Protein AF-A0A8J4YSU7-F1 (afdb_monomer_lite)

Structure (mmCIF, N/CA/C/O backbone):
data_AF-A0A8J4YSU7-F1
#
_entry.id   AF-A0A8J4YSU7-F1
#
loop_
_atom_site.group_PDB
_atom_site.id
_atom_site.type_symbol
_atom_site.label_atom_id
_atom_site.label_alt_id
_atom_site.label_comp_id
_atom_site.label_asym_id
_atom_site.label_entity_id
_atom_site.label_seq_id
_atom_site.pdbx_PDB_ins_code
_atom_site.Cartn_x
_atom_site.Cartn_y
_atom_site.Cartn_z
_atom_site.occupancy
_atom_site.B_iso_or_equiv
_atom_site.auth_seq_id
_atom_site.auth_comp_id
_atom_site.auth_asym_id
_atom_site.auth_atom_id
_atom_site.pdbx_PDB_model_num
ATOM 1 N N . MET A 1 1 ? -12.860 -13.822 27.372 1.00 93.19 1 MET A N 1
ATOM 2 C CA . MET A 1 1 ? -13.251 -12.389 27.382 1.00 93.19 1 MET A CA 1
ATOM 3 C C . MET A 1 1 ? -13.825 -11.961 28.742 1.00 93.19 1 MET A C 1
ATOM 5 O O . MET A 1 1 ? -13.575 -10.859 29.219 1.00 93.19 1 MET A O 1
ATOM 9 N N . GLU A 1 2 ? -14.549 -12.866 29.382 1.00 92.12 2 GLU A N 1
ATOM 10 C CA . GLU A 1 2 ? -15.245 -12.797 30.665 1.00 92.12 2 GLU A CA 1
ATOM 11 C C . GLU A 1 2 ? -14.368 -12.239 31.795 1.00 92.12 2 GLU A C 1
ATOM 13 O O . GLU A 1 2 ? -14.774 -11.302 32.477 1.00 92.12 2 GLU A O 1
ATOM 18 N N . GLU A 1 3 ? -13.132 -12.729 31.937 1.00 93.69 3 GLU A N 1
ATOM 19 C CA . GLU A 1 3 ? -12.186 -12.247 32.958 1.00 93.69 3 GLU A CA 1
ATOM 20 C C . GLU A 1 3 ? -11.855 -10.754 32.806 1.00 93.69 3 GLU A C 1
ATOM 22 O O . GLU A 1 3 ? -11.738 -10.029 33.796 1.00 93.69 3 GLU A O 1
ATOM 27 N N . VAL A 1 4 ? -11.730 -10.269 31.564 1.00 95.00 4 VAL A N 1
ATOM 28 C CA . VAL A 1 4 ? -11.453 -8.852 31.287 1.00 95.00 4 VAL A CA 1
ATOM 29 C C . VAL A 1 4 ? -12.674 -8.003 31.626 1.00 95.00 4 VAL A C 1
ATOM 31 O O . VAL A 1 4 ? -12.532 -6.960 32.263 1.00 95.00 4 VAL A O 1
ATOM 34 N N . LEU A 1 5 ? -13.874 -8.460 31.254 1.00 95.56 5 LEU A N 1
ATOM 35 C CA . LEU A 1 5 ? -15.131 -7.784 31.592 1.00 95.56 5 LEU A CA 1
ATOM 36 C C . LEU A 1 5 ? -15.354 -7.736 33.105 1.00 95.56 5 LEU A C 1
ATOM 38 O O . LEU A 1 5 ? -15.815 -6.729 33.639 1.00 95.56 5 LEU A O 1
ATOM 42 N N . GLU A 1 6 ? -14.992 -8.799 33.818 1.00 95.69 6 GLU A N 1
ATOM 43 C CA . GLU A 1 6 ? -15.053 -8.817 35.270 1.00 95.69 6 GLU A CA 1
ATOM 44 C C . GLU A 1 6 ? -14.058 -7.829 35.891 1.00 95.69 6 GLU A C 1
ATOM 46 O O . GLU A 1 6 ? -14.435 -7.053 36.772 1.00 95.69 6 GLU A O 1
ATOM 51 N N . ALA A 1 7 ? -12.810 -7.805 35.416 1.00 96.12 7 ALA A N 1
ATOM 52 C CA . ALA A 1 7 ? -11.812 -6.844 35.875 1.00 96.12 7 ALA A CA 1
ATOM 53 C C . ALA A 1 7 ? -12.257 -5.391 35.621 1.00 96.12 7 ALA A C 1
ATOM 55 O O . ALA A 1 7 ? -12.155 -4.553 36.520 1.00 96.12 7 ALA A O 1
ATOM 56 N N . LEU A 1 8 ? -12.822 -5.107 34.442 1.00 95.62 8 LEU A N 1
ATOM 57 C CA . LEU A 1 8 ? -13.398 -3.803 34.103 1.00 95.62 8 LEU A CA 1
ATOM 58 C C . LEU A 1 8 ? -14.555 -3.436 35.029 1.00 95.62 8 LEU A C 1
ATOM 60 O O . LEU A 1 8 ? -14.586 -2.329 35.562 1.00 95.62 8 LEU A O 1
ATOM 64 N N . HIS A 1 9 ? -15.479 -4.366 35.276 1.00 95.81 9 HIS A N 1
ATOM 65 C CA . HIS A 1 9 ? -16.600 -4.139 36.180 1.00 95.81 9 HIS A CA 1
ATOM 66 C C . HIS A 1 9 ? -16.127 -3.843 37.609 1.00 95.81 9 HIS A C 1
ATOM 68 O O . HIS A 1 9 ? -16.690 -2.968 38.263 1.00 95.81 9 HIS A O 1
ATOM 74 N N . ARG A 1 10 ? -15.095 -4.540 38.108 1.00 95.00 10 ARG A N 1
ATOM 75 C CA . ARG A 1 10 ? -14.539 -4.302 39.451 1.00 95.00 10 ARG A CA 1
ATOM 76 C C . ARG A 1 10 ? -13.841 -2.943 39.563 1.00 95.00 10 ARG A C 1
ATOM 78 O O . ARG A 1 10 ? -14.049 -2.255 40.558 1.00 95.00 10 ARG A O 1
ATOM 85 N N . GLU A 1 11 ? -13.054 -2.556 38.561 1.00 95.38 11 GLU A N 1
ATOM 86 C CA . GLU A 1 11 ? -12.314 -1.284 38.557 1.00 95.38 11 GLU A CA 1
ATOM 87 C C . GLU A 1 11 ? -13.234 -0.075 38.284 1.00 95.38 11 GLU A C 1
ATOM 89 O O . GLU A 1 11 ? -12.998 1.031 38.775 1.00 95.38 11 GLU A O 1
ATOM 94 N N . ALA A 1 12 ? -14.325 -0.266 37.536 1.00 93.81 12 ALA A N 1
ATOM 95 C CA . ALA A 1 12 ? -15.275 0.792 37.219 1.00 93.81 12 ALA A CA 1
ATOM 96 C C . ALA A 1 12 ? -16.050 1.265 38.464 1.00 93.81 12 ALA A C 1
ATOM 98 O O . ALA A 1 12 ? -16.774 0.510 39.120 1.00 93.81 12 ALA A O 1
ATOM 99 N N . SER A 1 13 ? -15.950 2.566 38.753 1.00 92.06 13 SER A N 1
ATOM 100 C CA . SER A 1 13 ? -16.688 3.222 39.835 1.00 92.06 13 SER A CA 1
ATOM 101 C C . SER A 1 13 ? -18.209 3.080 39.653 1.00 92.06 13 SER A C 1
ATOM 103 O O . SER A 1 13 ? -18.720 3.425 38.586 1.00 92.06 13 SER A O 1
ATOM 105 N N . PRO A 1 14 ? -18.964 2.668 40.690 1.00 89.31 14 PRO A N 1
ATOM 106 C CA . PRO A 1 14 ? -20.413 2.489 40.591 1.00 89.31 14 PRO A CA 1
ATOM 107 C C . PRO A 1 14 ? -21.177 3.800 40.372 1.00 89.31 14 PRO A C 1
ATOM 109 O O . PRO A 1 14 ? -22.278 3.775 39.837 1.00 89.31 14 PRO A O 1
ATOM 112 N N . THR A 1 15 ? -20.601 4.944 40.754 1.00 87.62 15 THR A N 1
ATOM 113 C CA . THR A 1 15 ? -21.245 6.258 40.618 1.00 87.62 15 THR A CA 1
ATOM 114 C C . THR A 1 15 ? -20.826 6.989 39.349 1.00 87.62 15 THR A C 1
ATOM 116 O O . THR A 1 15 ? -21.670 7.571 38.678 1.00 87.62 15 THR A O 1
ATOM 119 N N . LYS A 1 16 ? -19.534 6.958 38.995 1.00 90.38 16 LYS A N 1
ATOM 120 C CA . LYS A 1 16 ? -19.013 7.670 37.813 1.00 90.38 16 LYS A CA 1
ATOM 121 C C . LYS A 1 16 ? -19.114 6.856 36.524 1.00 90.38 16 LYS A C 1
ATOM 123 O O . LYS A 1 16 ? -19.285 7.430 35.456 1.00 90.38 16 LYS A O 1
ATOM 128 N N . HIS A 1 17 ? -18.993 5.534 36.617 1.00 92.75 17 HIS A N 1
ATOM 129 C CA . HIS A 1 17 ? -18.858 4.627 35.475 1.00 92.75 17 HIS A CA 1
ATOM 130 C C . HIS A 1 17 ? -19.943 3.538 35.487 1.00 92.75 17 HIS A C 1
ATOM 132 O O . HIS A 1 17 ? -19.696 2.389 35.120 1.00 92.75 17 HIS A O 1
ATOM 138 N N . SER A 1 18 ? -21.158 3.890 35.921 1.00 93.56 18 SER A N 1
ATOM 139 C CA . SER A 1 18 ? -22.299 2.966 35.989 1.00 93.56 18 SER A CA 1
ATOM 140 C C . SER A 1 18 ? -22.628 2.335 34.631 1.00 93.56 18 SER A C 1
ATOM 142 O O . SER A 1 18 ? -22.911 1.142 34.571 1.00 93.56 18 SER A O 1
ATOM 144 N N . HIS A 1 19 ? -22.507 3.101 33.542 1.00 94.19 19 HIS A N 1
ATOM 145 C CA . HIS A 1 19 ? -22.702 2.615 32.173 1.00 94.19 19 HIS A CA 1
ATOM 146 C C . HIS A 1 19 ? -21.704 1.505 31.791 1.00 94.19 19 HIS A C 1
ATOM 148 O O . HIS A 1 19 ? -22.113 0.503 31.214 1.00 94.19 19 HIS A O 1
ATOM 154 N N . ILE A 1 20 ? -20.426 1.624 32.181 1.00 94.75 20 ILE A N 1
ATOM 155 C CA . ILE A 1 20 ? -19.396 0.597 31.929 1.00 94.75 20 ILE A CA 1
ATOM 156 C C . ILE A 1 20 ? -19.738 -0.680 32.688 1.00 94.75 20 ILE A C 1
ATOM 158 O O . ILE A 1 20 ? -19.673 -1.774 32.135 1.00 94.75 20 ILE A O 1
ATOM 162 N N . ARG A 1 21 ? -20.140 -0.543 33.958 1.00 96.12 21 ARG A N 1
ATOM 163 C CA . ARG A 1 21 ? -20.537 -1.690 34.783 1.00 96.12 21 ARG A CA 1
ATOM 164 C C . ARG A 1 21 ? -21.729 -2.419 34.182 1.00 96.12 21 ARG A C 1
ATOM 166 O O . ARG A 1 21 ? -21.681 -3.641 34.109 1.00 96.12 21 ARG A O 1
ATOM 173 N N . PHE A 1 22 ? -22.744 -1.672 33.744 1.00 95.81 22 PHE A N 1
ATOM 174 C CA . PHE A 1 22 ? -23.926 -2.212 33.079 1.00 95.81 22 PHE A CA 1
ATOM 175 C C . PHE A 1 22 ? -23.559 -2.953 31.788 1.00 95.81 22 PHE A C 1
ATOM 177 O O . PHE A 1 22 ? -23.953 -4.104 31.628 1.00 95.81 22 PHE A O 1
ATOM 184 N N . ALA A 1 23 ? -22.740 -2.346 30.921 1.00 96.00 23 ALA A N 1
ATOM 185 C CA . ALA A 1 23 ? -22.276 -2.980 29.687 1.00 96.00 23 ALA A CA 1
ATOM 186 C C . ALA A 1 23 ? -21.472 -4.265 29.960 1.00 96.00 23 ALA A C 1
ATOM 188 O O . ALA A 1 23 ? -21.690 -5.282 29.308 1.00 96.00 23 ALA A O 1
ATOM 189 N N . CYS A 1 24 ? -20.591 -4.257 30.970 1.00 95.88 24 CYS A N 1
ATOM 190 C CA . CYS A 1 24 ? -19.842 -5.451 31.370 1.00 95.88 24 CYS A CA 1
ATOM 191 C C . CYS A 1 24 ? -20.764 -6.569 31.871 1.00 95.88 24 CYS A C 1
ATOM 193 O O . CYS A 1 24 ? -20.541 -7.725 31.531 1.00 95.88 24 CYS A O 1
ATOM 195 N N . THR A 1 25 ? -21.784 -6.241 32.672 1.00 94.94 25 THR A N 1
ATOM 196 C CA . THR A 1 25 ? -22.757 -7.229 33.162 1.00 94.94 25 THR A CA 1
ATOM 197 C C . THR A 1 25 ? -23.566 -7.807 32.007 1.00 94.94 25 THR A C 1
ATOM 199 O O . THR A 1 25 ? -23.596 -9.019 31.851 1.00 94.94 25 THR A O 1
ATOM 202 N N . GLN A 1 26 ? -24.110 -6.958 31.133 1.00 93.81 26 GLN A N 1
ATOM 203 C CA . GLN A 1 26 ? -24.879 -7.404 29.972 1.00 93.81 26 GLN A CA 1
ATOM 204 C C . GLN A 1 26 ? -24.065 -8.328 29.054 1.00 93.81 26 GLN A C 1
ATOM 206 O O . GLN A 1 26 ? -24.557 -9.377 28.648 1.00 93.81 26 GLN A O 1
ATOM 211 N N . ALA A 1 27 ? -22.817 -7.965 28.741 1.00 93.31 27 ALA A N 1
ATOM 212 C CA . ALA A 1 27 ? -21.952 -8.799 27.912 1.00 93.31 27 ALA A CA 1
ATOM 213 C C . ALA A 1 27 ? -21.636 -10.145 28.589 1.00 93.31 27 ALA A C 1
ATOM 215 O O . ALA A 1 27 ? -21.670 -11.185 27.937 1.00 93.31 27 ALA A O 1
ATOM 216 N N . ARG A 1 28 ? -21.372 -10.145 29.902 1.00 93.44 28 ARG A N 1
ATOM 217 C CA . ARG A 1 28 ? -21.100 -11.373 30.661 1.00 93.44 28 ARG A CA 1
ATOM 218 C C . ARG A 1 28 ? -22.304 -12.296 30.754 1.00 93.44 28 ARG A C 1
ATOM 220 O O . ARG A 1 28 ? -22.135 -13.486 30.530 1.00 93.44 28 ARG A O 1
ATOM 227 N N . ASP A 1 29 ? -23.495 -11.765 31.015 1.00 91.25 29 ASP A N 1
ATOM 228 C CA . ASP A 1 29 ? -24.719 -12.566 31.124 1.00 91.25 29 ASP A CA 1
ATOM 229 C C . ASP A 1 29 ? -24.980 -13.366 29.835 1.00 91.25 29 ASP A C 1
ATOM 231 O O . ASP A 1 29 ? -25.435 -14.510 29.876 1.00 91.25 29 ASP A O 1
ATOM 235 N N . VAL A 1 30 ? -24.653 -12.781 28.676 1.00 90.00 30 VAL A N 1
ATOM 236 C CA . VAL A 1 30 ? -24.776 -13.448 27.373 1.00 90.00 30 VAL A CA 1
ATOM 237 C C . VAL A 1 30 ? -23.663 -14.475 27.149 1.00 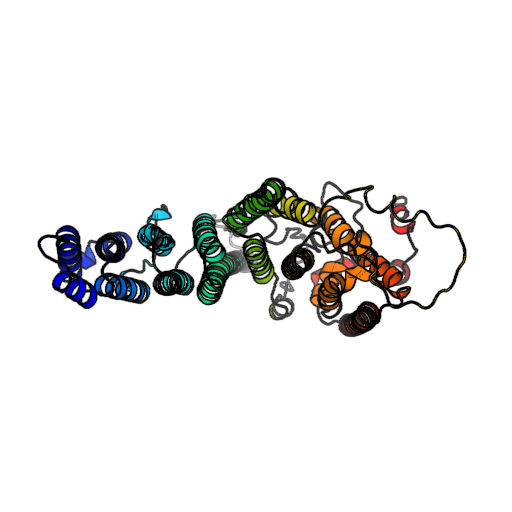90.00 30 VAL A C 1
ATOM 239 O O . VAL A 1 30 ? -23.962 -15.571 26.680 1.00 90.00 30 VAL A O 1
ATOM 242 N N . LEU A 1 31 ? -22.411 -14.155 27.500 1.00 88.50 31 LEU A N 1
ATOM 243 C CA . LEU A 1 31 ? -21.262 -15.060 27.333 1.00 88.50 31 LEU A CA 1
ATOM 244 C C . LEU A 1 31 ? -21.299 -16.265 28.288 1.00 88.50 31 LEU A C 1
ATOM 246 O O . LEU A 1 31 ? -20.896 -17.361 27.916 1.00 88.50 31 LEU A O 1
ATOM 250 N N . GLU A 1 32 ? -21.801 -16.089 29.510 1.00 87.38 32 GLU A N 1
ATOM 251 C CA . GLU A 1 32 ? -21.936 -17.165 30.502 1.00 87.38 32 GLU A CA 1
ATOM 252 C C . GLU A 1 32 ? -23.161 -18.060 30.213 1.00 87.38 32 GLU A C 1
ATOM 254 O O . GLU A 1 32 ? -23.219 -19.215 30.641 1.00 87.38 32 GLU A O 1
ATOM 259 N N . SER A 1 33 ? -24.137 -17.560 29.446 1.00 86.00 33 SER A N 1
ATOM 260 C CA . SER A 1 33 ? -25.326 -18.311 29.044 1.00 86.00 33 SER A CA 1
ATOM 261 C C . SER A 1 33 ? -25.069 -19.168 27.804 1.00 86.00 33 SER A C 1
ATOM 263 O O . SER A 1 33 ? -24.936 -18.670 26.687 1.00 86.00 33 SER A O 1
ATOM 265 N N . GLN A 1 34 ? -25.134 -20.492 27.964 1.00 73.19 34 GLN A N 1
ATOM 266 C CA . GLN A 1 34 ? -25.021 -21.438 26.846 1.00 73.19 34 GLN A CA 1
ATOM 267 C C . GLN A 1 34 ? -26.114 -21.228 25.776 1.00 73.19 34 GLN A C 1
ATOM 269 O O . GLN A 1 34 ? -25.874 -21.420 24.586 1.00 73.19 34 GLN A O 1
ATOM 274 N N . VAL A 1 35 ? -27.308 -20.779 26.184 1.00 72.88 35 VAL A N 1
ATOM 275 C CA . VAL A 1 35 ? -28.402 -20.408 25.266 1.00 72.88 35 VAL A CA 1
ATOM 276 C C . VAL A 1 35 ? -28.122 -19.067 24.582 1.00 72.88 35 VAL A C 1
ATOM 278 O O . VAL A 1 35 ? -28.489 -18.888 23.422 1.00 72.88 35 VAL A O 1
ATOM 281 N N . GLY A 1 36 ? -27.470 -18.137 25.285 1.00 71.69 36 GLY A N 1
ATOM 282 C CA . GLY A 1 36 ? -27.041 -16.850 24.739 1.00 71.69 36 GLY A CA 1
ATOM 283 C C . GLY A 1 36 ? -26.030 -17.022 23.609 1.00 71.69 36 GLY A C 1
ATOM 284 O O . GLY A 1 36 ? -26.222 -16.450 22.536 1.00 71.69 36 GLY A O 1
ATOM 285 N N . LEU A 1 37 ? -25.031 -17.883 23.813 1.00 74.88 37 LEU A N 1
ATOM 286 C CA . LEU A 1 37 ? -24.005 -18.205 22.817 1.00 74.88 37 LEU A CA 1
ATOM 287 C C . LEU A 1 37 ? -24.572 -18.887 21.564 1.00 74.88 37 LEU A C 1
ATOM 289 O O . LEU A 1 37 ? -24.153 -18.577 20.458 1.00 74.88 37 LEU A O 1
ATOM 293 N N . LEU A 1 38 ? -25.544 -19.793 21.719 1.00 74.62 38 LEU A N 1
ATOM 294 C CA . LEU A 1 38 ? -26.146 -20.504 20.582 1.00 74.62 38 LEU A CA 1
ATOM 295 C C . LEU A 1 38 ? -27.110 -19.640 19.757 1.00 74.62 38 LEU A C 1
ATOM 297 O O . LEU A 1 38 ? -27.355 -19.945 18.594 1.00 74.62 38 LEU A O 1
ATOM 301 N N . ARG A 1 39 ? -27.705 -18.602 20.359 1.00 78.62 39 ARG A N 1
ATOM 302 C CA . ARG A 1 39 ? -28.687 -17.735 19.687 1.00 78.62 39 ARG A CA 1
ATOM 303 C C . ARG A 1 39 ? -28.096 -16.458 19.108 1.00 78.62 39 ARG A C 1
ATOM 305 O O . ARG A 1 39 ? -28.717 -15.880 18.221 1.00 78.62 39 ARG A O 1
ATOM 312 N N . SER A 1 40 ? -26.961 -16.001 19.627 1.00 81.50 40 SER A N 1
ATOM 313 C CA . SER A 1 40 ? -26.398 -14.705 19.251 1.00 81.50 40 SER A CA 1
ATOM 314 C C . SER A 1 40 ? -25.327 -14.894 18.180 1.00 81.50 40 SER A C 1
ATOM 316 O O . SER A 1 40 ? -24.335 -15.574 18.442 1.00 81.50 40 SER A O 1
ATOM 318 N N . PRO A 1 41 ? -25.474 -14.290 16.992 1.00 87.75 41 PRO A N 1
ATOM 319 C CA . PRO A 1 41 ? -24.421 -14.322 15.989 1.00 87.75 41 PRO A CA 1
ATOM 320 C C . PRO A 1 41 ? -23.161 -13.587 16.491 1.00 87.75 41 PRO A C 1
ATOM 322 O O . PRO A 1 41 ? -23.265 -12.670 17.320 1.00 87.75 41 PRO A O 1
ATOM 325 N N . PRO A 1 42 ? -21.962 -13.927 15.973 1.00 89.12 42 PRO A N 1
ATOM 326 C CA . PRO A 1 42 ? -20.698 -13.353 16.440 1.00 89.12 42 PRO A CA 1
ATOM 327 C C . PRO A 1 42 ? -20.671 -11.819 16.430 1.00 89.12 42 PRO A C 1
ATOM 329 O O . PRO A 1 42 ? -20.139 -11.205 17.354 1.00 89.12 42 PRO A O 1
ATOM 332 N N . HIS A 1 43 ? -21.300 -11.178 15.438 1.00 89.75 43 HIS A N 1
ATOM 333 C CA . HIS A 1 43 ? -21.355 -9.717 15.335 1.00 89.75 43 HIS A CA 1
ATOM 334 C C . HIS A 1 43 ? -22.116 -9.054 16.503 1.00 89.75 43 HIS A C 1
ATOM 336 O O . HIS A 1 43 ? -21.731 -7.966 16.938 1.00 89.75 43 HIS A O 1
ATOM 342 N N . GLN A 1 44 ? -23.144 -9.706 17.063 1.00 90.88 44 GLN A N 1
ATOM 343 C CA . GLN A 1 44 ? -23.875 -9.207 18.240 1.00 90.88 44 GLN A CA 1
ATOM 344 C C . GLN A 1 44 ? -23.059 -9.389 19.517 1.00 90.88 44 GLN A C 1
ATOM 346 O O . GLN A 1 44 ? -22.970 -8.468 20.331 1.00 90.88 44 GLN A O 1
ATOM 351 N N . LEU A 1 45 ? -22.407 -10.546 19.671 1.00 91.50 45 LEU A N 1
ATOM 352 C CA . LEU A 1 45 ? -21.517 -10.816 20.806 1.00 91.50 45 LEU A CA 1
ATOM 353 C C . LEU A 1 45 ? -20.371 -9.799 20.867 1.00 91.50 45 LEU A C 1
ATOM 355 O O . LEU A 1 45 ? -20.045 -9.277 21.939 1.00 91.50 45 LEU A O 1
ATOM 359 N N . ARG A 1 46 ? -19.801 -9.465 19.703 1.00 93.38 46 ARG A N 1
ATOM 360 C CA . ARG A 1 46 ? -18.795 -8.409 19.572 1.00 93.38 46 ARG A CA 1
ATOM 361 C C . ARG A 1 46 ? -19.343 -7.053 19.970 1.00 93.38 46 ARG A C 1
ATOM 363 O O . ARG A 1 46 ? -18.705 -6.397 20.782 1.00 93.38 46 ARG A O 1
ATOM 370 N N . ALA A 1 47 ? -20.505 -6.645 19.461 1.00 94.06 47 ALA A N 1
ATOM 371 C CA . ALA A 1 47 ? -21.083 -5.335 19.765 1.00 94.06 47 ALA A CA 1
ATOM 372 C C . ALA A 1 47 ? -21.251 -5.104 21.280 1.00 94.06 47 ALA A C 1
ATOM 374 O O . ALA A 1 47 ? -20.885 -4.043 21.788 1.00 94.06 47 ALA A O 1
ATOM 375 N N . LEU A 1 48 ? -21.713 -6.120 22.018 1.00 93.75 48 LEU A N 1
ATOM 376 C CA . LEU A 1 48 ? -21.844 -6.062 23.479 1.00 93.75 48 LEU A CA 1
ATOM 377 C C . LEU A 1 48 ? -20.488 -5.891 24.177 1.00 93.75 48 LEU A C 1
ATOM 379 O O . LEU A 1 48 ? -20.323 -5.021 25.035 1.00 93.75 48 LEU A O 1
ATOM 383 N N . CYS A 1 49 ? -19.499 -6.702 23.792 1.00 95.94 49 CYS A N 1
ATOM 384 C CA . CYS A 1 49 ? -18.148 -6.616 24.341 1.00 95.94 49 CYS A CA 1
ATOM 385 C C . CYS A 1 49 ? -17.495 -5.264 24.021 1.00 95.94 49 CYS A C 1
ATOM 387 O O . CYS A 1 49 ? -16.939 -4.616 24.907 1.00 95.94 49 CYS A O 1
ATOM 389 N N . LEU A 1 50 ? -17.588 -4.821 22.767 1.00 96.69 50 LEU A N 1
ATOM 390 C CA . LEU A 1 50 ? -17.001 -3.580 22.273 1.00 96.69 50 LEU A CA 1
ATOM 391 C C . LEU A 1 50 ? -17.612 -2.357 22.952 1.00 96.69 50 LEU A C 1
ATOM 393 O O . LEU A 1 50 ? -16.864 -1.446 23.278 1.00 96.69 50 LEU A O 1
ATOM 397 N N . ALA A 1 51 ? -18.911 -2.353 23.266 1.00 96.31 51 ALA A N 1
ATOM 398 C CA . ALA A 1 51 ? -19.530 -1.268 24.029 1.00 96.31 51 ALA A CA 1
ATOM 399 C C . ALA A 1 51 ? -18.891 -1.098 25.423 1.00 96.31 51 ALA A C 1
ATOM 401 O O . ALA A 1 51 ? -18.608 0.022 25.854 1.00 96.31 51 ALA A O 1
ATOM 402 N N . ALA A 1 52 ? -18.602 -2.206 26.117 1.00 96.19 52 ALA A N 1
ATOM 403 C CA . ALA A 1 52 ? -17.916 -2.173 27.409 1.00 96.19 52 ALA A CA 1
ATOM 404 C C . ALA A 1 52 ? -16.455 -1.702 27.279 1.00 96.19 52 ALA A C 1
ATOM 406 O O . ALA A 1 52 ? -15.999 -0.868 28.068 1.00 96.19 52 ALA A O 1
ATOM 407 N N . LEU A 1 53 ? -15.729 -2.204 26.272 1.00 97.12 53 LEU A N 1
ATOM 408 C CA . LEU A 1 53 ? -14.341 -1.812 26.001 1.00 97.12 53 LEU A CA 1
ATOM 409 C C . LEU A 1 53 ? -14.228 -0.344 25.585 1.00 97.12 53 LEU A C 1
ATOM 411 O O . LEU A 1 53 ? -13.339 0.358 26.057 1.00 97.12 53 LEU A O 1
ATOM 415 N N . GLN A 1 54 ? -15.136 0.131 24.737 1.00 96.50 54 GLN A N 1
ATOM 416 C CA . GLN A 1 54 ? -15.214 1.514 24.289 1.00 96.50 54 GLN A CA 1
ATOM 417 C C . GLN A 1 54 ? -15.473 2.451 25.470 1.00 96.50 54 GLN A C 1
ATOM 419 O O . GLN A 1 54 ? -14.712 3.397 25.668 1.00 96.50 54 GLN A O 1
ATOM 424 N N . GLY A 1 55 ? -16.472 2.149 26.308 1.00 94.94 55 GLY A N 1
ATOM 425 C CA . GLY A 1 55 ? -16.754 2.948 27.501 1.00 94.94 55 GLY A CA 1
ATOM 426 C C . GLY A 1 55 ? -15.554 3.024 28.451 1.00 94.94 55 GLY A C 1
ATOM 427 O O . GLY A 1 55 ? -15.263 4.085 28.996 1.00 94.94 55 GLY A O 1
ATOM 428 N N . ALA A 1 56 ? -14.808 1.925 28.609 1.00 95.62 56 ALA A N 1
ATOM 429 C CA . ALA A 1 56 ? -13.566 1.897 29.383 1.00 95.62 56 ALA A CA 1
ATOM 430 C C . ALA A 1 56 ? -12.429 2.702 28.734 1.00 95.62 56 ALA A C 1
ATOM 432 O O . ALA A 1 56 ? -11.699 3.408 29.438 1.00 95.62 56 ALA A O 1
ATOM 433 N N . LEU A 1 57 ? -12.305 2.636 27.408 1.00 95.38 57 LEU A N 1
ATOM 434 C CA . LEU A 1 57 ? -11.295 3.354 26.639 1.00 95.38 57 LEU A CA 1
ATOM 435 C C . LEU A 1 57 ? -11.519 4.869 26.666 1.00 95.38 57 LEU A C 1
ATOM 437 O O . LEU A 1 57 ? -10.559 5.615 26.772 1.00 95.38 57 LEU A O 1
ATOM 441 N N . GLU A 1 58 ? -12.763 5.338 26.617 1.00 94.06 58 GLU A N 1
ATOM 442 C CA . GLU A 1 58 ? -13.102 6.769 26.681 1.00 94.06 58 GLU A CA 1
ATOM 443 C C . GLU A 1 58 ? -12.850 7.390 28.068 1.00 94.06 58 GLU A C 1
ATOM 445 O O . GLU A 1 58 ? -12.863 8.616 28.233 1.00 94.06 58 GLU A O 1
ATOM 450 N N . THR A 1 59 ? -12.582 6.566 29.085 1.00 91.12 59 THR A N 1
ATOM 451 C CA . THR A 1 59 ? -12.213 7.078 30.403 1.00 91.12 59 THR A CA 1
ATOM 452 C C . THR A 1 59 ? -10.806 7.676 30.407 1.00 91.12 59 THR A C 1
ATOM 454 O O . THR A 1 59 ? -9.905 7.263 29.686 1.00 91.12 59 THR A O 1
ATOM 457 N N . ARG A 1 60 ? -10.566 8.622 31.321 1.00 83.19 60 ARG A N 1
ATOM 458 C CA . ARG A 1 60 ? -9.212 9.133 31.607 1.00 83.19 60 ARG A CA 1
ATOM 459 C C . ARG A 1 60 ? -8.447 8.277 32.626 1.00 83.19 60 ARG A C 1
ATOM 461 O O . ARG A 1 60 ? -7.431 8.723 33.156 1.00 83.19 60 ARG A O 1
ATOM 468 N N . GLN A 1 61 ? -8.955 7.093 32.978 1.00 91.44 61 GLN A N 1
ATOM 469 C CA . GLN A 1 61 ? -8.332 6.228 33.979 1.00 91.44 61 GLN A CA 1
ATOM 470 C C . GLN A 1 61 ? -7.403 5.222 33.305 1.00 91.44 61 GLN A C 1
ATOM 472 O O . GLN A 1 61 ? -7.861 4.312 32.622 1.00 91.44 61 GLN A O 1
ATOM 477 N N . SER A 1 62 ? -6.099 5.347 33.563 1.00 92.50 62 SER A N 1
ATOM 478 C CA . SER A 1 62 ? -5.063 4.514 32.936 1.00 92.50 62 SER A CA 1
ATOM 479 C C . SER A 1 62 ? -5.333 3.015 33.063 1.00 92.50 62 SER A C 1
ATOM 481 O O . SER A 1 62 ? -5.230 2.297 32.078 1.00 92.50 62 SER A O 1
ATOM 483 N N . LYS A 1 63 ? -5.755 2.540 34.241 1.00 94.75 63 LYS A N 1
ATOM 484 C CA . LYS A 1 63 ? -6.079 1.123 34.459 1.00 94.75 63 LYS A CA 1
ATOM 485 C C . LYS A 1 63 ? -7.244 0.627 33.600 1.00 94.75 63 LYS A C 1
ATOM 487 O O . LYS A 1 63 ? -7.150 -0.463 33.044 1.00 94.75 63 LYS A O 1
ATOM 492 N N . LEU A 1 64 ? -8.320 1.411 33.479 1.00 95.31 64 LEU A N 1
ATOM 493 C CA . LEU A 1 64 ? -9.467 1.056 32.634 1.00 95.31 64 LEU A CA 1
ATOM 494 C C . LEU A 1 64 ? -9.067 1.035 31.158 1.00 95.31 64 LEU A C 1
ATOM 496 O O . LEU A 1 64 ? -9.419 0.094 30.455 1.00 95.31 64 LEU A O 1
ATOM 500 N N . VAL A 1 65 ? -8.261 2.005 30.722 1.00 95.94 65 VAL A N 1
ATOM 501 C CA . VAL A 1 65 ? -7.702 2.048 29.364 1.00 95.94 65 VAL A CA 1
ATOM 502 C C . VAL A 1 65 ? -6.833 0.816 29.084 1.00 95.94 65 VAL A C 1
ATOM 504 O O . VAL A 1 65 ? -7.026 0.153 28.070 1.00 95.94 65 VAL A O 1
ATOM 507 N N . THR A 1 66 ? -5.929 0.436 29.993 1.00 96.00 66 THR A N 1
ATOM 508 C CA . THR A 1 66 ? -5.090 -0.766 29.831 1.00 96.00 66 THR A CA 1
ATOM 509 C C . THR A 1 66 ? -5.923 -2.050 29.772 1.00 96.00 66 THR A C 1
ATOM 511 O O . THR A 1 66 ? -5.654 -2.924 28.946 1.00 96.00 66 THR A O 1
ATOM 514 N N . LEU A 1 67 ? -6.954 -2.173 30.615 1.00 97.12 67 LEU A N 1
ATOM 515 C CA . LEU A 1 67 ? -7.880 -3.308 30.571 1.00 97.12 67 LEU A CA 1
ATOM 516 C C . LEU A 1 67 ? -8.687 -3.334 29.266 1.00 97.12 67 LEU A C 1
ATOM 518 O O . LEU A 1 67 ? -8.857 -4.407 28.692 1.00 97.12 67 LEU A O 1
ATOM 522 N N . ALA A 1 68 ? -9.121 -2.174 28.763 1.00 97.06 68 ALA A N 1
ATOM 523 C CA . ALA A 1 68 ? -9.817 -2.063 27.485 1.00 97.06 68 ALA A CA 1
ATOM 524 C C . ALA A 1 68 ? -8.937 -2.552 26.325 1.00 97.06 68 ALA A C 1
ATOM 526 O O . ALA A 1 68 ? -9.354 -3.414 25.554 1.00 97.06 68 ALA A O 1
ATOM 527 N N . VAL A 1 69 ? -7.690 -2.073 26.251 1.00 96.50 69 VAL A N 1
ATOM 528 C CA . VAL A 1 69 ? -6.688 -2.515 25.264 1.00 96.50 69 VAL A CA 1
ATOM 529 C C . VAL A 1 69 ? -6.479 -4.033 25.331 1.00 96.50 69 VAL A C 1
ATOM 531 O O . VAL A 1 69 ? -6.512 -4.706 24.303 1.00 96.50 69 VAL A O 1
ATOM 534 N N . SER A 1 70 ? -6.322 -4.597 26.533 1.00 96.75 70 SER A N 1
ATOM 535 C CA . SER A 1 70 ? -6.213 -6.053 26.728 1.00 96.75 70 SER A CA 1
ATOM 536 C C . SER A 1 70 ? -7.456 -6.803 26.226 1.00 96.75 70 SER A C 1
ATOM 538 O O . SER A 1 70 ? -7.344 -7.844 25.576 1.00 96.75 70 SER A O 1
ATOM 540 N N . GLY A 1 71 ? -8.645 -6.245 26.462 1.00 96.88 71 GLY A N 1
ATOM 541 C CA . GLY A 1 71 ? -9.908 -6.784 25.968 1.00 96.88 71 GLY A CA 1
ATOM 542 C C . GLY A 1 71 ? -9.990 -6.826 24.447 1.00 96.88 71 GLY A C 1
ATOM 543 O O . GLY A 1 71 ? -10.404 -7.846 23.904 1.00 96.88 71 GLY A O 1
ATOM 544 N N . TYR A 1 72 ? -9.508 -5.790 23.755 1.00 96.62 72 TYR A N 1
ATOM 545 C CA . TYR A 1 72 ? -9.416 -5.794 22.292 1.00 96.62 72 TYR A CA 1
ATOM 546 C C . TYR A 1 72 ? -8.530 -6.931 21.772 1.00 96.62 72 TYR A C 1
ATOM 548 O O . TYR A 1 72 ? -8.936 -7.671 20.877 1.00 96.62 72 TYR A O 1
ATOM 556 N N . TYR A 1 73 ? -7.349 -7.136 22.365 1.00 95.25 73 TYR A N 1
ATOM 557 C CA . TYR A 1 73 ? -6.494 -8.271 22.001 1.00 95.25 73 TYR A CA 1
ATOM 558 C C . TYR A 1 73 ? -7.155 -9.619 22.272 1.00 95.25 73 TYR A C 1
ATOM 560 O O . TYR A 1 73 ? -6.975 -10.558 21.497 1.00 95.25 73 TYR A O 1
ATOM 568 N N . LYS A 1 74 ? -7.891 -9.738 23.382 1.00 94.75 74 LYS A N 1
ATOM 569 C CA . LYS A 1 74 ? -8.594 -10.976 23.714 1.00 94.75 74 LYS A CA 1
ATOM 570 C C . LYS A 1 74 ? -9.711 -11.252 22.711 1.00 94.75 74 LYS A C 1
ATOM 572 O O . LYS A 1 74 ? -9.808 -12.387 22.263 1.00 94.75 74 LYS A O 1
ATOM 577 N N . LEU A 1 75 ? -10.475 -10.230 22.323 1.00 94.88 75 LEU A N 1
ATOM 578 C CA . LEU A 1 75 ? -11.543 -10.324 21.328 1.00 94.88 75 LEU A CA 1
ATOM 579 C C . LEU A 1 75 ? -11.005 -10.805 19.973 1.00 94.88 75 LEU A C 1
ATOM 581 O O . LEU A 1 75 ? -11.549 -11.746 19.409 1.00 94.88 75 LEU A O 1
ATOM 585 N N . LEU A 1 76 ? -9.889 -10.240 19.497 1.00 93.25 76 LEU A N 1
ATOM 586 C CA . LEU A 1 76 ? -9.271 -10.636 18.221 1.00 93.25 76 LEU A CA 1
ATOM 587 C C . LEU A 1 76 ? -8.687 -12.059 18.213 1.00 93.25 76 LEU A C 1
ATOM 589 O O . LEU A 1 76 ? -8.463 -12.621 17.150 1.00 93.25 76 LEU A O 1
ATOM 593 N N . ARG A 1 77 ? -8.388 -12.645 19.376 1.00 90.38 77 ARG A N 1
ATOM 594 C CA . ARG A 1 77 ? -7.812 -14.002 19.474 1.00 90.38 77 ARG A CA 1
ATOM 595 C C . ARG A 1 77 ? -8.853 -15.089 19.681 1.00 90.38 77 ARG A C 1
ATOM 597 O O . ARG A 1 77 ? -8.531 -16.268 19.577 1.00 90.38 77 ARG A O 1
ATOM 604 N N . ASP A 1 78 ? -10.051 -14.702 20.081 1.00 89.75 78 ASP A N 1
ATOM 605 C CA . ASP A 1 78 ? -11.053 -15.623 20.573 1.00 89.75 78 ASP A CA 1
ATOM 606 C C . ASP A 1 78 ? -12.022 -15.980 19.442 1.00 89.75 78 ASP A C 1
ATOM 608 O O . ASP A 1 78 ? -12.747 -15.136 18.910 1.00 89.75 78 ASP A O 1
ATOM 612 N N . THR A 1 79 ? -11.979 -17.246 19.027 1.00 85.75 79 THR A N 1
ATOM 613 C CA . THR A 1 79 ? -12.663 -17.750 17.829 1.00 85.75 79 THR A CA 1
ATOM 614 C C . THR A 1 79 ? -14.180 -17.615 17.914 1.00 85.75 79 THR A C 1
ATOM 616 O O . THR A 1 79 ? -14.825 -17.542 16.876 1.00 85.75 79 THR A O 1
ATOM 619 N N . GLN A 1 80 ? -14.751 -17.476 19.116 1.00 86.50 80 GLN A N 1
ATOM 620 C CA . GLN A 1 80 ? -16.188 -17.245 19.296 1.00 86.50 80 GLN A CA 1
ATOM 621 C C . GLN A 1 80 ? -16.682 -15.921 18.684 1.00 86.50 80 GLN A C 1
ATOM 623 O O . GLN A 1 80 ? -17.858 -15.785 18.359 1.00 86.50 80 GLN A O 1
ATOM 628 N N . PHE A 1 81 ? -15.788 -14.941 18.510 1.00 88.25 81 PHE A N 1
ATOM 629 C CA . PHE A 1 81 ? -16.103 -13.650 17.887 1.00 88.25 81 PHE A CA 1
ATOM 630 C C . PHE A 1 81 ? -15.843 -13.629 16.377 1.00 88.25 81 PHE A C 1
ATOM 632 O O . PHE A 1 81 ? -16.036 -12.596 15.730 1.00 88.25 81 PHE A O 1
ATOM 639 N N . HIS A 1 82 ? -15.387 -14.745 15.813 1.00 86.56 82 HIS A N 1
ATOM 640 C CA . HIS A 1 82 ? -15.121 -14.877 14.391 1.00 86.56 82 HIS A CA 1
ATOM 641 C C . HIS A 1 82 ? -16.340 -15.508 13.731 1.00 86.56 82 HIS A C 1
ATOM 643 O O . HIS A 1 82 ? -16.908 -16.472 14.242 1.00 86.56 82 HIS A O 1
ATOM 649 N N . SER A 1 83 ? -16.759 -14.935 12.608 1.00 77.12 83 SER A N 1
ATOM 650 C CA . SER A 1 83 ? -17.800 -15.536 11.787 1.00 77.12 83 SER A CA 1
ATOM 651 C C . SER A 1 83 ? -17.136 -16.274 10.636 1.00 77.12 83 SER A C 1
ATOM 653 O O . SER A 1 83 ? -16.224 -15.732 10.025 1.00 77.12 83 SER A O 1
ATOM 655 N N . GLY A 1 84 ? -17.587 -17.494 10.342 1.00 68.75 84 GLY A N 1
ATOM 656 C CA . GLY A 1 84 ? -17.222 -18.186 9.098 1.00 68.75 84 GLY A CA 1
ATOM 657 C C . GLY A 1 84 ? -18.046 -17.719 7.893 1.00 68.75 84 GLY A C 1
ATOM 658 O O . GLY A 1 84 ? -17.821 -18.190 6.786 1.00 68.75 84 GLY A O 1
ATOM 659 N N . TYR A 1 85 ? -19.020 -16.838 8.127 1.00 69.25 85 TYR A N 1
ATOM 660 C CA . TYR A 1 85 ? -19.898 -16.257 7.121 1.00 69.25 85 TYR A CA 1
ATOM 661 C C . TYR A 1 85 ? -20.016 -14.759 7.377 1.00 69.25 85 TYR A C 1
ATOM 663 O O . TYR A 1 85 ? -20.375 -14.343 8.482 1.00 69.25 85 TYR A O 1
ATOM 671 N N . GLU A 1 86 ? -19.697 -13.946 6.388 1.00 70.00 86 GLU A N 1
ATOM 672 C CA . GLU A 1 86 ? -19.841 -12.502 6.502 1.00 70.00 86 GLU A CA 1
ATOM 673 C C . GLU A 1 86 ? -21.192 -12.059 5.964 1.00 70.00 86 GLU A C 1
ATOM 675 O O . GLU A 1 86 ? -21.689 -12.581 4.971 1.00 70.00 86 GLU A O 1
ATOM 680 N N . GLU A 1 87 ? -21.819 -11.137 6.686 1.00 76.44 87 GLU A N 1
ATOM 681 C CA . GLU A 1 87 ? -23.094 -10.564 6.273 1.00 76.44 87 GLU A CA 1
ATOM 682 C C . GLU A 1 87 ? -22.865 -9.516 5.189 1.00 76.44 87 GLU A C 1
ATOM 684 O O . GLU A 1 87 ? -21.802 -8.898 5.142 1.00 76.44 87 GLU A O 1
ATOM 689 N N . ASP A 1 88 ? -23.886 -9.276 4.368 1.00 77.69 88 ASP A N 1
ATOM 690 C CA . ASP A 1 88 ? -23.829 -8.302 3.270 1.00 77.69 88 ASP A CA 1
ATOM 691 C C . ASP A 1 88 ? -23.510 -6.872 3.749 1.00 77.69 88 ASP A C 1
ATOM 693 O O . ASP A 1 88 ? -23.062 -6.036 2.970 1.00 77.69 88 ASP A O 1
ATOM 697 N N . ASP A 1 89 ? -23.770 -6.567 5.026 1.00 84.75 89 ASP A N 1
ATOM 698 C CA . ASP A 1 89 ? -23.403 -5.292 5.637 1.00 84.75 89 ASP A CA 1
ATOM 699 C C . ASP A 1 89 ? -21.992 -5.341 6.245 1.00 84.75 89 ASP A C 1
ATOM 701 O O . ASP A 1 89 ? -21.798 -5.838 7.363 1.00 84.75 89 ASP A O 1
ATOM 705 N N . ASP A 1 90 ? -21.033 -4.719 5.550 1.00 85.38 90 ASP A N 1
ATOM 706 C CA . ASP A 1 90 ? -19.649 -4.487 5.986 1.00 85.38 90 ASP A CA 1
ATOM 707 C C . ASP A 1 90 ? -19.537 -3.937 7.415 1.00 85.38 90 ASP A C 1
ATOM 709 O O . ASP A 1 90 ? -18.553 -4.200 8.111 1.00 85.38 90 ASP A O 1
ATOM 713 N N . SER A 1 91 ? -20.523 -3.161 7.886 1.00 88.19 91 SER A N 1
ATOM 714 C CA . SER A 1 91 ? -20.486 -2.544 9.220 1.00 88.19 91 SER A CA 1
ATOM 715 C C . SER A 1 91 ? -20.476 -3.578 10.350 1.00 88.19 91 SER A C 1
ATOM 717 O O . SER A 1 91 ? -19.971 -3.321 11.450 1.00 88.19 91 SER A O 1
ATOM 719 N N . THR A 1 92 ? -21.002 -4.770 10.067 1.00 89.12 92 THR A N 1
ATOM 720 C CA . THR A 1 92 ? -21.076 -5.880 11.012 1.00 89.12 92 THR A CA 1
ATOM 721 C C . THR A 1 92 ? -19.785 -6.683 11.070 1.00 89.12 92 THR A C 1
ATOM 723 O O . THR A 1 92 ? -19.612 -7.445 12.023 1.00 89.12 92 THR A O 1
ATOM 726 N N . TRP A 1 93 ? -18.868 -6.521 10.110 1.00 90.50 93 TRP A N 1
ATOM 727 C CA . TRP A 1 93 ? -17.639 -7.308 10.019 1.00 90.50 93 TRP A CA 1
ATOM 728 C C . TRP A 1 93 ? -16.713 -7.048 11.207 1.00 90.50 93 TRP A C 1
ATOM 730 O O . TRP A 1 93 ? -16.723 -5.971 11.807 1.00 90.50 93 TRP A O 1
ATOM 740 N N . LEU A 1 94 ? -15.875 -8.038 11.555 1.00 91.81 94 LEU A N 1
ATOM 741 C CA . LEU A 1 94 ? -14.985 -7.954 12.726 1.00 91.81 94 LEU A CA 1
ATOM 742 C C . LEU A 1 94 ? -14.172 -6.662 12.704 1.00 91.81 94 LEU A C 1
ATOM 744 O O . LEU A 1 94 ? -14.117 -5.922 13.686 1.00 91.81 94 LEU A O 1
ATOM 748 N N . ALA A 1 95 ? -13.533 -6.421 11.564 1.00 91.81 95 ALA A N 1
ATOM 749 C CA . ALA A 1 95 ? -12.594 -5.338 1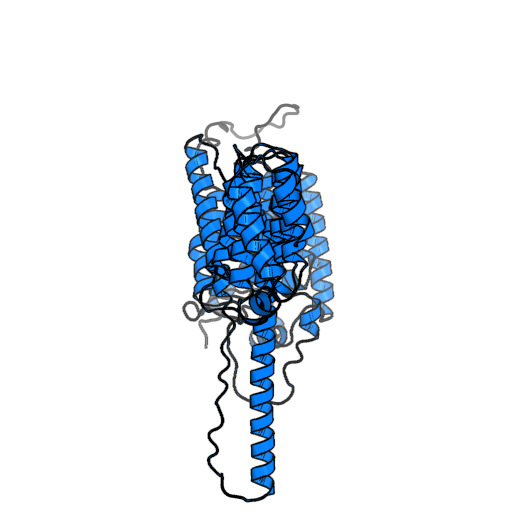1.415 1.00 91.81 95 ALA A CA 1
ATOM 750 C C . ALA A 1 95 ? -13.297 -3.966 11.390 1.00 91.81 95 ALA A C 1
ATOM 752 O O . ALA A 1 95 ? -12.787 -3.013 11.979 1.00 91.81 95 ALA A O 1
ATOM 753 N N . ALA A 1 96 ? -14.506 -3.879 10.827 1.00 92.75 96 ALA A N 1
ATOM 754 C CA . ALA A 1 96 ? -15.326 -2.670 10.870 1.00 92.75 96 ALA A CA 1
ATOM 755 C C . ALA A 1 96 ? -15.802 -2.339 12.292 1.00 92.75 96 ALA A C 1
ATOM 757 O O . ALA A 1 96 ? -15.620 -1.210 12.752 1.00 92.75 96 ALA A O 1
ATOM 758 N N . GLN A 1 97 ? -16.331 -3.323 13.029 1.00 94.00 97 GLN A N 1
ATOM 759 C CA . GLN A 1 97 ? -16.807 -3.119 14.400 1.00 94.00 97 GLN A CA 1
ATOM 760 C C . GLN A 1 97 ? -15.673 -2.706 15.351 1.00 94.00 97 GLN A C 1
ATOM 762 O O . GLN A 1 97 ? -15.845 -1.790 16.159 1.00 94.00 97 GLN A O 1
ATOM 767 N N . VAL A 1 98 ? -14.503 -3.348 15.240 1.00 94.69 98 VAL A N 1
ATOM 768 C CA . VAL A 1 98 ? -13.318 -2.987 16.035 1.00 94.69 98 VAL A CA 1
ATOM 769 C C . VAL A 1 98 ? -12.822 -1.589 15.667 1.00 94.69 98 VAL A C 1
ATOM 771 O O . VAL A 1 98 ? -12.511 -0.805 16.558 1.00 94.69 98 VAL A O 1
ATOM 774 N N . LEU A 1 99 ? -12.763 -1.231 14.382 1.00 95.00 99 LEU A N 1
ATOM 775 C CA . LEU A 1 99 ? -12.323 0.108 13.985 1.00 95.00 99 LEU A CA 1
ATOM 776 C C . LEU A 1 99 ? -13.293 1.197 14.473 1.00 95.00 99 LEU A C 1
ATOM 778 O O . LEU A 1 99 ? -12.848 2.229 14.979 1.00 95.00 99 LEU A O 1
ATOM 782 N N . ALA A 1 100 ? -14.603 0.955 14.388 1.00 94.69 100 ALA A N 1
ATOM 783 C CA . ALA A 1 100 ? -15.634 1.887 14.842 1.00 94.69 100 ALA A CA 1
ATOM 784 C C . ALA A 1 100 ? -15.548 2.171 16.353 1.00 94.69 100 ALA A C 1
ATOM 786 O O . ALA A 1 100 ? -15.677 3.320 16.792 1.00 94.69 100 ALA A O 1
ATOM 787 N N . SER A 1 101 ? -15.254 1.155 17.169 1.00 95.62 101 SER A N 1
ATOM 788 C CA . SER A 1 101 ? -15.118 1.329 18.620 1.00 95.62 101 SER A CA 1
ATOM 789 C C . SER A 1 101 ? -13.833 2.073 19.026 1.00 95.62 101 SER A C 1
ATOM 791 O O . SER A 1 101 ? -13.724 2.555 20.156 1.00 95.62 101 SER A O 1
ATOM 793 N N . LEU A 1 102 ? -12.869 2.221 18.109 1.00 95.38 102 LEU A N 1
ATOM 794 C CA . LEU A 1 102 ? -11.593 2.917 18.313 1.00 95.38 102 LEU A CA 1
ATOM 795 C C . LEU A 1 102 ? -11.615 4.406 17.920 1.00 95.38 102 LEU A C 1
ATOM 797 O O . LEU A 1 102 ? -10.562 5.039 17.858 1.00 95.38 102 LEU A O 1
ATOM 801 N N . HIS A 1 103 ? -12.785 5.015 17.711 1.00 92.56 103 HIS A N 1
ATOM 802 C CA . HIS A 1 103 ? -12.912 6.433 17.333 1.00 92.56 103 HIS A CA 1
ATOM 803 C C . HIS A 1 103 ? -12.216 7.423 18.301 1.00 92.56 103 HIS A C 1
ATOM 805 O O . HIS A 1 103 ? -11.804 8.505 17.881 1.00 92.56 103 HIS A O 1
ATOM 811 N N . SER A 1 104 ? -12.038 7.071 19.584 1.00 92.94 104 SER A N 1
ATOM 812 C CA . SER A 1 104 ? -11.341 7.912 20.573 1.00 92.94 104 SER A CA 1
ATOM 813 C C . SER A 1 104 ? -9.809 7.878 20.460 1.00 92.94 104 SER A C 1
ATOM 815 O O . SER A 1 104 ? -9.138 8.667 21.130 1.00 92.94 104 SER A O 1
ATOM 817 N N . LEU A 1 105 ? -9.245 7.028 19.585 1.00 94.06 105 LEU A N 1
ATOM 818 C CA . LEU A 1 105 ? -7.802 6.858 19.363 1.00 94.06 105 LEU A CA 1
ATOM 819 C C . LEU A 1 105 ? -7.036 8.192 19.291 1.00 94.06 105 LEU A C 1
ATOM 821 O O . LEU A 1 105 ? -6.081 8.341 20.052 1.00 94.06 105 LEU A O 1
ATOM 825 N N . PRO A 1 106 ? -7.441 9.206 18.499 1.00 91.69 106 PRO A N 1
ATOM 826 C CA . PRO A 1 106 ? -6.654 10.434 18.343 1.00 91.69 106 PRO A CA 1
ATOM 827 C C . PRO A 1 106 ? -6.532 11.291 19.612 1.00 91.69 106 PRO A C 1
ATOM 829 O O . PRO A 1 106 ? -5.740 12.234 19.630 1.00 91.69 106 PRO A O 1
ATOM 832 N N . HIS A 1 107 ? -7.340 11.018 20.640 1.00 91.25 107 HIS A N 1
ATOM 833 C CA . HIS A 1 107 ? -7.411 11.799 21.876 1.00 91.25 107 HIS A CA 1
ATOM 834 C C . HIS A 1 107 ? -6.584 11.208 23.025 1.00 91.25 107 HIS A C 1
ATOM 836 O O . HIS A 1 107 ? -6.495 11.819 24.091 1.00 91.25 107 HIS A O 1
ATOM 842 N N . HIS A 1 108 ? -5.970 10.043 22.813 1.00 93.31 108 HIS A N 1
ATOM 843 C CA . HIS A 1 108 ? -5.167 9.349 23.819 1.00 93.31 108 HIS A CA 1
ATOM 844 C C . HIS A 1 108 ? -3.704 9.801 23.841 1.00 93.31 108 HIS A C 1
ATOM 846 O O . HIS A 1 108 ? -3.240 10.514 22.954 1.00 93.31 108 HIS A O 1
ATOM 852 N N . THR A 1 109 ? -2.957 9.377 24.862 1.00 93.56 109 THR A N 1
ATOM 853 C CA . THR A 1 109 ? -1.495 9.553 24.919 1.00 93.56 109 THR A CA 1
ATOM 854 C C . THR A 1 109 ? -0.802 8.766 23.807 1.00 93.56 109 THR A C 1
ATOM 856 O O . THR A 1 109 ? -1.334 7.753 23.359 1.00 93.56 109 THR A O 1
ATOM 859 N N . GLU A 1 110 ? 0.397 9.186 23.382 1.00 94.56 110 GLU A N 1
ATOM 860 C CA . GLU A 1 110 ? 1.132 8.491 22.309 1.00 94.56 110 GLU A CA 1
ATOM 861 C C . GLU A 1 110 ? 1.326 6.995 22.598 1.00 94.56 110 GLU A C 1
ATOM 863 O O . GLU A 1 110 ? 1.119 6.182 21.701 1.00 94.56 110 GLU A O 1
ATOM 868 N N . ASP A 1 111 ? 1.638 6.619 23.843 1.00 94.69 111 ASP A N 1
ATOM 869 C CA . ASP A 1 111 ? 1.809 5.213 24.240 1.00 94.69 111 ASP A CA 1
ATOM 870 C C . ASP A 1 111 ? 0.526 4.397 24.034 1.00 94.69 111 ASP A C 1
ATOM 872 O O . ASP A 1 111 ? 0.541 3.331 23.417 1.00 94.69 111 ASP A O 1
ATOM 876 N N . THR A 1 112 ? -0.611 4.934 24.480 1.00 95.06 112 THR A N 1
ATOM 877 C CA . THR A 1 112 ? -1.915 4.292 24.291 1.00 95.06 112 THR A CA 1
ATOM 878 C C . THR A 1 112 ? -2.275 4.239 22.807 1.00 95.06 112 THR A C 1
ATOM 880 O O . THR A 1 112 ? -2.743 3.210 22.334 1.00 95.06 112 THR A O 1
ATOM 883 N N . GLN A 1 113 ? -2.023 5.305 22.040 1.00 96.62 113 GLN A N 1
ATOM 884 C CA . GLN A 1 113 ? -2.259 5.306 20.593 1.00 96.62 113 GLN A CA 1
ATOM 885 C C . GLN A 1 113 ? -1.431 4.232 19.883 1.00 96.62 113 GLN A C 1
ATOM 887 O O . GLN A 1 113 ? -1.958 3.536 19.020 1.00 96.62 113 GLN A O 1
ATOM 892 N N . VAL A 1 114 ? -0.166 4.045 20.270 1.00 97.44 114 VAL A N 1
ATOM 893 C CA . VAL A 1 114 ? 0.680 2.959 19.757 1.00 97.44 114 VAL A CA 1
ATOM 894 C C . VAL A 1 114 ? 0.048 1.599 20.051 1.00 97.44 114 VAL A C 1
ATOM 896 O O . VAL A 1 114 ? -0.020 0.757 19.156 1.00 97.44 114 VAL A O 1
ATOM 899 N N . ASP A 1 115 ? -0.444 1.375 21.268 1.00 96.88 115 ASP A N 1
ATOM 900 C CA . ASP A 1 115 ? -1.073 0.104 21.628 1.00 96.88 115 ASP A CA 1
ATOM 901 C C . ASP A 1 115 ? -2.404 -0.139 20.904 1.00 96.88 115 ASP A C 1
ATOM 903 O O . ASP A 1 115 ? -2.666 -1.271 20.494 1.00 96.88 115 ASP A O 1
ATOM 907 N N . LEU A 1 116 ? -3.204 0.903 20.660 1.00 97.12 116 LEU A N 1
ATOM 908 C CA . LEU A 1 116 ? -4.422 0.812 19.847 1.00 97.12 116 LEU A CA 1
ATOM 909 C C . LEU A 1 116 ? -4.106 0.569 18.363 1.00 97.12 116 LEU A C 1
ATOM 911 O O . LEU A 1 116 ? -4.771 -0.231 17.714 1.00 97.12 116 LEU A O 1
ATOM 915 N N . LEU A 1 117 ? -3.057 1.180 17.811 1.00 97.56 117 LEU A N 1
ATOM 916 C CA . LEU A 1 117 ? -2.631 0.902 16.434 1.00 97.56 117 LEU A CA 1
ATOM 917 C C . LEU A 1 117 ? -2.091 -0.520 16.274 1.00 97.56 117 LEU A C 1
ATOM 919 O O . LEU A 1 117 ? -2.286 -1.136 15.230 1.00 97.56 117 LEU A O 1
ATOM 923 N N . LYS A 1 118 ? -1.470 -1.089 17.313 1.00 97.06 118 LYS A N 1
ATOM 924 C CA . LYS A 1 118 ? -1.139 -2.519 17.326 1.00 97.06 118 LYS A CA 1
ATOM 925 C C . LYS A 1 118 ? -2.397 -3.394 17.328 1.00 97.06 118 LYS A C 1
ATOM 927 O O . LYS A 1 118 ? -2.354 -4.464 16.728 1.00 97.06 118 LYS A O 1
ATOM 932 N N . VAL A 1 119 ? -3.507 -2.973 17.943 1.00 96.81 119 VAL A N 1
ATOM 933 C CA . VAL A 1 119 ? -4.801 -3.674 17.809 1.00 96.81 119 VAL A CA 1
ATOM 934 C C . VAL A 1 119 ? -5.266 -3.645 16.349 1.00 96.81 119 VAL A C 1
ATOM 936 O O . VAL A 1 119 ? -5.557 -4.704 15.799 1.00 96.81 119 VAL A O 1
ATOM 939 N N . VAL A 1 120 ? -5.243 -2.477 15.694 1.00 96.44 120 VAL A N 1
ATOM 940 C CA . VAL A 1 120 ? -5.590 -2.329 14.261 1.00 96.44 120 VAL A CA 1
ATOM 941 C C . VAL A 1 120 ? -4.686 -3.187 13.361 1.00 96.44 120 VAL A C 1
ATOM 943 O O . VAL A 1 120 ? -5.151 -3.815 12.410 1.00 96.44 120 VAL A O 1
ATOM 946 N N . LEU A 1 121 ? -3.394 -3.275 13.683 1.00 96.38 121 LEU A N 1
ATOM 947 C CA . LEU A 1 121 ? -2.460 -4.162 12.990 1.00 96.38 121 LEU A CA 1
ATOM 948 C C . LEU A 1 121 ? -2.839 -5.633 13.186 1.00 96.38 121 LEU A C 1
ATOM 950 O O . LEU A 1 121 ? -2.944 -6.361 12.207 1.00 96.38 121 LEU A O 1
ATOM 954 N N . ASN A 1 122 ? -3.058 -6.074 14.430 1.00 94.62 122 ASN A N 1
ATOM 955 C CA . ASN A 1 122 ? -3.387 -7.472 14.724 1.00 94.62 122 ASN A CA 1
ATOM 956 C C . ASN A 1 122 ? -4.702 -7.899 14.076 1.00 94.62 122 ASN A C 1
ATOM 958 O O . ASN A 1 122 ? -4.782 -9.015 13.582 1.00 94.62 122 ASN A O 1
ATOM 962 N N . MET A 1 123 ? -5.689 -7.004 14.020 1.00 92.81 123 MET A N 1
ATOM 963 C CA . MET A 1 123 ? -6.939 -7.206 13.287 1.00 92.81 123 MET A CA 1
ATOM 964 C C . MET A 1 123 ? -6.680 -7.560 11.814 1.00 92.81 123 MET A C 1
ATOM 966 O O . MET A 1 123 ? -7.312 -8.464 11.287 1.00 92.81 123 MET A O 1
ATOM 970 N N . SER A 1 124 ? -5.687 -6.922 11.187 1.00 91.00 124 SER A N 1
ATOM 971 C CA . SER A 1 124 ? -5.270 -7.178 9.798 1.00 91.00 124 SER A CA 1
ATOM 972 C C . SER A 1 124 ? -4.372 -8.421 9.634 1.00 91.00 124 SER A C 1
ATOM 974 O O . SER A 1 124 ? -3.893 -8.698 8.535 1.00 91.00 124 SER A O 1
ATOM 976 N N . CYS A 1 125 ? -4.083 -9.140 10.723 1.00 90.56 125 CYS A N 1
ATOM 977 C CA . CYS A 1 125 ? -3.303 -10.383 10.732 1.00 90.56 125 CYS A CA 1
ATOM 978 C C . CYS A 1 125 ? -4.147 -11.612 11.090 1.00 90.56 125 CYS A C 1
ATOM 980 O O . CYS A 1 125 ? -3.633 -12.731 11.050 1.00 90.56 125 CYS A O 1
ATOM 982 N N . VAL A 1 126 ? -5.405 -11.425 11.495 1.00 87.81 126 VAL A N 1
ATOM 983 C CA . VAL A 1 126 ? -6.299 -12.538 11.806 1.00 87.81 126 VAL A CA 1
ATOM 984 C C . VAL A 1 126 ? -6.652 -13.261 10.504 1.00 87.81 126 VAL A C 1
ATOM 986 O O . VAL A 1 126 ? -7.077 -12.642 9.531 1.00 87.81 126 VAL A O 1
ATOM 989 N N . ALA A 1 127 ? -6.457 -14.579 10.480 1.00 80.31 127 ALA A N 1
ATOM 990 C CA . ALA A 1 127 ? -6.776 -15.402 9.319 1.00 80.31 127 ALA A CA 1
ATOM 991 C C . ALA A 1 127 ? -8.296 -15.489 9.103 1.00 80.31 127 ALA A C 1
ATOM 993 O O . ALA A 1 127 ? -9.043 -15.672 10.063 1.00 80.31 127 ALA A O 1
ATOM 994 N N . GLY A 1 128 ? -8.737 -15.394 7.845 1.00 75.50 128 GLY A N 1
ATOM 995 C CA . GLY A 1 128 ? -10.150 -15.527 7.470 1.00 75.50 128 GLY A CA 1
ATOM 996 C C . GLY A 1 128 ? -11.034 -14.327 7.822 1.00 75.50 128 GLY A C 1
ATOM 997 O O . GLY A 1 128 ? -12.249 -14.458 7.806 1.00 75.50 128 GLY A O 1
ATOM 998 N N . VAL A 1 129 ? -10.447 -13.179 8.170 1.00 78.44 129 VAL A N 1
ATOM 999 C CA . VAL A 1 129 ? -11.181 -11.911 8.293 1.00 78.44 129 VAL A CA 1
ATOM 1000 C C . VAL A 1 129 ? -11.150 -11.220 6.945 1.00 78.44 129 VAL A C 1
ATOM 1002 O O . VAL A 1 129 ? -10.052 -10.928 6.454 1.00 78.44 129 VAL A O 1
ATOM 1005 N N . SER A 1 130 ? -12.314 -10.920 6.374 1.00 81.25 130 SER A N 1
ATOM 1006 C CA . SER A 1 130 ? -12.340 -10.135 5.152 1.00 81.25 130 SER A CA 1
ATOM 1007 C C . SER A 1 130 ? -12.156 -8.659 5.443 1.00 81.25 130 SER A C 1
ATOM 1009 O O . SER A 1 130 ? -12.429 -8.122 6.525 1.00 81.25 130 SER A O 1
ATOM 1011 N N . SER A 1 131 ? -11.644 -7.988 4.427 1.00 85.31 131 SER A N 1
ATOM 1012 C CA . SER A 1 131 ? -11.396 -6.563 4.424 1.00 85.31 131 SER A CA 1
ATOM 1013 C C . SER A 1 131 ? -11.939 -5.974 3.135 1.00 85.31 131 SER A C 1
ATOM 1015 O O . SER A 1 131 ? -11.650 -6.488 2.061 1.00 85.31 131 SER A O 1
ATOM 1017 N N . SER A 1 132 ? -12.695 -4.882 3.239 1.00 90.62 132 SER A N 1
ATOM 1018 C CA . SER A 1 132 ? -13.119 -4.105 2.076 1.00 90.62 132 SER A CA 1
ATOM 1019 C C . SER A 1 132 ? -12.191 -2.916 1.843 1.00 90.62 132 SER A C 1
ATOM 1021 O O . SER A 1 132 ? -11.525 -2.404 2.758 1.00 90.62 132 SER A O 1
ATOM 1023 N N . GLY A 1 133 ? -12.171 -2.424 0.609 1.00 92.62 133 GLY A N 1
ATOM 1024 C CA . GLY A 1 133 ? -11.435 -1.229 0.217 1.00 92.62 133 GLY A CA 1
ATOM 1025 C C . GLY A 1 133 ? -11.784 0.001 1.045 1.00 92.62 133 GLY A C 1
ATOM 1026 O O . GLY A 1 133 ? -10.911 0.804 1.397 1.00 92.62 133 GLY A O 1
ATOM 1027 N N . GLN A 1 134 ? -13.063 0.140 1.399 1.00 93.69 134 GLN A N 1
ATOM 1028 C CA . GLN A 1 134 ? -13.560 1.225 2.247 1.00 93.69 134 GLN A CA 1
ATOM 1029 C C . GLN A 1 134 ? -12.998 1.130 3.662 1.00 93.69 134 GLN A C 1
ATOM 1031 O O . GLN A 1 134 ? -12.510 2.125 4.205 1.00 93.69 134 GLN A O 1
ATOM 1036 N N . LEU A 1 135 ? -12.999 -0.069 4.243 1.00 94.25 135 LEU A N 1
ATOM 1037 C CA . LEU A 1 135 ? -12.459 -0.293 5.574 1.00 94.25 135 LEU A CA 1
ATOM 1038 C C . LEU A 1 135 ? -10.959 0.015 5.634 1.00 94.25 135 LEU A C 1
ATOM 1040 O O . LEU A 1 135 ? -10.507 0.752 6.513 1.00 94.25 135 LEU A O 1
ATOM 1044 N N . VAL A 1 136 ? -10.182 -0.475 4.665 1.00 96.50 136 VAL A N 1
ATOM 1045 C CA . VAL A 1 136 ? -8.744 -0.174 4.593 1.00 96.50 136 VAL A CA 1
ATOM 1046 C C . VAL A 1 136 ? -8.504 1.320 4.379 1.00 96.50 136 VAL A C 1
ATOM 1048 O O . VAL A 1 136 ? -7.595 1.885 4.985 1.00 96.50 136 VAL A O 1
ATOM 1051 N N . THR A 1 137 ? -9.349 2.000 3.602 1.00 97.31 137 THR A N 1
ATOM 1052 C CA . THR A 1 137 ? -9.280 3.461 3.440 1.00 97.31 137 THR A CA 1
ATOM 1053 C C . THR A 1 137 ? -9.473 4.190 4.775 1.00 97.31 137 THR A C 1
ATOM 1055 O O . THR A 1 137 ? -8.722 5.122 5.079 1.00 97.31 137 THR A O 1
ATOM 1058 N N . GLN A 1 138 ? -10.408 3.743 5.621 1.00 96.12 138 GLN A N 1
ATOM 1059 C CA . GLN A 1 138 ? -10.586 4.291 6.971 1.00 96.12 138 GLN A CA 1
ATOM 1060 C C . GLN A 1 138 ? -9.363 4.028 7.861 1.00 96.12 138 GLN A C 1
ATOM 1062 O O . GLN A 1 138 ? -8.893 4.946 8.537 1.00 96.12 138 GLN A O 1
ATOM 1067 N N . VAL A 1 139 ? -8.797 2.814 7.819 1.00 96.75 139 VAL A N 1
ATOM 1068 C CA . VAL A 1 139 ? -7.559 2.475 8.544 1.00 96.75 139 VAL A CA 1
ATOM 1069 C C . VAL A 1 139 ? -6.410 3.392 8.122 1.00 96.75 139 VAL A C 1
ATOM 1071 O O . VAL A 1 139 ? -5.727 3.951 8.983 1.00 96.75 139 VAL A O 1
ATOM 1074 N N . VAL A 1 140 ? -6.220 3.600 6.815 1.00 97.75 140 VAL A N 1
ATOM 1075 C CA . VAL A 1 140 ? -5.201 4.510 6.265 1.00 97.75 140 VAL A CA 1
ATOM 1076 C C . VAL A 1 140 ? -5.451 5.953 6.724 1.00 97.75 140 VAL A C 1
ATOM 1078 O O . VAL A 1 140 ? -4.515 6.658 7.100 1.00 97.75 140 VAL A O 1
ATOM 1081 N N . GLY A 1 141 ? -6.706 6.402 6.775 1.00 96.62 141 GLY A N 1
ATOM 1082 C CA . GLY A 1 141 ? -7.058 7.723 7.298 1.00 96.62 141 GLY A CA 1
ATOM 1083 C C . GLY A 1 141 ? -6.691 7.907 8.775 1.00 96.62 141 GLY A C 1
ATOM 1084 O O . GLY A 1 141 ? -5.982 8.855 9.124 1.00 96.62 141 GLY A O 1
ATOM 1085 N N . VAL A 1 142 ? -7.119 6.984 9.644 1.00 95.38 142 VAL A N 1
ATOM 1086 C CA . VAL A 1 142 ? -6.849 7.033 11.095 1.00 95.38 142 VAL A CA 1
ATOM 1087 C C . VAL A 1 142 ? -5.349 6.940 11.382 1.00 95.38 142 VAL A C 1
ATOM 1089 O O . VAL A 1 142 ? -4.811 7.741 12.153 1.00 95.38 142 VAL A O 1
ATOM 1092 N N . CYS A 1 143 ? -4.650 6.013 10.724 1.00 97.38 143 CYS A N 1
ATOM 1093 C CA . CYS A 1 143 ? -3.201 5.874 10.845 1.00 97.38 143 CYS A CA 1
ATOM 1094 C C . CYS A 1 143 ? -2.475 7.132 10.346 1.00 97.38 143 CYS A C 1
ATOM 1096 O O . CYS A 1 143 ? -1.528 7.580 10.987 1.00 97.38 143 CYS A O 1
ATOM 1098 N N . GLY A 1 144 ? -2.937 7.748 9.255 1.00 96.50 144 GLY A N 1
ATOM 1099 C CA . GLY A 1 144 ? -2.364 8.984 8.725 1.00 96.50 144 GLY A CA 1
ATOM 1100 C C . GLY A 1 144 ? -2.454 10.162 9.694 1.00 96.50 144 GLY A C 1
ATOM 1101 O O . GLY A 1 144 ? -1.476 10.894 9.864 1.00 96.50 144 GLY A O 1
ATOM 1102 N N . LEU A 1 145 ? -3.587 10.311 10.389 1.00 94.94 145 LEU A N 1
ATOM 1103 C CA . LEU A 1 145 ? -3.758 11.330 11.431 1.00 94.94 145 LEU A CA 1
ATOM 1104 C C . LEU A 1 145 ? -2.819 11.092 12.624 1.00 94.94 145 LEU A C 1
ATOM 1106 O O . LEU A 1 145 ? -2.194 12.036 13.116 1.00 94.94 145 LEU A O 1
ATOM 1110 N N . ALA A 1 146 ? -2.685 9.839 13.072 1.00 95.38 146 ALA A N 1
ATOM 1111 C CA . ALA A 1 146 ? -1.759 9.470 14.145 1.00 95.38 146 ALA A CA 1
ATOM 1112 C C . ALA A 1 146 ? -0.292 9.705 13.739 1.00 95.38 146 ALA A C 1
ATOM 1114 O O . ALA A 1 146 ? 0.495 10.260 14.507 1.00 95.38 146 ALA A O 1
ATOM 1115 N N . TRP A 1 147 ? 0.066 9.364 12.499 1.00 95.75 147 TRP A N 1
ATOM 1116 C CA . TRP A 1 147 ? 1.402 9.580 11.944 1.00 95.75 147 TRP A CA 1
ATOM 1117 C C . TRP A 1 147 ? 1.768 11.070 11.893 1.00 95.75 147 TRP A C 1
ATOM 1119 O O . TRP A 1 147 ? 2.886 11.450 12.246 1.00 95.75 147 TRP A O 1
ATOM 1129 N N . GLY A 1 148 ? 0.824 11.925 11.483 1.00 91.75 148 GLY A N 1
ATOM 1130 C CA . GLY A 1 148 ? 1.033 13.371 11.374 1.00 91.75 148 GLY A CA 1
ATOM 1131 C C . GLY A 1 148 ? 1.253 14.074 12.713 1.00 91.75 148 GLY A C 1
ATOM 1132 O O . GLY A 1 148 ? 2.051 15.009 12.790 1.00 91.75 148 GLY A O 1
ATOM 1133 N N . ARG A 1 149 ? 0.582 13.610 13.774 1.00 89.94 149 ARG A N 1
ATOM 1134 C CA . ARG A 1 149 ? 0.641 14.217 15.116 1.00 89.94 149 ARG A CA 1
ATOM 1135 C C . ARG A 1 149 ? 1.745 13.634 16.000 1.00 89.94 149 ARG A C 1
ATOM 1137 O O . ARG A 1 149 ? 2.226 14.328 16.889 1.00 89.94 149 ARG A O 1
ATOM 1144 N N . GLY A 1 150 ? 2.129 12.383 15.754 1.00 88.00 150 GLY A N 1
ATOM 1145 C CA . GLY A 1 150 ? 2.992 11.601 16.632 1.00 88.00 150 GLY A CA 1
ATOM 1146 C C . GLY A 1 150 ? 4.495 11.777 16.468 1.00 88.00 150 GLY A C 1
ATOM 1147 O O . GLY A 1 150 ? 4.997 12.161 15.403 1.00 88.00 150 GLY A O 1
ATOM 1148 N N . GLY A 1 151 ? 5.221 11.378 17.513 1.00 93.19 151 GLY A N 1
ATOM 1149 C CA . GLY A 1 151 ? 6.648 11.064 17.484 1.00 93.19 151 GLY A CA 1
ATOM 1150 C C . GLY A 1 151 ? 7.001 9.781 16.710 1.00 93.19 151 GLY A C 1
ATOM 1151 O O . GLY A 1 151 ? 6.160 9.121 16.097 1.00 93.19 151 GLY A O 1
ATOM 1152 N N . ALA A 1 152 ? 8.284 9.405 16.729 1.00 94.25 152 ALA A N 1
ATOM 1153 C CA . ALA A 1 152 ? 8.804 8.261 15.967 1.00 94.25 152 ALA A CA 1
ATOM 1154 C C . ALA A 1 152 ? 8.139 6.898 16.288 1.00 94.25 152 ALA A C 1
ATOM 1156 O O . ALA A 1 152 ? 7.858 6.158 15.337 1.00 94.25 152 ALA A O 1
ATOM 1157 N N . PRO A 1 153 ? 7.836 6.549 17.559 1.00 96.12 153 PRO A N 1
ATOM 1158 C CA . PRO A 1 153 ? 7.155 5.291 17.877 1.00 96.12 153 PRO A CA 1
ATOM 1159 C C . PRO A 1 153 ? 5.755 5.227 17.261 1.00 96.12 153 PRO A C 1
ATOM 1161 O O . PRO A 1 153 ? 5.403 4.235 16.622 1.00 96.12 153 PRO A O 1
ATOM 1164 N N . LEU A 1 154 ? 4.994 6.321 17.378 1.00 96.50 154 LEU A N 1
ATOM 1165 C CA . LEU A 1 154 ? 3.635 6.402 16.855 1.00 96.50 154 LEU A CA 1
ATOM 1166 C C . LEU A 1 154 ? 3.603 6.351 15.325 1.00 96.50 154 LEU A C 1
ATOM 1168 O O . LEU A 1 154 ? 2.806 5.613 14.752 1.00 96.50 154 LEU A O 1
ATOM 1172 N N . ARG A 1 155 ? 4.529 7.047 14.654 1.00 96.50 155 ARG A N 1
ATOM 1173 C CA . ARG A 1 155 ? 4.690 6.976 13.191 1.00 96.50 155 ARG A CA 1
ATOM 1174 C C . ARG A 1 155 ? 4.992 5.564 12.703 1.00 96.50 155 ARG A C 1
ATOM 1176 O O . ARG A 1 155 ? 4.427 5.131 11.704 1.00 96.50 155 ARG A O 1
ATOM 1183 N N . THR A 1 156 ? 5.863 4.846 13.408 1.00 97.00 156 THR A N 1
ATOM 1184 C CA . THR A 1 156 ? 6.230 3.468 13.053 1.00 97.00 156 THR A CA 1
ATOM 1185 C C . THR A 1 156 ? 5.035 2.529 13.210 1.00 97.00 156 THR A C 1
ATOM 1187 O O . THR A 1 156 ? 4.740 1.762 12.297 1.00 97.00 156 THR A O 1
ATOM 1190 N N . ALA A 1 157 ? 4.303 2.632 14.325 1.00 97.88 157 ALA A N 1
ATOM 1191 C CA . ALA A 1 157 ? 3.101 1.837 14.567 1.00 97.88 157 ALA A CA 1
ATOM 1192 C C . ALA A 1 157 ? 2.000 2.126 13.531 1.00 97.88 157 ALA A C 1
ATOM 1194 O O . ALA A 1 157 ? 1.430 1.193 12.970 1.00 97.88 157 ALA A O 1
ATOM 1195 N N . ALA A 1 158 ? 1.756 3.403 13.219 1.00 97.94 158 ALA A N 1
ATOM 1196 C CA . ALA A 1 158 ? 0.780 3.821 12.213 1.00 97.94 158 ALA A CA 1
ATOM 1197 C C . ALA A 1 158 ? 1.137 3.312 10.811 1.00 97.94 158 ALA A C 1
ATOM 1199 O O . ALA A 1 158 ? 0.276 2.801 10.095 1.00 97.94 158 ALA A O 1
ATOM 1200 N N . GLN A 1 159 ? 2.414 3.409 10.424 1.00 97.31 159 GLN A N 1
ATOM 1201 C CA . GLN A 1 159 ? 2.881 2.902 9.135 1.00 97.31 159 GLN A CA 1
ATOM 1202 C C . GLN A 1 159 ? 2.729 1.381 9.045 1.00 97.31 159 GLN A C 1
ATOM 1204 O O . GLN A 1 159 ? 2.280 0.878 8.017 1.00 97.31 159 GLN A O 1
ATOM 1209 N N . ALA A 1 160 ? 3.087 0.654 10.107 1.00 98.06 160 ALA A N 1
ATOM 1210 C CA . ALA A 1 160 ? 2.982 -0.800 10.147 1.00 98.06 160 ALA A CA 1
ATOM 1211 C C . ALA A 1 160 ? 1.521 -1.266 10.065 1.00 98.06 160 ALA A C 1
ATOM 1213 O O . ALA A 1 160 ? 1.215 -2.144 9.264 1.00 98.06 160 ALA A O 1
ATOM 1214 N N . ALA A 1 161 ? 0.617 -0.642 10.828 1.00 97.94 161 ALA A N 1
ATOM 1215 C CA . ALA A 1 161 ? -0.807 -0.972 10.814 1.00 97.94 161 ALA A CA 1
ATOM 1216 C C . ALA A 1 161 ? -1.436 -0.736 9.431 1.00 97.94 161 ALA A C 1
ATOM 1218 O O . ALA A 1 161 ? -2.074 -1.632 8.885 1.00 97.94 161 ALA A O 1
ATOM 1219 N N . ALA A 1 162 ? -1.187 0.429 8.824 1.00 98.12 162 ALA A N 1
ATOM 1220 C CA . ALA A 1 162 ? -1.700 0.742 7.492 1.00 98.12 162 ALA A CA 1
ATOM 1221 C C . ALA A 1 162 ? -1.111 -0.166 6.403 1.00 98.12 162 ALA A C 1
ATOM 1223 O O . ALA A 1 162 ? -1.840 -0.660 5.548 1.00 98.12 162 ALA A O 1
ATOM 1224 N N . SER A 1 163 ? 0.200 -0.425 6.450 1.00 97.12 163 SER A N 1
ATOM 1225 C CA . SER A 1 163 ? 0.864 -1.294 5.470 1.00 97.12 163 SER A CA 1
ATOM 1226 C C . SER A 1 163 ? 0.350 -2.729 5.558 1.00 97.12 163 SER A C 1
ATOM 1228 O O . SER A 1 163 ? 0.126 -3.357 4.528 1.00 97.12 163 SER A O 1
ATOM 1230 N N . GLN A 1 164 ? 0.115 -3.230 6.774 1.00 96.94 164 GLN A N 1
ATOM 1231 C CA . GLN A 1 164 ? -0.446 -4.559 6.985 1.00 96.94 164 GLN A CA 1
ATOM 1232 C C . GLN A 1 164 ? -1.896 -4.652 6.493 1.00 96.94 164 GLN A C 1
ATOM 1234 O O . GLN A 1 164 ? -2.234 -5.633 5.840 1.00 96.94 164 GLN A O 1
ATOM 1239 N N . ALA A 1 165 ? -2.730 -3.639 6.746 1.00 96.81 165 ALA A N 1
ATOM 1240 C CA . ALA A 1 165 ? -4.108 -3.603 6.250 1.00 96.81 165 ALA A CA 1
ATOM 1241 C C . ALA A 1 165 ? -4.168 -3.615 4.711 1.00 96.81 165 ALA A C 1
ATOM 1243 O O . ALA A 1 165 ? -4.929 -4.377 4.122 1.00 96.81 165 ALA A O 1
ATOM 1244 N N . ILE A 1 166 ? -3.308 -2.831 4.052 1.00 96.50 166 ILE A N 1
ATOM 1245 C CA . ILE A 1 166 ? -3.178 -2.833 2.587 1.00 96.50 166 ILE A CA 1
ATOM 1246 C C . ILE A 1 166 ? -2.707 -4.203 2.082 1.00 96.50 166 ILE A C 1
ATOM 1248 O O . ILE A 1 166 ? -3.271 -4.742 1.132 1.00 96.50 166 ILE A O 1
ATOM 1252 N N . ALA A 1 167 ? -1.681 -4.780 2.714 1.00 94.81 167 ALA A N 1
ATOM 1253 C CA . ALA A 1 167 ? -1.149 -6.082 2.325 1.00 94.81 167 ALA A CA 1
ATOM 1254 C C . ALA A 1 167 ? -2.174 -7.211 2.511 1.00 94.81 167 ALA A C 1
ATOM 1256 O O . ALA A 1 167 ? -2.200 -8.138 1.704 1.00 94.81 167 ALA A O 1
ATOM 1257 N N . GLN A 1 168 ? -3.008 -7.130 3.552 1.00 93.75 168 GLN A N 1
ATOM 1258 C CA . GLN A 1 168 ? -4.113 -8.053 3.798 1.00 93.75 168 GLN A CA 1
ATOM 1259 C C . GLN A 1 168 ? -5.127 -8.018 2.662 1.00 93.75 168 GLN A C 1
ATOM 1261 O O . GLN A 1 168 ? -5.380 -9.066 2.077 1.00 93.75 168 GLN A O 1
ATOM 1266 N N . LEU A 1 169 ? -5.620 -6.830 2.306 1.00 93.38 169 LEU A N 1
ATOM 1267 C CA . LEU A 1 169 ? -6.582 -6.667 1.219 1.00 93.38 169 LEU A CA 1
ATOM 1268 C C . LEU A 1 169 ? -6.034 -7.203 -0.104 1.00 93.38 169 LEU A C 1
ATOM 1270 O O . LEU A 1 169 ? -6.676 -8.005 -0.766 1.00 93.38 169 LEU A O 1
ATOM 1274 N N . VAL A 1 170 ? -4.819 -6.803 -0.487 1.00 91.31 170 VAL A N 1
ATOM 1275 C CA . VAL A 1 170 ? -4.242 -7.252 -1.764 1.00 91.31 170 VAL A CA 1
ATOM 1276 C C . VAL A 1 170 ? -4.029 -8.764 -1.789 1.00 91.31 170 VAL A C 1
ATOM 1278 O O . VAL A 1 170 ? -4.178 -9.384 -2.838 1.00 91.31 170 VAL A O 1
ATOM 1281 N N . ARG A 1 171 ? -3.672 -9.371 -0.656 1.00 89.88 171 ARG A N 1
ATOM 1282 C CA . ARG A 1 171 ? -3.534 -10.825 -0.564 1.00 89.88 171 ARG A CA 1
ATOM 1283 C C . ARG A 1 171 ? -4.884 -11.529 -0.646 1.00 89.88 171 ARG A C 1
ATOM 1285 O O . ARG A 1 171 ? -4.962 -12.493 -1.391 1.00 89.88 171 ARG A O 1
ATOM 1292 N N . GLN A 1 172 ? -5.916 -11.015 0.021 1.00 88.81 172 GLN A N 1
ATOM 1293 C CA . GLN A 1 172 ? -7.283 -11.524 -0.107 1.00 88.81 172 GLN A CA 1
ATOM 1294 C C . GLN A 1 172 ? -7.735 -11.498 -1.578 1.00 88.81 172 GLN A C 1
ATOM 1296 O O . GLN A 1 172 ? -8.116 -12.527 -2.119 1.00 88.81 172 GLN A O 1
ATOM 1301 N N . LEU A 1 173 ? -7.553 -10.368 -2.270 1.00 87.38 173 LEU A N 1
ATOM 1302 C CA . LEU A 1 173 ? -7.890 -10.232 -3.695 1.00 87.38 173 LEU A CA 1
ATOM 1303 C C . LEU A 1 173 ? -7.111 -11.207 -4.594 1.00 87.38 173 LEU A C 1
ATOM 1305 O O . LEU A 1 173 ? -7.624 -11.684 -5.604 1.00 87.38 173 LEU A O 1
ATOM 1309 N N . LYS A 1 174 ? -5.852 -11.506 -4.248 1.00 84.94 174 LYS A N 1
ATOM 1310 C CA . LYS A 1 174 ? -5.038 -12.501 -4.963 1.00 84.94 174 LYS A CA 1
ATOM 1311 C C . LYS A 1 174 ? -5.519 -13.928 -4.705 1.00 84.94 174 LYS A C 1
ATOM 1313 O O . LYS A 1 174 ? -5.570 -14.709 -5.646 1.00 84.94 174 LYS A O 1
ATOM 1318 N N . GLU A 1 175 ? -5.871 -14.261 -3.468 1.00 85.50 175 GLU A N 1
ATOM 1319 C CA . GLU A 1 175 ? -6.420 -15.572 -3.105 1.00 85.50 175 GLU A CA 1
ATOM 1320 C C . GLU A 1 175 ? -7.758 -15.812 -3.825 1.00 85.50 175 GLU A C 1
ATOM 1322 O O . GLU A 1 175 ? -7.905 -16.830 -4.499 1.00 85.50 175 GLU A O 1
ATOM 1327 N N . GLU A 1 176 ? -8.662 -14.826 -3.813 1.00 83.38 176 GLU A N 1
ATOM 1328 C CA . GLU A 1 176 ? -9.926 -14.848 -4.566 1.00 83.38 176 GLU A CA 1
ATOM 1329 C C . GLU A 1 176 ? -9.688 -15.023 -6.078 1.00 83.38 176 GLU A C 1
ATOM 1331 O O . GLU A 1 176 ? -10.323 -15.863 -6.718 1.00 83.38 176 GLU A O 1
ATOM 1336 N N . SER A 1 177 ? -8.706 -14.301 -6.642 1.00 79.06 177 SER A N 1
ATOM 1337 C CA . SER A 1 177 ? -8.291 -14.448 -8.046 1.00 79.06 177 SER A CA 1
ATOM 1338 C C . SER A 1 177 ? -7.894 -15.878 -8.397 1.00 79.06 177 SER A C 1
ATOM 1340 O O . SER A 1 177 ? -8.296 -16.406 -9.434 1.00 79.06 177 SER A O 1
ATOM 1342 N N . GLU A 1 178 ? -7.043 -16.482 -7.567 1.00 80.38 178 GLU A N 1
ATOM 1343 C CA . GLU A 1 178 ? -6.510 -17.821 -7.803 1.00 80.38 178 GLU A CA 1
ATOM 1344 C C . GLU A 1 178 ? -7.589 -18.894 -7.631 1.00 80.38 178 GLU A C 1
ATOM 1346 O O . GLU A 1 178 ? -7.574 -19.909 -8.329 1.00 80.38 178 GLU A O 1
ATOM 1351 N N . GLU A 1 179 ? -8.516 -18.707 -6.692 1.00 81.94 179 GLU A N 1
ATOM 1352 C CA . GLU A 1 179 ? -9.647 -19.610 -6.483 1.00 81.94 179 GLU A CA 1
ATOM 1353 C C . GLU A 1 179 ? -10.621 -19.582 -7.663 1.00 81.94 179 GLU A C 1
ATOM 1355 O O . GLU A 1 179 ? -10.991 -20.648 -8.165 1.00 81.94 179 GLU A O 1
ATOM 1360 N N . GLN A 1 180 ? -10.962 -18.395 -8.171 1.00 74.81 180 GLN A N 1
ATOM 1361 C CA . GLN A 1 180 ? -11.812 -18.245 -9.356 1.00 74.81 180 GLN A CA 1
ATOM 1362 C C . GLN A 1 180 ? -11.177 -18.876 -10.601 1.00 74.81 180 GLN A C 1
ATOM 1364 O O . GLN A 1 180 ? -11.850 -19.595 -11.344 1.00 74.81 180 GLN A O 1
ATOM 1369 N N . GLU A 1 181 ? -9.867 -18.700 -10.800 1.00 75.69 181 GLU A N 1
ATOM 1370 C CA . GLU A 1 181 ? -9.145 -19.341 -11.903 1.00 75.69 181 GLU A CA 1
ATOM 1371 C C . GLU A 1 181 ? -9.164 -20.877 -11.784 1.00 75.69 181 GLU A C 1
ATOM 1373 O O . GLU A 1 181 ? -9.439 -21.583 -12.759 1.00 75.69 181 GLU A O 1
ATOM 1378 N N . LYS A 1 182 ? -8.944 -21.424 -10.579 1.00 78.94 182 LYS A N 1
ATOM 1379 C CA . LYS A 1 182 ? -9.011 -22.877 -10.327 1.00 78.94 182 LYS A CA 1
ATOM 1380 C C . LYS A 1 182 ? -10.403 -23.445 -10.597 1.00 78.94 182 LYS A C 1
ATOM 1382 O O . LYS A 1 182 ? -10.510 -24.531 -11.174 1.00 78.94 182 LYS A O 1
ATOM 1387 N N . LEU A 1 183 ? -11.458 -22.744 -10.178 1.00 79.62 183 LEU A N 1
ATOM 1388 C CA . LEU A 1 183 ? -12.844 -23.156 -10.407 1.00 79.62 183 LEU A CA 1
ATOM 1389 C C . LEU A 1 183 ? -13.170 -23.187 -11.903 1.00 79.62 183 LEU A C 1
ATOM 1391 O O . LEU A 1 183 ? -13.673 -24.203 -12.390 1.00 79.62 183 LEU A O 1
ATOM 1395 N N . TYR A 1 184 ? -12.783 -22.144 -12.639 1.00 74.88 184 TYR A N 1
ATOM 1396 C CA . TYR A 1 184 ? -12.947 -22.075 -14.089 1.00 74.88 184 TYR A CA 1
ATOM 1397 C C . TYR A 1 184 ? -12.214 -23.219 -14.813 1.00 74.88 184 TYR A C 1
ATOM 1399 O O . TYR A 1 184 ? -12.800 -23.930 -15.634 1.00 74.88 184 TYR A O 1
ATOM 1407 N N . LEU A 1 185 ? -10.949 -23.479 -14.458 1.00 75.00 185 LEU A N 1
ATOM 1408 C CA . LEU A 1 185 ? -10.167 -24.575 -15.045 1.00 75.00 185 LEU A CA 1
ATOM 1409 C C . LEU A 1 185 ? -1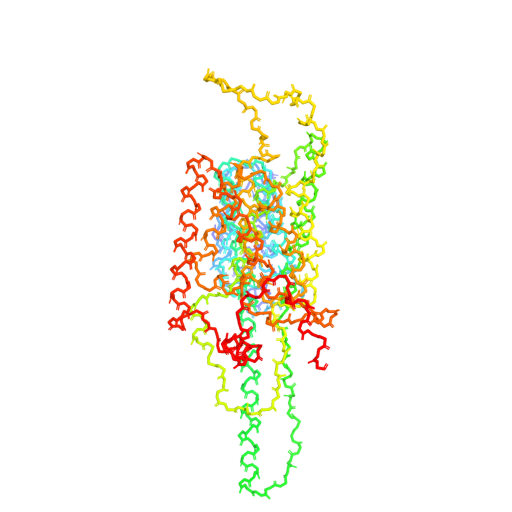0.780 -25.950 -14.751 1.00 75.00 185 LEU A C 1
ATOM 1411 O O . LEU A 1 185 ? -10.817 -26.811 -15.633 1.00 75.00 185 LEU A O 1
ATOM 1415 N N . ARG A 1 186 ? -11.291 -26.164 -13.533 1.00 78.19 186 ARG A N 1
ATOM 1416 C CA . ARG A 1 186 ? -11.971 -27.411 -13.156 1.00 78.19 186 ARG A CA 1
ATOM 1417 C C . ARG A 1 186 ? -13.273 -27.601 -13.938 1.00 78.19 186 ARG A C 1
ATOM 1419 O O . ARG A 1 186 ? -13.562 -28.729 -14.339 1.00 78.19 186 ARG A O 1
ATOM 1426 N N . GLY A 1 187 ? -14.026 -26.526 -14.175 1.00 75.19 187 GLY A N 1
ATOM 1427 C CA . GLY A 1 187 ? -15.207 -26.530 -15.042 1.00 75.19 187 GLY A CA 1
ATOM 1428 C C . GLY A 1 187 ? -14.857 -26.907 -16.483 1.00 75.19 187 GLY A C 1
ATOM 1429 O O . GLY A 1 187 ? -15.431 -27.841 -17.039 1.00 75.19 187 GLY A O 1
ATOM 1430 N N . SER A 1 188 ? -13.829 -26.274 -17.056 1.00 73.81 188 SER A N 1
ATOM 1431 C CA . SER A 1 188 ? -13.365 -26.558 -18.423 1.00 73.81 188 SER A CA 1
ATOM 1432 C C . SER A 1 188 ? -12.866 -28.001 -18.602 1.00 73.81 188 SER A C 1
ATOM 1434 O O . SER A 1 188 ? -13.177 -28.649 -19.601 1.00 73.81 188 SER A O 1
ATOM 1436 N N . GLN A 1 189 ? -12.138 -28.549 -17.622 1.00 77.00 189 GLN A N 1
ATOM 1437 C CA . GLN A 1 189 ? -11.687 -29.947 -17.658 1.00 77.00 189 GLN A CA 1
ATOM 1438 C C . GLN A 1 189 ? -12.845 -30.945 -17.567 1.00 77.00 189 GLN A C 1
ATOM 1440 O O . GLN A 1 189 ? -12.811 -31.976 -18.237 1.00 77.00 189 GLN A O 1
ATOM 1445 N N . ARG A 1 190 ? -13.873 -30.648 -16.759 1.00 73.75 190 ARG A N 1
ATOM 1446 C CA . ARG A 1 190 ? -15.087 -31.472 -16.682 1.00 73.75 190 ARG A CA 1
ATOM 1447 C C . ARG A 1 190 ? -15.824 -31.513 -18.019 1.00 73.75 190 ARG A C 1
ATOM 1449 O O . ARG A 1 190 ? -16.189 -32.605 -18.437 1.00 73.75 190 ARG A O 1
ATOM 1456 N N . ARG A 1 191 ? -15.946 -30.368 -18.706 1.00 69.38 191 ARG A N 1
ATOM 1457 C CA . ARG A 1 191 ? -16.537 -30.286 -20.054 1.00 69.38 191 ARG A CA 1
ATOM 1458 C C . ARG A 1 191 ? -15.803 -31.171 -21.055 1.00 69.38 191 ARG A C 1
ATOM 1460 O O . ARG A 1 191 ? -16.426 -32.033 -21.655 1.00 69.38 191 ARG A O 1
ATOM 1467 N N . LYS A 1 192 ? -14.475 -31.045 -21.152 1.00 76.62 192 LYS A N 1
ATOM 1468 C CA . LYS A 1 192 ? -13.675 -31.871 -22.076 1.00 76.62 192 LYS A CA 1
ATOM 1469 C C . LYS A 1 192 ? -13.791 -33.369 -21.801 1.00 76.62 192 LYS A C 1
ATOM 1471 O O . LYS A 1 192 ? -13.942 -34.146 -22.730 1.00 76.62 192 LYS A O 1
ATOM 1476 N N . LYS A 1 193 ? -13.747 -33.777 -20.528 1.00 76.88 193 LYS A N 1
ATOM 1477 C CA . LYS A 1 193 ? -13.874 -35.194 -20.161 1.00 76.88 193 LYS A CA 1
ATOM 1478 C C . LYS A 1 193 ? -15.257 -35.749 -20.516 1.00 76.88 193 LYS A C 1
ATOM 1480 O O . LYS A 1 193 ? -15.353 -36.892 -20.935 1.00 76.88 193 LYS A O 1
ATOM 1485 N N . LYS A 1 194 ? -16.309 -34.939 -20.361 1.00 69.56 194 LYS A N 1
ATOM 1486 C CA . LYS A 1 194 ? -17.681 -35.304 -20.732 1.00 69.56 194 LYS A CA 1
ATOM 1487 C C . LYS A 1 194 ? -17.853 -35.370 -22.254 1.00 69.56 194 LYS A C 1
ATOM 1489 O O . LYS A 1 194 ? -18.468 -36.308 -22.735 1.00 69.56 194 LYS A O 1
ATOM 1494 N N . GLU A 1 195 ? -17.243 -34.452 -23.008 1.00 70.31 195 GLU A N 1
ATOM 1495 C CA . GLU A 1 195 ? -17.197 -34.503 -24.480 1.00 70.31 195 GLU A CA 1
ATOM 1496 C C . GLU A 1 195 ? -16.471 -35.760 -24.993 1.00 70.31 195 GLU A C 1
ATOM 1498 O O . GLU A 1 195 ? -16.977 -36.425 -25.893 1.00 70.31 195 GLU A O 1
ATOM 1503 N N . GLU A 1 196 ? -15.338 -36.131 -24.386 1.00 73.88 196 GLU A N 1
ATOM 1504 C CA . GLU A 1 196 ? -14.603 -37.364 -24.713 1.00 73.88 196 GLU A CA 1
ATOM 1505 C C . GLU A 1 196 ? -15.419 -38.631 -24.369 1.00 73.88 196 GLU A C 1
ATOM 1507 O O . GLU A 1 196 ? -15.472 -39.567 -25.165 1.00 73.88 196 GLU A O 1
ATOM 1512 N N . GLU A 1 197 ? -16.109 -38.660 -23.220 1.00 70.44 197 GLU A N 1
ATOM 1513 C CA . GLU A 1 197 ? -16.969 -39.787 -22.812 1.00 70.44 197 GLU A CA 1
ATOM 1514 C C . GLU A 1 197 ? -18.241 -39.911 -23.686 1.00 70.44 197 GLU A C 1
ATOM 1516 O O . GLU A 1 197 ? -18.658 -41.023 -24.020 1.00 70.44 197 GLU A O 1
ATOM 1521 N N . GLU A 1 198 ? -18.844 -38.793 -24.110 1.00 66.62 198 GLU A N 1
ATOM 1522 C CA . GLU A 1 198 ? -19.996 -38.768 -25.028 1.00 66.62 198 GLU A CA 1
ATOM 1523 C C . GLU A 1 198 ? -19.624 -39.201 -26.459 1.00 66.62 198 GLU A C 1
ATOM 1525 O O . GLU A 1 198 ? -20.421 -39.881 -27.118 1.00 66.62 198 GLU A O 1
ATOM 1530 N N . GLU A 1 199 ? -18.417 -38.865 -26.937 1.00 65.56 199 GLU A N 1
ATOM 1531 C CA . GLU A 1 199 ? -17.884 -39.360 -28.215 1.00 65.56 199 GLU A CA 1
ATOM 1532 C C . GLU A 1 199 ? -17.604 -40.873 -28.189 1.00 65.56 199 GLU A C 1
ATOM 1534 O O . GLU A 1 199 ? -17.862 -41.553 -29.187 1.00 65.56 199 GLU A O 1
ATOM 1539 N N . GLU A 1 200 ? -17.136 -41.425 -27.062 1.00 65.25 200 GLU A N 1
ATOM 1540 C CA . GLU A 1 200 ? -16.879 -42.866 -26.925 1.00 65.25 200 GLU A CA 1
ATOM 1541 C C . GLU A 1 200 ? -18.161 -43.708 -26.760 1.00 65.25 200 GLU A C 1
ATOM 1543 O O . GLU A 1 200 ? -18.235 -44.817 -27.300 1.00 65.25 200 GLU A O 1
ATOM 1548 N N . GLU A 1 201 ? -19.194 -43.215 -26.061 1.00 65.69 201 GLU A N 1
ATOM 1549 C CA . GLU A 1 201 ? -20.425 -43.989 -25.811 1.00 65.69 201 GLU A CA 1
ATOM 1550 C C . GLU A 1 201 ? -21.515 -43.849 -26.891 1.00 65.69 201 GLU A C 1
ATOM 1552 O O . GLU A 1 201 ? -22.502 -44.593 -26.865 1.00 65.69 201 GLU A O 1
ATOM 1557 N N . GLY A 1 202 ? -21.382 -42.930 -27.854 1.00 60.16 202 GLY A N 1
ATOM 1558 C CA . GLY A 1 202 ? -22.364 -42.749 -28.934 1.00 60.16 202 GLY A CA 1
ATOM 1559 C C . GLY A 1 202 ? -23.784 -42.413 -28.445 1.00 60.16 202 GLY A C 1
ATOM 1560 O O . GLY A 1 202 ? -24.765 -42.637 -29.165 1.00 60.16 202 GLY A O 1
ATOM 1561 N N . LYS A 1 203 ? -23.919 -41.908 -27.212 1.00 58.69 203 LYS A N 1
ATOM 1562 C CA . LYS A 1 203 ? -25.198 -41.523 -26.606 1.00 58.69 203 LYS A CA 1
ATOM 1563 C C . LYS A 1 203 ? -25.549 -40.078 -26.950 1.00 58.69 203 LYS A C 1
ATOM 1565 O O . LYS A 1 203 ? -24.701 -39.197 -27.012 1.00 58.69 203 LYS A O 1
ATOM 1570 N N . ARG A 1 204 ? -26.842 -39.841 -27.192 1.00 58.00 204 ARG A N 1
ATOM 1571 C CA . ARG A 1 204 ? -27.403 -38.501 -27.402 1.00 58.00 204 ARG A CA 1
ATOM 1572 C C . ARG A 1 204 ? -27.319 -37.694 -26.108 1.00 58.00 204 ARG A C 1
ATOM 1574 O O . ARG A 1 204 ? -27.745 -38.198 -25.076 1.00 58.00 204 ARG A O 1
ATOM 1581 N N . LYS A 1 205 ? -26.865 -36.443 -26.238 1.00 54.38 205 LYS A N 1
ATOM 1582 C CA . LYS A 1 205 ? -26.842 -35.401 -25.204 1.00 54.38 205 LYS A CA 1
ATOM 1583 C C . LYS A 1 205 ? -28.147 -35.384 -24.404 1.00 54.38 205 LYS A C 1
ATOM 1585 O O . LYS A 1 205 ? -29.195 -35.044 -24.955 1.00 54.38 205 LYS A O 1
ATOM 1590 N N . GLU A 1 206 ? -28.078 -35.761 -23.134 1.00 51.12 206 GLU A N 1
ATOM 1591 C CA . GLU A 1 206 ? -29.110 -35.413 -22.161 1.00 51.12 206 GLU A CA 1
ATOM 1592 C C . GLU A 1 206 ? -28.791 -33.995 -21.669 1.00 51.12 206 GLU A C 1
ATOM 1594 O O . GLU A 1 206 ? -27.687 -33.723 -21.198 1.00 51.12 206 GLU A O 1
ATOM 1599 N N . GLU A 1 207 ? -29.730 -33.068 -21.873 1.00 47.69 207 GLU A N 1
ATOM 1600 C CA . GLU A 1 207 ? -29.634 -31.675 -21.424 1.00 47.69 207 GLU A CA 1
ATOM 1601 C C . GLU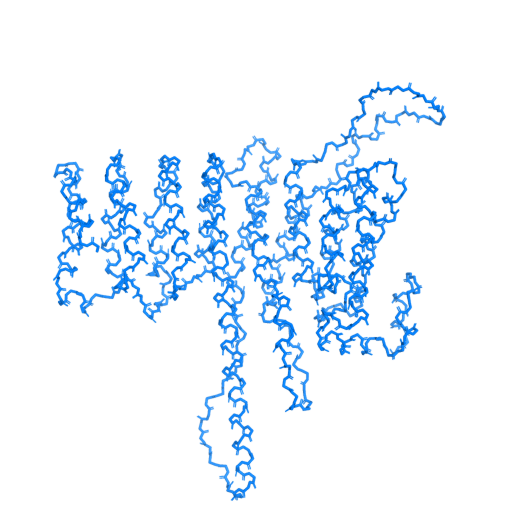 A 1 207 ? -29.769 -31.631 -19.893 1.00 47.69 207 GLU A C 1
ATOM 1603 O O . GLU A 1 207 ? -30.838 -31.358 -19.353 1.00 47.69 207 GLU A O 1
ATOM 1608 N N . GLU A 1 208 ? -28.696 -31.953 -19.173 1.00 52.00 208 GLU A N 1
ATOM 1609 C CA . GLU A 1 208 ? -28.548 -31.516 -17.785 1.00 52.00 208 GLU A CA 1
ATOM 1610 C C . GLU A 1 208 ? -28.177 -30.027 -17.796 1.00 52.00 208 GLU A C 1
ATOM 1612 O O . GLU A 1 208 ? -27.227 -29.628 -18.473 1.00 52.00 208 GLU A O 1
ATOM 1617 N N . GLU A 1 209 ? -28.935 -29.205 -17.064 1.00 46.94 209 GLU A N 1
ATOM 1618 C CA . GLU A 1 209 ? -28.628 -27.793 -16.810 1.00 46.94 209 GLU A CA 1
ATOM 1619 C C . GLU A 1 209 ? -27.293 -27.696 -16.043 1.00 46.94 209 GLU A C 1
ATOM 1621 O O . GLU A 1 209 ? -27.254 -27.668 -14.814 1.00 46.94 209 GLU A O 1
ATOM 1626 N N . GLU A 1 210 ? -26.168 -27.708 -16.760 1.00 51.34 210 GLU A N 1
ATOM 1627 C CA . GLU A 1 210 ? -24.866 -27.372 -16.188 1.00 51.34 210 GLU A CA 1
ATOM 1628 C C . GLU A 1 210 ? -24.842 -25.873 -15.876 1.00 51.34 210 GLU A C 1
ATOM 1630 O O . GLU A 1 210 ? -24.979 -25.043 -16.774 1.00 51.34 210 GLU A O 1
ATOM 1635 N N . GLU A 1 211 ? -24.642 -25.525 -14.601 1.00 52.09 211 GLU A N 1
ATOM 1636 C CA . GLU A 1 211 ? -24.311 -24.159 -14.193 1.00 52.09 211 GLU A CA 1
ATOM 1637 C C . GLU A 1 211 ? -23.049 -23.714 -14.951 1.00 52.09 211 GLU A C 1
ATOM 1639 O O . GLU A 1 211 ? -21.946 -24.217 -14.712 1.00 52.09 211 GLU A O 1
ATOM 1644 N N . ASP A 1 212 ? -23.216 -22.806 -15.914 1.00 50.25 212 ASP A N 1
ATOM 1645 C CA . ASP A 1 212 ? -22.117 -22.207 -16.664 1.00 50.25 212 ASP A CA 1
ATOM 1646 C C . ASP A 1 212 ? -21.348 -21.282 -15.712 1.00 50.25 212 ASP A C 1
ATOM 1648 O O . ASP A 1 212 ? -21.770 -20.164 -15.416 1.00 50.25 212 ASP A O 1
ATOM 1652 N N . TYR A 1 213 ? -20.249 -21.782 -15.145 1.00 54.62 213 TYR A N 1
ATOM 1653 C CA . TYR A 1 213 ? -19.365 -20.967 -14.318 1.00 54.62 213 TYR A CA 1
ATOM 1654 C C . TYR A 1 213 ? -18.529 -20.065 -15.229 1.00 54.62 213 TYR A C 1
ATOM 1656 O O . TYR A 1 213 ? -17.400 -20.402 -15.598 1.00 54.62 213 TYR A O 1
ATOM 1664 N N . ASP A 1 214 ? -19.092 -18.911 -15.584 1.00 58.34 214 ASP A N 1
ATOM 1665 C CA . ASP A 1 214 ? -18.351 -17.823 -16.213 1.00 58.34 214 ASP A CA 1
ATOM 1666 C C . ASP A 1 214 ? -17.205 -17.371 -15.296 1.00 58.34 214 ASP A C 1
ATOM 1668 O O . ASP A 1 214 ? -17.370 -17.193 -14.085 1.00 58.34 214 ASP A O 1
ATOM 1672 N N . PHE A 1 215 ? -16.015 -17.171 -15.870 1.00 59.06 215 PHE A N 1
ATOM 1673 C CA . PHE A 1 215 ? -14.907 -16.570 -15.135 1.00 59.06 215 PHE A CA 1
ATOM 1674 C C . PHE A 1 215 ? -15.235 -15.102 -14.841 1.00 59.06 215 PHE A C 1
ATOM 1676 O O . PHE A 1 215 ? -15.193 -14.249 -15.729 1.00 59.06 215 PHE A O 1
ATOM 1683 N N . ILE A 1 216 ? -15.532 -14.804 -13.580 1.00 60.84 216 ILE A N 1
ATOM 1684 C CA . ILE A 1 216 ? -15.657 -13.436 -13.083 1.00 60.84 216 ILE A CA 1
ATOM 1685 C C . ILE A 1 216 ? -14.280 -13.034 -12.566 1.00 60.84 216 ILE A C 1
ATOM 1687 O O . ILE A 1 216 ? -13.784 -13.636 -11.620 1.00 60.84 216 ILE A O 1
ATOM 1691 N N . ALA A 1 217 ? -13.653 -12.039 -13.192 1.00 59.00 217 ALA A N 1
ATOM 1692 C CA . ALA A 1 217 ? -12.395 -11.494 -12.699 1.00 59.00 217 ALA A CA 1
ATOM 1693 C C . ALA A 1 217 ? -12.589 -10.942 -11.267 1.00 59.00 217 ALA A C 1
ATOM 1695 O O . ALA A 1 217 ? -13.549 -10.194 -11.051 1.00 59.00 217 ALA A O 1
ATOM 1696 N N . PRO A 1 218 ? -11.710 -11.253 -10.298 1.00 60.97 218 PRO A N 1
ATOM 1697 C CA . PRO A 1 218 ? -11.729 -10.644 -8.966 1.00 60.97 218 PRO A CA 1
ATOM 1698 C C . PRO A 1 218 ? -11.764 -9.116 -9.037 1.00 60.97 218 PRO A C 1
ATOM 1700 O O . PRO A 1 218 ? -11.093 -8.482 -9.862 1.00 60.97 218 PRO A O 1
ATOM 1703 N N . ALA A 1 219 ? -12.507 -8.517 -8.110 1.00 70.06 219 ALA A N 1
ATOM 1704 C CA . ALA A 1 219 ? -12.707 -7.079 -8.035 1.00 70.06 219 ALA A CA 1
ATOM 1705 C C . ALA A 1 219 ? -11.498 -6.385 -7.389 1.00 70.06 219 ALA A C 1
ATOM 1707 O O . ALA A 1 219 ? -11.587 -5.813 -6.306 1.00 70.06 219 ALA A O 1
ATOM 1708 N N . PHE A 1 220 ? -10.359 -6.338 -8.090 1.00 82.19 220 PHE A N 1
ATOM 1709 C CA . PHE A 1 220 ? -9.238 -5.466 -7.700 1.00 82.19 220 PHE A CA 1
ATOM 1710 C C . PHE A 1 220 ? -9.641 -3.982 -7.594 1.00 82.19 220 PHE A C 1
ATOM 1712 O O . PHE A 1 220 ? -8.899 -3.174 -7.026 1.00 82.19 220 PHE A O 1
ATOM 1719 N N . ASP A 1 221 ? -10.839 -3.636 -8.067 1.00 86.12 221 ASP A N 1
ATOM 1720 C CA . ASP A 1 221 ? -11.558 -2.395 -7.789 1.00 86.12 221 ASP A CA 1
ATOM 1721 C C . ASP A 1 221 ? -11.710 -2.087 -6.294 1.00 86.12 221 ASP A C 1
ATOM 1723 O O . ASP A 1 221 ? -11.753 -0.915 -5.928 1.00 86.12 221 ASP A O 1
ATOM 1727 N N . GLU A 1 222 ? -11.641 -3.079 -5.407 1.00 89.75 222 GLU A N 1
ATOM 1728 C CA . GLU A 1 222 ? -11.559 -2.863 -3.957 1.00 89.75 222 GLU A CA 1
ATOM 1729 C C . GLU A 1 222 ? -10.316 -2.053 -3.539 1.00 89.75 222 GLU A C 1
ATOM 1731 O O . GLU A 1 222 ? -10.291 -1.408 -2.496 1.00 89.75 222 GLU A O 1
ATOM 1736 N N . SER A 1 223 ? -9.270 -1.985 -4.364 1.00 91.19 223 SER A N 1
ATOM 1737 C CA . SER A 1 223 ? -8.119 -1.109 -4.094 1.00 91.19 223 SER A CA 1
ATOM 1738 C C . SER A 1 223 ? -8.322 0.347 -4.557 1.00 91.19 223 SER A C 1
ATOM 1740 O O . SER A 1 223 ? -7.589 1.247 -4.128 1.00 91.19 223 SER A O 1
ATOM 1742 N N . VAL A 1 224 ? -9.337 0.620 -5.389 1.00 92.88 224 VAL A N 1
ATOM 1743 C CA . VAL A 1 224 ? -9.630 1.953 -5.949 1.00 92.88 224 VAL A CA 1
ATOM 1744 C C . VAL A 1 224 ? -9.952 3.002 -4.877 1.00 92.88 224 VAL A C 1
ATOM 1746 O O . VAL A 1 224 ? -9.409 4.111 -4.977 1.00 92.88 224 VAL A O 1
ATOM 1749 N N . PRO A 1 225 ? -10.767 2.720 -3.838 1.00 95.81 225 PRO A N 1
ATOM 1750 C CA . PRO A 1 225 ? -11.007 3.664 -2.747 1.00 95.81 225 PRO A CA 1
ATOM 1751 C C . PRO A 1 225 ? -9.715 4.171 -2.095 1.00 95.81 225 PRO A C 1
ATOM 1753 O O . PRO A 1 225 ? -9.570 5.377 -1.882 1.00 95.81 225 PRO A O 1
ATOM 1756 N N . ILE A 1 226 ? -8.735 3.283 -1.888 1.00 96.81 226 ILE A N 1
ATOM 1757 C CA . ILE A 1 226 ? -7.442 3.618 -1.277 1.00 96.81 226 ILE A CA 1
ATOM 1758 C C . ILE A 1 226 ? -6.658 4.566 -2.189 1.00 96.81 226 ILE A C 1
ATOM 1760 O O . ILE A 1 226 ? -6.168 5.604 -1.739 1.00 96.81 226 ILE A O 1
ATOM 1764 N N . ILE A 1 227 ? -6.567 4.243 -3.484 1.00 95.88 227 ILE A N 1
ATOM 1765 C CA . ILE A 1 227 ? -5.876 5.078 -4.481 1.00 95.88 227 ILE A CA 1
ATOM 1766 C C . ILE A 1 227 ? -6.511 6.468 -4.544 1.00 95.88 227 ILE A C 1
ATOM 1768 O O . ILE A 1 227 ? -5.806 7.479 -4.520 1.00 95.88 227 ILE A O 1
ATOM 1772 N N . ASN A 1 228 ? -7.841 6.523 -4.598 1.00 96.25 228 ASN A N 1
ATOM 1773 C CA . ASN A 1 228 ? -8.598 7.764 -4.689 1.00 96.25 228 ASN A CA 1
ATOM 1774 C C . ASN A 1 228 ? -8.410 8.639 -3.446 1.00 96.25 228 ASN A C 1
ATOM 1776 O O . ASN A 1 228 ? -8.160 9.839 -3.587 1.00 96.25 228 ASN A O 1
ATOM 1780 N N . PHE A 1 229 ? -8.478 8.040 -2.254 1.00 97.62 229 PHE A N 1
ATOM 1781 C CA . PHE A 1 229 ? -8.230 8.717 -0.985 1.00 97.62 229 PHE A CA 1
ATOM 1782 C C . PHE A 1 229 ? -6.812 9.287 -0.921 1.00 97.62 229 PHE A C 1
ATOM 1784 O O . PHE A 1 229 ? -6.628 10.467 -0.616 1.00 97.62 229 PHE A O 1
ATOM 1791 N N . VAL A 1 230 ? -5.801 8.478 -1.253 1.00 96.94 230 VAL A N 1
ATOM 1792 C CA . VAL A 1 230 ? -4.410 8.935 -1.230 1.00 96.94 230 VAL A CA 1
ATOM 1793 C C . VAL A 1 230 ? -4.188 10.055 -2.244 1.00 96.94 230 VAL A C 1
ATOM 1795 O O . VAL A 1 230 ? -3.619 11.085 -1.890 1.00 96.94 230 VAL A O 1
ATOM 1798 N N . ALA A 1 231 ? -4.658 9.899 -3.482 1.00 96.25 231 ALA A N 1
ATOM 1799 C CA . ALA A 1 231 ? -4.513 10.920 -4.515 1.00 96.25 231 ALA A CA 1
ATOM 1800 C C . ALA A 1 231 ? -5.154 12.255 -4.100 1.00 96.25 231 ALA A C 1
ATOM 1802 O O . ALA A 1 231 ? -4.552 13.314 -4.278 1.00 96.25 231 ALA A O 1
ATOM 1803 N N . GLU A 1 232 ? -6.345 12.211 -3.499 1.00 95.56 232 GLU A N 1
ATOM 1804 C CA . GLU A 1 232 ? -7.016 13.395 -2.961 1.00 95.56 232 GLU A CA 1
ATOM 1805 C C . GLU A 1 232 ? -6.197 14.053 -1.845 1.00 95.56 232 GLU A C 1
ATOM 1807 O O . GLU A 1 232 ? -5.917 15.250 -1.911 1.00 95.56 232 GLU A O 1
ATOM 1812 N N . LYS A 1 233 ? -5.731 13.275 -0.861 1.00 94.81 233 LYS A N 1
ATOM 1813 C CA . LYS A 1 233 ? -4.951 13.813 0.261 1.00 94.81 233 LYS A CA 1
ATOM 1814 C C . LYS A 1 233 ? -3.579 14.335 -0.163 1.00 94.81 233 LYS A C 1
ATOM 1816 O O . LYS A 1 233 ? -3.121 15.333 0.386 1.00 94.81 233 LYS A O 1
ATOM 1821 N N . LEU A 1 234 ? -2.938 13.740 -1.170 1.00 92.81 234 LEU A N 1
ATOM 1822 C CA . LEU A 1 234 ? -1.703 14.267 -1.764 1.00 92.81 234 LEU A CA 1
ATOM 1823 C C . LEU A 1 234 ? -1.937 15.637 -2.420 1.00 92.81 234 LEU A C 1
ATOM 1825 O O . LEU A 1 234 ? -1.120 16.547 -2.266 1.00 92.81 234 LEU A O 1
ATOM 1829 N N . MET A 1 235 ? -3.071 15.813 -3.103 1.00 90.56 235 MET A N 1
ATOM 1830 C CA . MET A 1 235 ? -3.460 17.108 -3.665 1.00 90.56 235 MET A CA 1
ATOM 1831 C C . MET A 1 235 ? -3.800 18.135 -2.579 1.00 90.56 235 MET A C 1
ATOM 1833 O O . MET A 1 235 ? -3.431 19.302 -2.718 1.00 90.56 235 MET A O 1
ATOM 1837 N N . ASP A 1 236 ? -4.444 17.719 -1.484 1.00 89.69 236 ASP A N 1
ATOM 1838 C CA . ASP A 1 236 ? -4.683 18.577 -0.318 1.00 89.69 236 ASP A CA 1
ATOM 1839 C C . ASP A 1 236 ? -3.363 19.059 0.294 1.00 89.69 236 ASP A C 1
ATOM 1841 O O . ASP A 1 236 ? -3.214 20.254 0.550 1.00 89.69 236 ASP A O 1
ATOM 1845 N N . VAL A 1 237 ? -2.373 18.168 0.460 1.00 86.56 237 VAL A N 1
ATOM 1846 C CA . VAL A 1 237 ? -1.029 18.547 0.929 1.00 86.56 237 VAL A CA 1
ATOM 1847 C C . VAL A 1 237 ? -0.449 19.631 0.031 1.00 86.56 237 VAL A C 1
ATOM 1849 O O . VAL A 1 237 ? -0.005 20.663 0.534 1.00 86.56 237 VAL A O 1
ATOM 1852 N N . LYS A 1 238 ? -0.523 19.451 -1.292 1.00 82.19 238 LYS A N 1
ATOM 1853 C CA . LYS A 1 238 ? 0.018 20.428 -2.235 1.00 82.19 238 LYS A CA 1
ATOM 1854 C C . LYS A 1 238 ? -0.673 21.794 -2.134 1.00 82.19 238 LYS A C 1
ATOM 1856 O O . LYS A 1 238 ? -0.001 22.822 -2.121 1.00 82.19 238 LYS A O 1
ATOM 1861 N N . ARG A 1 239 ? -2.005 21.816 -2.014 1.00 83.50 239 ARG A N 1
ATOM 1862 C CA . ARG A 1 239 ? -2.797 23.051 -1.835 1.00 83.50 239 ARG A CA 1
ATOM 1863 C C . ARG A 1 239 ? -2.483 23.765 -0.516 1.00 83.50 239 ARG A C 1
ATOM 1865 O O . ARG A 1 239 ? -2.505 24.996 -0.443 1.00 83.50 239 ARG A O 1
ATOM 1872 N N . LEU A 1 240 ? -2.224 22.999 0.542 1.00 81.38 240 LEU A N 1
ATOM 1873 C CA . LEU A 1 240 ? -1.963 23.520 1.883 1.00 81.38 240 LEU A CA 1
ATOM 1874 C C . LEU A 1 240 ? -0.519 24.011 2.059 1.00 81.38 240 LEU A C 1
ATOM 1876 O O . LEU A 1 240 ? -0.316 25.004 2.763 1.00 81.38 240 LEU A O 1
ATOM 1880 N N . GLU A 1 241 ? 0.451 23.409 1.360 1.00 73.06 241 GLU A N 1
ATOM 1881 C CA . GLU A 1 241 ? 1.822 23.931 1.241 1.00 73.06 241 GLU A CA 1
ATOM 1882 C C . GLU A 1 241 ? 1.826 25.375 0.729 1.00 73.06 241 GLU A C 1
ATOM 1884 O O . GLU A 1 241 ? 2.476 26.242 1.319 1.00 73.06 241 GLU A O 1
ATOM 1889 N N . ASP A 1 242 ? 1.022 25.663 -0.297 1.00 66.50 242 ASP A N 1
ATOM 1890 C CA . ASP A 1 242 ? 0.879 27.014 -0.850 1.00 66.50 242 ASP A CA 1
ATOM 1891 C C . ASP A 1 242 ? 0.225 27.991 0.160 1.00 66.50 242 ASP A C 1
ATOM 1893 O O . ASP A 1 242 ? 0.420 29.205 0.087 1.00 66.50 242 ASP A O 1
ATOM 1897 N N . SER A 1 243 ? -0.502 27.463 1.155 1.00 65.94 243 SER A N 1
ATOM 1898 C CA . SER A 1 243 ? -1.284 28.217 2.149 1.00 65.94 243 SER A CA 1
ATOM 1899 C C . SER A 1 243 ? -0.625 28.335 3.538 1.00 65.94 243 SER A C 1
ATOM 1901 O O . SER A 1 243 ? -1.246 28.875 4.457 1.00 65.94 243 SER A O 1
ATOM 1903 N N . LYS A 1 244 ? 0.610 27.838 3.730 1.00 64.31 244 LYS A N 1
ATOM 1904 C CA . LYS A 1 244 ? 1.346 27.779 5.022 1.00 64.31 244 LYS A CA 1
ATOM 1905 C C . LYS A 1 244 ? 0.631 27.038 6.169 1.00 64.31 244 LYS A C 1
ATOM 1907 O O . LYS A 1 244 ? 1.082 27.111 7.314 1.00 64.31 244 LYS A O 1
ATOM 1912 N N . LYS A 1 245 ? -0.463 26.322 5.899 1.00 67.00 245 LYS A N 1
ATOM 1913 C CA . LYS A 1 245 ? -1.115 25.434 6.872 1.00 67.00 245 LYS A CA 1
ATOM 1914 C C . LYS A 1 245 ? -0.523 24.037 6.698 1.00 67.00 245 LYS A C 1
ATOM 1916 O O . LYS A 1 245 ? -0.434 23.550 5.580 1.00 67.00 245 LYS A O 1
ATOM 1921 N N . GLY A 1 246 ? -0.094 23.398 7.784 1.00 69.69 246 GLY A N 1
ATOM 1922 C CA . GLY A 1 246 ? 0.359 22.006 7.722 1.00 69.69 246 GLY A CA 1
ATOM 1923 C C . GLY A 1 246 ? -0.809 21.080 7.383 1.00 69.69 246 GLY A C 1
ATOM 1924 O O . GLY A 1 246 ? -1.887 21.229 7.955 1.00 69.69 246 GLY A O 1
ATOM 1925 N N . ALA A 1 247 ? -0.606 20.145 6.454 1.00 78.38 247 ALA A N 1
ATOM 1926 C CA . ALA A 1 247 ? -1.584 19.098 6.181 1.00 78.38 247 ALA A CA 1
ATOM 1927 C C . ALA A 1 247 ? -1.701 18.144 7.378 1.00 78.38 247 ALA A C 1
ATOM 1929 O O . ALA A 1 247 ? -0.692 17.791 7.988 1.00 78.38 247 ALA A O 1
ATOM 1930 N N . GLU A 1 248 ? -2.923 17.711 7.696 1.00 85.44 248 GLU A N 1
ATOM 1931 C CA . GLU A 1 248 ? -3.165 16.793 8.818 1.00 85.44 248 GLU A CA 1
ATOM 1932 C C . GLU A 1 248 ? -2.553 15.410 8.578 1.00 85.44 248 GLU A C 1
ATOM 1934 O O . GLU A 1 248 ? -2.011 14.807 9.502 1.00 85.44 248 GLU A O 1
ATOM 1939 N N . ILE A 1 249 ? -2.606 14.939 7.329 1.00 93.06 249 ILE A N 1
ATOM 1940 C CA . ILE A 1 249 ? -1.974 13.698 6.884 1.00 93.06 249 ILE A CA 1
ATOM 1941 C C . ILE A 1 249 ? -0.785 14.063 5.985 1.00 93.06 249 ILE A C 1
ATOM 1943 O O . ILE A 1 249 ? -0.986 14.618 4.902 1.00 93.06 249 ILE A O 1
ATOM 1947 N N . PRO A 1 250 ? 0.458 13.778 6.401 1.00 91.38 250 PRO A N 1
ATOM 1948 C CA . PRO A 1 250 ? 1.632 14.158 5.621 1.00 91.38 250 PRO A CA 1
ATOM 1949 C C . PRO A 1 250 ? 1.810 13.332 4.340 1.00 91.38 250 PRO A C 1
ATOM 1951 O O . PRO A 1 250 ? 1.595 12.121 4.333 1.00 91.38 250 PRO A O 1
ATOM 1954 N N . ALA A 1 251 ? 2.321 13.964 3.275 1.00 92.00 251 ALA A N 1
ATOM 1955 C CA . ALA A 1 251 ? 2.560 13.297 1.989 1.00 92.00 251 ALA A CA 1
ATOM 1956 C C . ALA A 1 251 ? 3.475 12.068 2.089 1.00 92.00 251 ALA A C 1
ATOM 1958 O O . ALA A 1 251 ? 3.251 11.089 1.390 1.00 92.00 251 ALA A O 1
ATOM 1959 N N . LEU A 1 252 ? 4.483 12.086 2.970 1.00 92.69 252 LEU A N 1
ATOM 1960 C CA . LEU A 1 252 ? 5.403 10.954 3.118 1.00 92.69 252 LEU A CA 1
ATOM 1961 C C . LEU A 1 252 ? 4.671 9.664 3.526 1.00 92.69 252 LEU A C 1
ATOM 1963 O O . LEU A 1 252 ? 4.931 8.615 2.950 1.00 92.69 252 LEU A O 1
ATOM 1967 N N . TYR A 1 253 ? 3.733 9.755 4.470 1.00 96.06 253 TYR A N 1
ATOM 1968 C CA . TYR A 1 253 ? 2.916 8.619 4.901 1.00 96.06 253 TYR A CA 1
ATOM 1969 C C . TYR A 1 253 ? 2.072 8.059 3.746 1.00 96.06 253 TYR A C 1
ATOM 1971 O O . TYR A 1 253 ? 2.054 6.856 3.494 1.00 96.06 253 TYR A O 1
ATOM 1979 N N . LEU A 1 254 ? 1.416 8.954 3.005 1.00 97.06 254 LEU A N 1
ATOM 1980 C CA . LEU A 1 254 ? 0.577 8.606 1.860 1.00 97.06 254 LEU A CA 1
ATOM 1981 C C . LEU A 1 254 ? 1.379 7.910 0.748 1.00 97.06 254 LEU A C 1
ATOM 1983 O O . LEU A 1 254 ? 0.932 6.909 0.190 1.00 97.06 254 LEU A O 1
ATOM 1987 N N . LEU A 1 255 ? 2.582 8.413 0.456 1.00 95.88 255 LEU A N 1
ATOM 1988 C CA . LEU A 1 255 ? 3.485 7.831 -0.536 1.00 95.88 255 LEU A CA 1
ATOM 1989 C C . LEU A 1 255 ? 3.967 6.435 -0.124 1.00 95.88 255 LEU A C 1
ATOM 1991 O O . LEU A 1 255 ? 3.995 5.540 -0.964 1.00 95.88 255 LEU A O 1
ATOM 1995 N N . GLU A 1 256 ? 4.296 6.218 1.153 1.00 96.06 256 GLU A N 1
ATOM 1996 C CA . GLU A 1 256 ? 4.655 4.880 1.641 1.00 96.06 256 GLU A CA 1
ATOM 1997 C C . GLU A 1 256 ? 3.458 3.912 1.579 1.00 96.06 256 GLU A C 1
ATOM 1999 O O . GLU A 1 256 ? 3.642 2.751 1.229 1.00 96.06 256 GLU A O 1
ATOM 2004 N N . CYS A 1 257 ? 2.223 4.372 1.822 1.00 97.88 257 CYS A N 1
ATOM 2005 C CA . CYS A 1 257 ? 1.025 3.536 1.651 1.00 97.88 257 CYS A CA 1
ATOM 2006 C C . CYS A 1 257 ? 0.836 3.087 0.193 1.00 97.88 257 CYS A C 1
ATOM 2008 O O . CYS A 1 257 ? 0.616 1.905 -0.067 1.00 97.88 257 CYS A O 1
ATOM 2010 N N . VAL A 1 258 ? 0.974 4.006 -0.768 1.00 96.62 258 VAL A N 1
ATOM 2011 C CA . VAL A 1 258 ? 0.887 3.679 -2.204 1.00 96.62 258 VAL A CA 1
ATOM 2012 C C . VAL A 1 258 ? 2.017 2.750 -2.623 1.00 96.62 258 VAL A C 1
ATOM 2014 O O . VAL A 1 258 ? 1.789 1.796 -3.359 1.00 96.62 258 VAL A O 1
ATOM 2017 N N . LYS A 1 259 ? 3.236 2.992 -2.140 1.00 95.31 259 LYS A N 1
ATOM 2018 C CA . LYS A 1 259 ? 4.370 2.105 -2.394 1.00 95.31 259 LYS A CA 1
ATOM 2019 C C . LYS A 1 259 ? 4.093 0.688 -1.890 1.00 95.31 259 LYS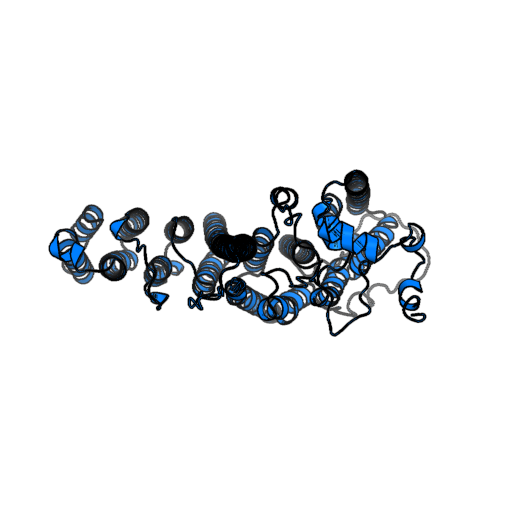 A C 1
ATOM 2021 O O . LYS A 1 259 ? 4.350 -0.252 -2.633 1.00 95.31 259 LYS A O 1
ATOM 2026 N N . THR A 1 260 ? 3.547 0.530 -0.681 1.00 96.31 260 THR A N 1
ATOM 2027 C CA . THR A 1 260 ? 3.132 -0.781 -0.160 1.00 96.31 260 THR A CA 1
ATOM 2028 C C . THR A 1 260 ? 2.070 -1.417 -1.052 1.00 96.31 260 THR A C 1
ATOM 2030 O O . THR A 1 260 ? 2.235 -2.567 -1.441 1.00 96.31 260 THR A O 1
ATOM 2033 N N . LEU A 1 261 ? 1.030 -0.670 -1.443 1.00 95.19 261 LEU A N 1
ATOM 2034 C CA . LEU A 1 261 ? -0.023 -1.164 -2.338 1.00 95.19 261 LEU A CA 1
ATOM 2035 C C . LEU A 1 261 ? 0.562 -1.699 -3.654 1.00 95.19 261 LEU A C 1
ATOM 2037 O O . LEU A 1 261 ? 0.300 -2.837 -4.033 1.00 95.19 261 LEU A O 1
ATOM 2041 N N . LEU A 1 262 ? 1.408 -0.908 -4.320 1.00 92.75 262 LEU A N 1
ATOM 2042 C CA . LEU A 1 262 ? 2.048 -1.294 -5.579 1.00 92.75 262 LEU A CA 1
ATOM 2043 C C . LEU A 1 262 ? 3.001 -2.482 -5.402 1.00 92.75 262 LEU A C 1
ATOM 2045 O O . LEU A 1 262 ? 3.019 -3.380 -6.238 1.00 92.75 262 LEU A O 1
ATOM 2049 N N . ALA A 1 263 ? 3.768 -2.520 -4.312 1.00 91.50 263 ALA A N 1
ATOM 2050 C CA . ALA A 1 263 ? 4.659 -3.637 -4.013 1.00 91.50 263 ALA A CA 1
ATOM 2051 C C . ALA A 1 263 ? 3.884 -4.939 -3.758 1.00 91.50 263 ALA A C 1
ATOM 2053 O O . ALA A 1 263 ? 4.312 -5.998 -4.207 1.00 91.50 263 ALA A O 1
ATOM 2054 N N . CYS A 1 264 ? 2.737 -4.863 -3.079 1.00 90.44 264 CYS A N 1
ATOM 2055 C CA . CYS A 1 264 ? 1.864 -6.010 -2.862 1.00 90.44 264 CYS A CA 1
ATOM 2056 C C . CYS A 1 264 ? 1.179 -6.465 -4.152 1.00 90.44 264 CYS A C 1
ATOM 2058 O O . CYS A 1 264 ? 0.956 -7.662 -4.307 1.00 90.44 264 CYS A O 1
ATOM 2060 N N . LEU A 1 265 ? 0.851 -5.548 -5.070 1.00 85.62 265 LEU A N 1
ATOM 2061 C CA . LEU A 1 265 ? 0.268 -5.878 -6.374 1.00 85.62 265 LEU A CA 1
ATOM 2062 C C . LEU A 1 265 ? 1.292 -6.513 -7.319 1.00 85.62 265 LEU A C 1
ATOM 2064 O O . LEU A 1 265 ? 0.948 -7.461 -8.023 1.00 85.62 265 LEU A O 1
ATOM 2068 N N . ALA A 1 266 ? 2.546 -6.052 -7.291 1.00 78.25 266 ALA A N 1
ATOM 2069 C CA . ALA A 1 266 ? 3.624 -6.620 -8.093 1.00 78.25 266 ALA A CA 1
ATOM 2070 C C . ALA A 1 266 ? 3.707 -8.148 -7.901 1.00 78.25 266 ALA A C 1
ATOM 2072 O O . ALA A 1 266 ? 3.644 -8.667 -6.782 1.00 78.25 266 ALA A O 1
ATOM 2073 N N . LEU A 1 267 ? 3.787 -8.887 -9.010 1.00 59.78 267 LEU A N 1
ATOM 2074 C CA . LEU A 1 267 ? 3.860 -10.346 -8.978 1.00 59.78 267 LEU A CA 1
ATOM 2075 C C . LEU A 1 267 ? 5.222 -10.778 -8.393 1.00 59.78 267 LEU A C 1
ATOM 2077 O O . LEU A 1 267 ? 6.251 -10.274 -8.850 1.00 59.78 267 LEU A O 1
ATOM 2081 N N . PRO A 1 268 ? 5.273 -11.709 -7.423 1.00 49.66 268 PRO A N 1
ATOM 2082 C CA . PRO A 1 268 ? 6.535 -12.276 -6.962 1.00 49.66 268 PRO A CA 1
ATOM 2083 C C . PRO A 1 268 ? 7.266 -13.002 -8.101 1.00 49.66 268 PRO A C 1
ATOM 2085 O O . PRO A 1 268 ? 6.676 -13.817 -8.811 1.00 49.66 268 PRO A O 1
ATOM 2088 N N . GLU A 1 269 ? 8.572 -12.755 -8.226 1.00 41.97 269 GLU A N 1
ATOM 2089 C CA . GLU A 1 269 ? 9.483 -13.371 -9.211 1.00 41.97 269 GLU A CA 1
ATOM 2090 C C . GLU A 1 269 ? 9.422 -14.913 -9.216 1.00 41.97 269 GLU A C 1
ATOM 2092 O O . GLU A 1 269 ? 9.657 -15.554 -10.238 1.00 41.97 269 GLU A O 1
ATOM 2097 N N . THR A 1 270 ? 9.048 -15.520 -8.089 1.00 30.23 270 THR A N 1
ATOM 2098 C CA . THR A 1 270 ? 8.922 -16.969 -7.891 1.00 30.23 270 THR A CA 1
ATOM 2099 C C . THR A 1 270 ? 7.701 -17.604 -8.564 1.00 30.23 270 THR A C 1
ATOM 2101 O O . THR A 1 270 ? 7.741 -18.797 -8.859 1.00 30.23 270 THR A O 1
ATOM 2104 N N . LEU A 1 271 ? 6.636 -16.847 -8.854 1.00 32.50 271 LEU A N 1
ATOM 2105 C CA . LEU A 1 271 ? 5.417 -17.384 -9.482 1.00 32.50 271 LEU A CA 1
ATOM 2106 C C . LEU A 1 271 ? 5.428 -17.293 -11.014 1.00 32.50 271 LEU A C 1
ATOM 2108 O O . LEU A 1 271 ? 4.708 -18.042 -11.672 1.00 32.50 271 LEU A O 1
ATOM 2112 N N . ALA A 1 272 ? 6.304 -16.470 -11.599 1.00 35.56 272 ALA A N 1
ATOM 2113 C CA . ALA A 1 272 ? 6.488 -16.406 -13.052 1.00 35.56 272 ALA A CA 1
ATOM 2114 C C . ALA A 1 272 ? 6.978 -17.742 -13.652 1.00 35.56 272 ALA A C 1
ATOM 2116 O O . ALA A 1 272 ? 6.673 -18.051 -14.801 1.00 35.56 272 ALA A O 1
ATOM 2117 N N . HIS A 1 273 ? 7.687 -18.560 -12.864 1.00 31.91 273 HIS A N 1
ATOM 2118 C CA . HIS A 1 273 ? 8.135 -19.902 -13.259 1.00 31.91 273 HIS A CA 1
ATOM 2119 C C . HIS A 1 273 ? 7.096 -21.010 -13.011 1.00 31.91 273 HIS A C 1
ATOM 2121 O O . HIS A 1 273 ? 7.217 -22.092 -13.585 1.00 31.91 273 HIS A O 1
ATOM 2127 N N . LEU A 1 274 ? 6.087 -20.762 -12.166 1.00 28.98 274 LEU A N 1
ATOM 2128 C CA . LEU A 1 274 ? 5.039 -21.733 -11.819 1.00 28.98 274 LEU A CA 1
ATOM 2129 C C . LEU A 1 274 ? 3.748 -21.545 -12.619 1.00 28.98 274 LEU A C 1
ATOM 2131 O O . LEU A 1 274 ? 2.932 -22.464 -12.667 1.00 28.98 274 LEU A O 1
ATOM 2135 N N . HIS A 1 275 ? 3.597 -20.418 -13.318 1.00 36.72 275 HIS A N 1
ATOM 2136 C CA . HIS A 1 275 ? 2.640 -20.291 -14.411 1.00 36.72 275 HIS A CA 1
ATOM 2137 C C . HIS A 1 275 ? 3.087 -21.200 -15.572 1.00 36.72 275 HIS A C 1
ATOM 2139 O O . HIS A 1 275 ? 3.733 -20.774 -16.529 1.00 36.72 275 HIS A O 1
ATOM 2145 N N . LYS A 1 276 ? 2.773 -22.496 -15.479 1.00 26.69 276 LYS A N 1
ATOM 2146 C CA . LYS A 1 276 ? 2.606 -23.344 -16.659 1.00 26.69 276 LYS A CA 1
ATOM 2147 C C . LYS A 1 276 ? 1.294 -22.900 -17.313 1.00 26.69 276 LYS A C 1
ATOM 2149 O O . LYS A 1 276 ? 0.245 -23.286 -16.804 1.00 26.69 276 LYS A O 1
ATOM 2154 N N . PRO A 1 277 ? 1.297 -22.137 -18.422 1.00 35.06 277 PRO A N 1
ATOM 2155 C CA . PRO A 1 277 ? 0.115 -22.131 -19.262 1.00 35.06 277 PRO A CA 1
ATOM 2156 C C . PRO A 1 277 ? -0.079 -23.572 -19.734 1.00 35.06 277 PRO A C 1
ATOM 2158 O O . PRO A 1 277 ? 0.875 -24.213 -20.183 1.00 35.06 277 PRO A O 1
ATOM 2161 N N . SER A 1 278 ? -1.292 -24.079 -19.536 1.00 34.56 278 SER A N 1
ATOM 2162 C CA . SER A 1 278 ? -1.774 -25.366 -20.027 1.00 34.56 278 SER A CA 1
ATOM 2163 C C . SER A 1 278 ? -1.249 -25.633 -21.445 1.00 34.56 278 SER A C 1
ATOM 2165 O O . SER A 1 278 ? -1.665 -24.992 -22.410 1.00 34.56 278 SER A O 1
ATOM 2167 N N . GLU A 1 279 ? -0.296 -26.557 -21.574 1.00 30.36 279 GLU A N 1
ATOM 2168 C CA . GLU A 1 279 ? 0.096 -27.127 -22.862 1.00 30.36 279 GLU A CA 1
ATOM 2169 C C . GLU A 1 279 ? -1.036 -28.066 -23.285 1.00 30.36 279 GLU A C 1
ATOM 2171 O O . GLU A 1 279 ? -1.027 -29.247 -22.953 1.00 30.36 279 GLU A O 1
ATOM 2176 N N . GLY A 1 280 ? -2.072 -27.519 -23.929 1.00 30.25 280 GLY A N 1
ATOM 2177 C CA . GLY A 1 280 ? -3.203 -28.336 -24.370 1.00 30.25 280 GLY A CA 1
ATOM 2178 C C . GLY A 1 280 ? -4.511 -27.613 -24.687 1.00 30.25 280 GLY A C 1
ATOM 2179 O O . GLY A 1 280 ? -5.563 -28.161 -24.372 1.00 30.25 280 GLY A O 1
ATOM 2180 N N . VAL A 1 281 ? -4.488 -26.414 -25.282 1.00 30.77 281 VAL A N 1
ATOM 2181 C CA . VAL A 1 281 ? -5.596 -25.911 -26.124 1.00 30.77 281 VAL A CA 1
ATOM 2182 C C . VAL A 1 281 ? -5.014 -25.034 -27.227 1.00 30.77 281 VAL A C 1
ATOM 2184 O O . VAL A 1 281 ? -4.508 -23.944 -26.973 1.00 30.77 281 VAL A O 1
ATOM 2187 N N . SER A 1 282 ? -5.084 -25.515 -28.463 1.00 29.52 282 SER A N 1
ATOM 2188 C CA . SER A 1 282 ? -4.974 -24.675 -29.648 1.00 29.52 282 SER A CA 1
ATOM 2189 C C . SER A 1 282 ? -6.227 -23.807 -29.795 1.00 29.52 282 SER A C 1
ATOM 2191 O O . SER A 1 282 ? -7.336 -24.283 -29.573 1.00 29.52 282 SER A O 1
ATOM 2193 N N . SER A 1 283 ? -6.007 -22.566 -30.238 1.00 30.36 283 SER A N 1
ATOM 2194 C CA . SER A 1 283 ? -6.968 -21.640 -30.858 1.00 30.36 283 SER A CA 1
ATOM 2195 C C . SER A 1 283 ? -8.130 -21.107 -30.010 1.00 30.36 283 SER A C 1
ATOM 2197 O O . SER A 1 283 ? -9.270 -21.482 -30.234 1.00 30.36 283 SER A O 1
ATOM 2199 N N . THR A 1 284 ? -7.833 -20.132 -29.144 1.00 25.36 284 THR A N 1
ATOM 2200 C CA . THR A 1 284 ? -8.450 -18.781 -29.130 1.00 25.36 284 THR A CA 1
ATOM 2201 C C . THR A 1 284 ? -7.635 -17.890 -28.184 1.00 25.36 284 THR A C 1
ATOM 2203 O O . THR A 1 284 ? -7.242 -18.364 -27.117 1.00 25.36 284 THR A O 1
ATOM 2206 N N . PRO A 1 285 ? -7.319 -16.631 -28.539 1.00 30.00 285 PRO A N 1
ATOM 2207 C CA . PRO A 1 285 ? -6.519 -15.772 -27.683 1.00 30.00 285 PRO A CA 1
ATOM 2208 C C . PRO A 1 285 ? -7.387 -15.342 -26.501 1.00 30.00 285 PRO A C 1
ATOM 2210 O O . PRO A 1 285 ? -8.311 -14.550 -26.662 1.00 30.00 285 PRO A O 1
ATOM 2213 N N . ALA A 1 286 ? -7.082 -15.825 -25.301 1.00 34.47 286 ALA A N 1
ATOM 2214 C CA . ALA A 1 286 ? -7.475 -15.117 -24.091 1.00 34.47 286 ALA A CA 1
ATOM 2215 C C . ALA A 1 286 ? -6.636 -13.827 -24.027 1.00 34.47 286 ALA A C 1
ATOM 2217 O O . ALA A 1 286 ? -5.630 -13.746 -23.333 1.00 34.47 286 ALA A O 1
ATOM 2218 N N . SER A 1 287 ? -7.025 -12.834 -24.830 1.00 35.09 287 SER A N 1
ATOM 2219 C CA . SER A 1 287 ? -6.477 -11.476 -24.892 1.00 35.09 287 SER A CA 1
ATOM 2220 C C . SER A 1 287 ? -6.933 -10.620 -23.702 1.00 35.09 287 SER A C 1
ATOM 2222 O O . SER A 1 287 ? -7.206 -9.430 -23.858 1.00 35.09 287 SER A O 1
ATOM 2224 N N . GLY A 1 288 ? -7.111 -11.229 -22.531 1.00 43.19 288 GLY A N 1
ATOM 2225 C CA . GLY A 1 288 ? -7.564 -10.528 -21.339 1.00 43.19 288 GLY A CA 1
ATOM 2226 C C . GLY A 1 288 ? -6.425 -9.706 -20.751 1.00 43.19 288 GLY A C 1
ATOM 2227 O O . GLY A 1 288 ? -5.326 -10.223 -20.556 1.00 43.19 288 GLY A O 1
ATOM 2228 N N . THR A 1 289 ? -6.686 -8.433 -20.451 1.00 49.59 289 THR A N 1
ATOM 2229 C CA . THR A 1 289 ? -5.902 -7.656 -19.483 1.00 49.59 289 THR A CA 1
ATOM 2230 C C . THR A 1 289 ? -5.688 -8.467 -18.197 1.00 49.59 289 THR A C 1
ATOM 2232 O O . THR A 1 289 ? -6.523 -9.317 -17.878 1.00 49.59 289 THR A O 1
ATOM 2235 N N . PRO A 1 290 ? -4.602 -8.238 -17.427 1.00 56.03 290 PRO A N 1
ATOM 2236 C CA . PRO A 1 290 ? -4.439 -8.895 -16.138 1.00 56.03 290 PRO A CA 1
ATOM 2237 C C . PRO A 1 290 ? -5.692 -8.659 -15.317 1.00 56.03 290 PRO A C 1
ATOM 2239 O O . PRO A 1 290 ? -6.240 -7.557 -15.354 1.00 56.03 290 PRO A O 1
ATOM 2242 N N . SER A 1 291 ? -6.096 -9.644 -14.522 1.00 54.09 291 SER A N 1
ATOM 2243 C CA . SER A 1 291 ? -7.305 -9.522 -13.713 1.00 54.09 291 SER A CA 1
ATOM 2244 C C . SER A 1 291 ? -7.311 -8.298 -12.781 1.00 54.09 291 SER A C 1
ATOM 2246 O O . SER A 1 291 ? -8.376 -7.825 -12.403 1.00 54.09 291 SER A O 1
ATOM 2248 N N . TYR A 1 292 ? -6.135 -7.761 -12.434 1.00 58.50 292 TYR A N 1
ATOM 2249 C CA . TYR A 1 292 ? -5.988 -6.546 -11.629 1.00 58.50 292 TYR A CA 1
ATOM 2250 C C . TYR A 1 292 ? -6.044 -5.227 -12.417 1.00 58.50 292 TYR A C 1
ATOM 2252 O O . TYR A 1 292 ? -6.125 -4.157 -11.821 1.00 58.50 292 TYR A O 1
ATOM 2260 N N . CYS A 1 293 ? -5.994 -5.267 -13.748 1.00 64.19 293 CYS A N 1
ATOM 2261 C CA . CYS A 1 293 ? -6.113 -4.097 -14.616 1.00 64.19 293 CYS A CA 1
ATOM 2262 C C . CYS A 1 293 ? -7.554 -3.941 -15.100 1.00 64.19 293 CYS A C 1
ATOM 2264 O O . CYS A 1 293 ? -7.831 -3.987 -16.301 1.00 64.19 293 CYS A O 1
ATOM 2266 N N . SER A 1 294 ? -8.475 -3.729 -14.164 1.00 75.88 294 SER A N 1
ATOM 2267 C CA . SER A 1 294 ? -9.801 -3.241 -14.518 1.00 75.88 294 SER A CA 1
ATOM 2268 C C . SER A 1 294 ? -9.694 -1.827 -15.105 1.00 75.88 294 SER A C 1
ATOM 2270 O O . SER A 1 294 ? -8.736 -1.072 -14.862 1.00 75.88 294 SER A O 1
ATOM 2272 N N . THR A 1 295 ? -10.711 -1.429 -15.869 1.00 81.75 295 THR A N 1
ATOM 2273 C CA . THR A 1 295 ? -10.820 -0.054 -16.367 1.00 81.75 295 THR A CA 1
ATOM 2274 C C . THR A 1 295 ? -10.864 0.946 -15.214 1.00 81.75 295 THR A C 1
ATOM 2276 O O . THR A 1 295 ? -10.222 1.990 -15.302 1.00 81.75 295 THR A O 1
ATOM 2279 N N . LEU A 1 296 ? -11.565 0.636 -14.118 1.00 85.00 296 LEU A N 1
ATOM 2280 C CA . LEU A 1 296 ? -11.689 1.523 -12.958 1.00 85.00 296 LEU A CA 1
ATOM 2281 C C . LEU A 1 296 ? -10.347 1.714 -12.244 1.00 85.00 296 LEU A C 1
ATOM 2283 O O . LEU A 1 296 ? -9.936 2.854 -12.022 1.00 85.00 296 LEU A O 1
ATOM 2287 N N . PHE A 1 297 ? -9.627 0.626 -11.967 1.00 86.62 297 PHE A N 1
ATOM 2288 C CA . PHE A 1 297 ? -8.304 0.665 -11.351 1.00 86.62 297 PHE A CA 1
ATOM 2289 C C . PHE A 1 297 ? -7.311 1.483 -12.181 1.00 86.62 297 PHE A C 1
ATOM 2291 O O . PHE A 1 297 ? -6.702 2.438 -11.686 1.00 86.62 297 PHE A O 1
ATOM 2298 N N . THR A 1 298 ? -7.206 1.162 -13.473 1.00 87.31 298 THR A N 1
ATOM 2299 C CA . THR A 1 298 ? -6.312 1.855 -14.409 1.00 87.31 298 THR A CA 1
ATOM 2300 C C . THR A 1 298 ? -6.667 3.343 -14.487 1.00 87.31 298 THR A C 1
ATOM 2302 O O . THR A 1 298 ? -5.791 4.198 -14.343 1.00 87.31 298 THR A O 1
ATOM 2305 N N . THR A 1 299 ? -7.959 3.669 -14.601 1.00 88.94 299 THR A N 1
ATOM 2306 C CA . THR A 1 299 ? -8.469 5.050 -14.631 1.00 88.94 299 THR A CA 1
ATOM 2307 C C . THR A 1 299 ? -8.119 5.826 -13.369 1.00 88.94 299 THR A C 1
ATOM 2309 O O . THR A 1 299 ? -7.613 6.945 -13.459 1.00 88.94 299 THR A O 1
ATOM 2312 N N . SER A 1 300 ? -8.300 5.239 -12.188 1.00 91.31 300 SER A N 1
ATOM 2313 C CA . SER A 1 300 ? -7.914 5.871 -10.926 1.00 91.31 300 SER A CA 1
ATOM 2314 C C . SER A 1 300 ? -6.415 6.165 -10.840 1.00 91.31 300 SER A C 1
ATOM 2316 O O . SER A 1 300 ? -6.023 7.228 -10.342 1.00 91.31 300 SER A O 1
ATOM 2318 N N . LEU A 1 301 ? -5.560 5.287 -11.370 1.00 92.19 301 LEU A N 1
ATOM 2319 C CA . LEU A 1 301 ? -4.120 5.533 -11.406 1.00 92.19 301 LEU A CA 1
ATOM 2320 C C . LEU A 1 301 ? -3.755 6.713 -12.314 1.00 92.19 301 LEU A C 1
ATOM 2322 O O . LEU A 1 301 ? -3.076 7.635 -11.851 1.00 92.19 301 LEU A O 1
ATOM 2326 N N . TRP A 1 302 ? -4.179 6.720 -13.583 1.00 90.50 302 TRP A N 1
ATOM 2327 C CA . TRP A 1 302 ? -3.741 7.757 -14.529 1.00 90.50 302 TRP A CA 1
ATOM 2328 C C . TRP A 1 302 ? -4.510 9.077 -14.413 1.00 90.50 302 TRP A C 1
ATOM 2330 O O . TRP A 1 302 ? -3.933 10.122 -14.709 1.00 90.50 302 TRP A O 1
ATOM 2340 N N . GLN A 1 303 ? -5.766 9.074 -13.950 1.00 93.12 303 GLN A N 1
ATOM 2341 C CA . GLN A 1 303 ? -6.553 10.305 -13.782 1.00 93.12 303 GLN A CA 1
ATOM 2342 C C . GLN A 1 303 ? -6.375 10.968 -12.418 1.00 93.12 303 GLN A C 1
ATOM 2344 O O . GLN A 1 303 ? -6.566 12.180 -12.312 1.00 93.12 303 GLN A O 1
ATOM 2349 N N . ARG A 1 304 ? -6.038 10.213 -11.362 1.00 94.38 304 ARG A N 1
ATOM 2350 C CA . ARG A 1 304 ? -5.975 10.764 -9.995 1.00 94.38 304 ARG A CA 1
ATOM 2351 C C . ARG A 1 304 ? -4.585 10.677 -9.386 1.00 94.38 304 ARG A C 1
ATOM 2353 O O . ARG A 1 304 ? -4.009 11.717 -9.067 1.00 94.38 304 ARG A O 1
ATOM 2360 N N . LEU A 1 305 ? -4.024 9.476 -9.249 1.00 95.75 305 LEU A N 1
ATOM 2361 C CA . LEU A 1 305 ? -2.739 9.301 -8.563 1.00 95.75 305 LEU A CA 1
ATOM 2362 C C . LEU A 1 305 ? -1.575 9.931 -9.335 1.00 95.75 305 LEU A C 1
ATOM 2364 O O . LEU A 1 305 ? -0.821 10.726 -8.775 1.00 95.75 305 LEU A O 1
ATOM 2368 N N . CYS A 1 306 ? -1.423 9.605 -10.619 1.00 95.06 306 CYS A N 1
ATOM 2369 C CA . CYS A 1 306 ? -0.299 10.096 -11.411 1.00 95.06 306 CYS A CA 1
ATOM 2370 C C . CYS A 1 306 ? -0.299 11.630 -11.537 1.00 95.06 306 CYS A C 1
ATOM 2372 O O . CYS A 1 306 ? 0.754 12.223 -11.309 1.00 95.06 306 CYS A O 1
ATOM 2374 N N . PRO A 1 307 ? -1.432 12.316 -11.796 1.00 92.94 307 PRO A N 1
ATOM 2375 C CA . PRO A 1 307 ? -1.484 13.777 -11.775 1.00 92.94 307 PRO A CA 1
ATOM 2376 C C . PRO A 1 307 ? -1.110 14.379 -10.417 1.00 92.94 307 PRO A C 1
ATOM 2378 O O . PRO A 1 307 ? -0.421 15.400 -10.386 1.00 92.94 307 PRO A O 1
ATOM 2381 N N . ALA A 1 308 ? -1.483 13.737 -9.302 1.00 92.88 308 ALA A N 1
ATOM 2382 C CA . ALA A 1 308 ? -1.059 14.166 -7.970 1.00 92.88 308 ALA A CA 1
ATOM 2383 C C . ALA A 1 308 ? 0.464 14.049 -7.787 1.00 92.88 308 ALA A C 1
ATOM 2385 O O . ALA A 1 308 ? 1.102 14.992 -7.320 1.00 92.88 308 ALA A O 1
ATOM 2386 N N . LEU A 1 309 ? 1.075 12.943 -8.228 1.00 93.19 309 LEU A N 1
ATOM 2387 C CA . LEU A 1 309 ? 2.534 12.765 -8.215 1.00 93.19 309 LEU A CA 1
ATOM 2388 C C . LEU A 1 309 ? 3.244 13.775 -9.125 1.00 93.19 309 LEU A C 1
ATOM 2390 O O . LEU A 1 309 ? 4.248 14.364 -8.737 1.00 93.19 309 LEU A O 1
ATOM 2394 N N . VAL A 1 310 ? 2.702 14.026 -10.318 1.00 89.69 310 VAL A N 1
ATOM 2395 C CA . VAL A 1 310 ? 3.193 15.041 -11.258 1.00 89.69 310 VAL A CA 1
ATOM 2396 C C . VAL A 1 310 ? 3.154 16.432 -10.613 1.00 89.69 310 VAL A C 1
ATOM 2398 O O . VAL A 1 310 ? 4.140 17.167 -10.691 1.00 89.69 310 VAL A O 1
ATOM 2401 N N . ALA A 1 311 ? 2.057 16.794 -9.942 1.00 86.31 311 ALA A N 1
ATOM 2402 C CA . ALA A 1 311 ? 1.925 18.058 -9.215 1.00 86.31 311 ALA A CA 1
ATOM 2403 C C . ALA A 1 311 ? 2.923 18.166 -8.049 1.00 86.31 311 ALA A C 1
ATOM 2405 O O . ALA A 1 311 ? 3.525 19.226 -7.851 1.00 86.31 311 ALA A O 1
ATOM 2406 N N . LEU A 1 312 ? 3.145 17.063 -7.328 1.00 85.19 312 LEU A N 1
ATOM 2407 C CA . LEU A 1 312 ? 4.141 16.955 -6.264 1.00 85.19 312 LEU A CA 1
ATOM 2408 C C . LEU A 1 312 ? 5.582 16.908 -6.764 1.00 85.19 312 LEU A C 1
ATOM 2410 O O . LEU A 1 312 ? 6.462 17.216 -5.993 1.00 85.19 312 LEU A O 1
ATOM 2414 N N . LEU A 1 313 ? 5.878 16.574 -8.017 1.00 83.81 313 LEU A N 1
ATOM 2415 C CA . LEU A 1 313 ? 7.224 16.782 -8.579 1.00 83.81 313 LEU A CA 1
ATOM 2416 C C . LEU A 1 313 ? 7.474 18.263 -8.925 1.00 83.81 313 LEU A C 1
ATOM 2418 O O . LEU A 1 313 ? 8.596 18.654 -9.243 1.00 83.81 313 LEU A O 1
ATOM 2422 N N . GLY A 1 314 ? 6.436 19.097 -8.810 1.00 69.75 314 GLY A N 1
ATOM 2423 C CA . GLY A 1 314 ? 6.455 20.512 -9.138 1.00 69.75 314 GLY A CA 1
ATOM 2424 C C . GLY A 1 314 ? 6.249 20.774 -10.629 1.00 69.75 314 GLY A C 1
ATOM 2425 O O . GLY A 1 314 ? 6.454 19.923 -11.495 1.00 69.75 314 GLY A O 1
ATOM 2426 N N . THR A 1 315 ? 5.821 21.994 -10.932 1.00 52.97 315 THR A N 1
ATOM 2427 C CA . THR A 1 315 ? 5.897 22.580 -12.273 1.00 52.97 315 THR A CA 1
ATOM 2428 C C . THR A 1 315 ? 7.087 23.534 -12.335 1.00 52.97 315 THR A C 1
ATOM 2430 O O . THR A 1 315 ? 7.463 24.077 -11.294 1.00 52.97 315 THR A O 1
ATOM 2433 N N . PRO A 1 316 ? 7.642 23.813 -13.529 1.00 37.19 316 PRO A N 1
ATOM 2434 C CA . PRO A 1 316 ? 8.557 24.926 -13.730 1.00 37.19 316 PRO A CA 1
ATOM 2435 C C . PRO A 1 316 ? 8.049 26.188 -13.033 1.00 37.19 316 PRO A C 1
ATOM 2437 O O . PRO A 1 316 ? 7.181 26.884 -13.557 1.00 37.19 316 PRO A O 1
ATOM 2440 N N . THR A 1 317 ? 8.632 26.582 -11.904 1.00 39.91 317 THR A N 1
ATOM 2441 C CA . THR A 1 317 ? 8.765 28.015 -11.653 1.00 39.91 317 THR A CA 1
ATOM 2442 C C . THR A 1 317 ? 9.832 28.500 -12.613 1.00 39.91 317 THR A C 1
ATOM 2444 O O . THR A 1 317 ? 11.009 28.630 -12.274 1.00 39.91 317 THR A O 1
ATOM 2447 N N . SER A 1 318 ? 9.402 28.706 -13.855 1.00 33.34 318 SER A N 1
ATOM 2448 C CA . SER A 1 318 ? 10.127 29.501 -14.822 1.00 33.34 318 SER A CA 1
ATOM 2449 C C . SER A 1 318 ? 10.521 30.819 -14.139 1.00 33.34 318 SER A C 1
ATOM 2451 O O . SER A 1 318 ? 9.712 31.456 -13.463 1.00 33.34 318 SER A O 1
ATOM 2453 N N . HIS A 1 319 ? 11.776 31.232 -14.315 1.00 32.44 319 HIS A N 1
ATOM 2454 C CA . HIS A 1 319 ? 12.183 32.634 -14.189 1.00 32.44 319 HIS A CA 1
ATOM 2455 C C . HIS A 1 319 ? 12.406 33.293 -12.806 1.00 32.44 319 HIS A C 1
ATOM 2457 O O . HIS A 1 319 ? 12.226 34.505 -12.679 1.00 32.44 319 HIS A O 1
ATOM 2463 N N . ARG A 1 320 ? 12.959 32.604 -11.793 1.00 34.12 320 ARG A N 1
ATOM 2464 C CA . ARG A 1 320 ? 13.684 33.320 -10.702 1.00 34.12 320 ARG A CA 1
ATOM 2465 C C . ARG A 1 320 ? 15.175 33.027 -10.542 1.00 34.12 320 ARG A C 1
ATOM 2467 O O . ARG A 1 320 ? 15.827 33.714 -9.767 1.00 34.12 320 ARG A O 1
ATOM 2474 N N . LEU A 1 321 ? 15.740 32.117 -11.337 1.00 38.28 321 LEU A N 1
ATOM 2475 C CA . LEU A 1 321 ? 17.193 31.875 -11.371 1.00 38.28 321 LEU A CA 1
ATOM 2476 C C . LEU A 1 321 ? 17.878 32.421 -12.639 1.00 38.28 321 LEU A C 1
ATOM 2478 O O . LEU A 1 321 ? 19.070 32.705 -12.613 1.00 38.28 321 LEU A O 1
ATOM 2482 N N . ALA A 1 322 ? 17.128 32.704 -13.711 1.00 33.59 322 ALA A N 1
ATOM 2483 C CA . ALA A 1 322 ? 17.682 33.266 -14.952 1.00 33.59 322 ALA A CA 1
ATOM 2484 C C . ALA A 1 322 ? 18.086 34.755 -14.858 1.00 33.59 322 ALA A C 1
ATOM 2486 O O . ALA A 1 322 ? 18.739 35.268 -15.758 1.00 33.59 322 ALA A O 1
ATOM 2487 N N . ARG A 1 323 ? 17.732 35.464 -13.776 1.00 32.44 323 ARG A N 1
ATOM 2488 C CA . ARG A 1 323 ? 18.146 36.866 -13.553 1.00 32.44 323 ARG A CA 1
ATOM 2489 C C . ARG A 1 323 ? 19.374 37.029 -12.649 1.00 32.44 323 ARG A C 1
ATOM 2491 O O . ARG A 1 323 ? 19.824 38.154 -12.475 1.00 32.44 323 ARG A O 1
ATOM 2498 N N . ALA A 1 324 ? 19.925 35.940 -12.104 1.00 35.44 324 ALA A N 1
ATOM 2499 C CA . ALA A 1 324 ? 21.149 35.986 -11.297 1.00 35.44 324 ALA A CA 1
ATOM 2500 C C . ALA A 1 324 ? 22.417 35.608 -12.084 1.00 35.44 324 ALA A C 1
ATOM 2502 O O . ALA A 1 324 ? 23.519 35.919 -11.643 1.00 35.44 324 ALA A O 1
ATOM 2503 N N . SER A 1 325 ? 22.275 35.006 -13.269 1.00 36.19 325 SER A N 1
ATOM 2504 C CA . SER A 1 325 ? 23.391 34.755 -14.188 1.00 36.19 325 SER A CA 1
ATOM 2505 C C . SER A 1 325 ? 23.451 35.825 -15.276 1.00 36.19 325 SER A C 1
ATOM 2507 O O . SER A 1 325 ? 23.339 35.564 -16.470 1.00 36.19 325 SER A O 1
ATOM 2509 N N . GLY A 1 326 ? 23.611 37.071 -14.842 1.00 38.28 326 GLY A N 1
ATOM 2510 C CA . GLY A 1 326 ? 24.269 38.066 -15.671 1.00 38.28 326 GLY A CA 1
ATOM 2511 C C . GLY A 1 326 ? 25.766 37.832 -15.556 1.00 38.28 326 GLY A C 1
ATOM 2512 O O . GLY A 1 326 ? 26.400 38.460 -14.714 1.00 38.28 326 GLY A O 1
ATOM 2513 N N . ARG A 1 327 ? 26.331 36.907 -16.340 1.00 33.84 327 ARG A N 1
ATOM 2514 C CA . ARG A 1 327 ? 27.777 36.895 -16.573 1.00 33.84 327 ARG A CA 1
ATOM 2515 C C . ARG A 1 327 ? 28.153 36.174 -17.863 1.00 33.84 327 ARG A C 1
ATOM 2517 O O . ARG A 1 327 ? 27.935 34.981 -18.038 1.00 33.84 327 ARG A O 1
ATOM 2524 N N . THR A 1 328 ? 28.683 37.009 -18.739 1.00 31.98 328 THR A N 1
ATOM 2525 C CA . THR A 1 328 ? 29.378 36.779 -19.996 1.00 31.98 328 THR A CA 1
ATOM 2526 C C . THR A 1 328 ? 30.537 35.789 -19.889 1.00 31.98 328 THR A C 1
ATOM 2528 O O . THR A 1 328 ? 31.094 35.551 -18.818 1.00 31.98 328 THR A O 1
ATOM 2531 N N . GLU A 1 329 ? 30.869 35.253 -21.061 1.00 29.61 329 GLU A N 1
ATOM 2532 C CA . GLU A 1 329 ? 32.032 34.448 -21.428 1.00 29.61 329 GLU A CA 1
ATOM 2533 C C . GLU A 1 329 ? 33.309 34.713 -20.611 1.00 29.61 329 GLU A C 1
ATOM 2535 O O . GLU A 1 329 ? 33.727 35.853 -20.423 1.00 29.61 329 GLU A O 1
ATOM 2540 N N . GLY A 1 330 ? 33.973 33.618 -20.225 1.00 37.12 330 GLY A N 1
ATOM 2541 C CA . GLY A 1 330 ? 35.390 33.584 -19.868 1.00 37.12 330 GLY A CA 1
ATOM 2542 C C . GLY A 1 330 ? 35.760 34.170 -18.505 1.00 37.12 330 GLY A C 1
ATOM 2543 O O . GLY A 1 330 ? 36.022 35.359 -18.394 1.00 37.12 330 GLY A O 1
ATOM 2544 N N . GLN A 1 331 ? 35.927 33.310 -17.492 1.00 28.39 331 GLN A N 1
ATOM 2545 C CA . GLN A 1 331 ? 37.077 33.361 -16.573 1.00 28.39 331 GLN A CA 1
ATOM 2546 C C . GLN A 1 331 ? 37.063 32.182 -15.589 1.00 28.39 331 GLN A C 1
ATOM 2548 O O . GLN A 1 331 ? 36.196 32.051 -14.729 1.00 28.39 331 GLN A O 1
ATOM 2553 N N . MET A 1 332 ? 38.085 31.338 -15.729 1.00 39.56 332 MET A N 1
ATOM 2554 C CA . MET A 1 332 ? 38.554 30.368 -14.742 1.00 39.56 332 MET A CA 1
ATOM 2555 C C . MET A 1 332 ? 38.957 31.104 -13.454 1.00 39.56 332 MET A C 1
ATOM 2557 O O . MET A 1 332 ? 39.798 32.000 -13.498 1.00 39.56 332 MET A O 1
ATOM 2561 N N . GLY A 1 333 ? 38.397 30.714 -12.307 1.00 27.70 333 GLY A N 1
ATOM 2562 C CA . GLY A 1 333 ? 38.703 31.332 -11.016 1.00 27.70 333 GLY A CA 1
ATOM 2563 C C . GLY A 1 333 ? 38.478 30.374 -9.853 1.00 27.70 333 GLY A C 1
ATOM 2564 O O . GLY A 1 333 ? 37.347 30.057 -9.501 1.00 27.70 333 GLY A O 1
ATOM 2565 N N . ARG A 1 334 ? 39.583 29.921 -9.253 1.00 41.28 334 ARG A N 1
ATOM 2566 C CA . ARG A 1 334 ? 39.637 29.214 -7.970 1.00 41.28 334 ARG A CA 1
ATOM 2567 C C . ARG A 1 334 ? 38.980 30.064 -6.878 1.00 41.28 334 ARG A C 1
ATOM 2569 O O . ARG A 1 334 ? 39.451 31.161 -6.599 1.00 41.28 334 ARG A O 1
ATOM 2576 N N . GLY A 1 335 ? 37.962 29.532 -6.217 1.00 26.50 335 GLY A N 1
ATOM 2577 C CA . GLY A 1 335 ? 37.361 30.170 -5.051 1.00 26.50 335 GLY A CA 1
ATOM 2578 C C . GLY A 1 335 ? 36.317 29.267 -4.421 1.00 26.50 335 GLY A C 1
ATOM 2579 O O . GLY A 1 335 ? 35.230 29.100 -4.958 1.00 26.50 335 GLY A O 1
ATOM 2580 N N . SER A 1 336 ? 36.672 28.668 -3.288 1.00 40.88 336 SER A N 1
ATOM 2581 C CA . SER A 1 336 ? 35.727 28.029 -2.378 1.00 40.88 336 SER A CA 1
ATOM 2582 C C . SER A 1 336 ? 34.701 29.074 -1.933 1.00 40.88 336 SER A C 1
ATOM 2584 O O . SER A 1 336 ? 35.072 30.088 -1.343 1.00 40.88 336 SER A O 1
ATOM 2586 N N . GLY A 1 337 ? 33.429 28.868 -2.265 1.00 26.25 337 GLY A N 1
ATOM 2587 C CA . GLY A 1 337 ? 32.361 29.808 -1.948 1.00 26.25 337 GLY A CA 1
ATOM 2588 C C . GLY A 1 337 ? 31.026 29.344 -2.512 1.00 26.25 337 GLY A C 1
ATOM 2589 O O . GLY A 1 337 ? 30.801 29.449 -3.710 1.00 26.25 337 GLY A O 1
ATOM 2590 N N . CYS A 1 338 ? 30.183 28.805 -1.627 1.00 37.75 338 CYS A N 1
ATOM 2591 C CA . CYS A 1 338 ? 28.717 28.806 -1.674 1.00 37.75 338 CYS A CA 1
ATOM 2592 C C . CYS A 1 338 ? 28.085 29.133 -3.042 1.00 37.75 338 CYS A C 1
ATOM 2594 O O . CYS A 1 338 ? 27.920 30.302 -3.386 1.00 37.75 338 CYS A O 1
ATOM 2596 N N . MET A 1 339 ? 27.651 28.112 -3.783 1.00 28.30 339 MET A N 1
ATOM 2597 C CA . MET A 1 339 ? 26.778 28.302 -4.942 1.00 28.30 339 MET A CA 1
ATOM 2598 C C . MET A 1 339 ? 25.449 27.626 -4.644 1.00 28.30 339 MET A C 1
ATOM 2600 O O . MET A 1 339 ? 25.384 26.423 -4.402 1.00 28.30 339 MET A O 1
ATOM 2604 N N . ALA A 1 340 ? 24.409 28.451 -4.586 1.00 29.83 340 ALA A N 1
ATOM 2605 C CA . ALA A 1 340 ? 23.024 28.084 -4.377 1.00 29.83 340 ALA A CA 1
ATOM 2606 C C . ALA A 1 340 ? 22.606 26.957 -5.333 1.00 29.83 340 ALA A C 1
ATOM 2608 O O . ALA A 1 340 ? 22.224 27.203 -6.477 1.00 29.83 340 ALA A O 1
ATOM 2609 N N . HIS A 1 341 ? 22.665 25.713 -4.861 1.00 35.06 341 HIS A N 1
ATOM 2610 C CA . HIS A 1 341 ? 21.913 24.643 -5.491 1.00 35.06 341 HIS A CA 1
ATOM 2611 C C . HIS A 1 341 ? 20.434 25.029 -5.407 1.00 35.06 341 HIS A C 1
ATOM 2613 O O . HIS A 1 341 ? 20.012 25.527 -4.355 1.00 35.06 341 HIS A O 1
ATOM 2619 N N . PRO A 1 342 ? 19.627 24.828 -6.465 1.00 36.59 342 PRO A N 1
ATOM 2620 C CA . PRO A 1 342 ? 18.193 24.805 -6.269 1.00 36.59 342 PRO A CA 1
ATOM 2621 C C . PRO A 1 342 ? 17.974 23.704 -5.238 1.00 36.59 342 PRO A C 1
ATOM 2623 O O . PRO A 1 342 ? 18.203 22.527 -5.523 1.00 36.59 342 PRO A O 1
ATOM 2626 N N . ALA A 1 343 ? 17.648 24.093 -4.004 1.00 35.47 343 ALA A N 1
ATOM 2627 C CA . ALA A 1 343 ? 17.166 23.136 -3.034 1.00 35.47 343 ALA A CA 1
ATOM 2628 C C . ALA A 1 343 ? 16.066 22.357 -3.764 1.00 35.47 343 ALA A C 1
ATOM 2630 O O . ALA A 1 343 ? 15.257 22.997 -4.456 1.00 35.47 343 ALA A O 1
ATOM 2631 N N . PRO A 1 344 ? 16.055 21.012 -3.709 1.00 44.19 344 PRO A N 1
ATOM 2632 C CA . PRO A 1 344 ? 14.885 20.294 -4.175 1.00 44.19 344 PRO A CA 1
ATOM 2633 C C . PRO A 1 344 ? 13.679 21.004 -3.559 1.00 44.19 344 PRO A C 1
ATOM 2635 O O . PRO A 1 344 ? 13.717 21.380 -2.387 1.00 44.19 344 PRO A O 1
ATOM 2638 N N . LEU A 1 345 ? 12.634 21.244 -4.352 1.00 47.72 345 LEU A N 1
ATOM 2639 C CA . LEU A 1 345 ? 11.391 21.866 -3.875 1.00 47.72 345 LEU A CA 1
ATOM 2640 C C . LEU A 1 345 ? 10.808 21.129 -2.639 1.00 47.72 345 LEU A C 1
ATOM 2642 O O . LEU A 1 345 ? 9.920 21.657 -1.981 1.00 47.72 345 LEU A O 1
ATOM 2646 N N . PHE A 1 346 ? 11.359 19.952 -2.304 1.00 51.38 346 PHE A N 1
ATOM 2647 C CA . PHE A 1 346 ? 10.974 19.012 -1.261 1.00 51.38 346 PHE A CA 1
ATOM 2648 C C . PHE A 1 346 ? 12.117 18.695 -0.292 1.00 51.38 346 PHE A C 1
ATOM 2650 O O . PHE A 1 346 ? 13.299 18.718 -0.640 1.00 51.38 346 PHE A O 1
ATOM 2657 N N . ASN A 1 347 ? 11.747 18.263 0.916 1.00 64.00 347 ASN A N 1
ATOM 2658 C CA . ASN A 1 347 ? 12.655 17.521 1.788 1.00 64.00 347 ASN A CA 1
ATOM 2659 C C . ASN A 1 347 ? 13.142 16.252 1.050 1.00 64.00 347 ASN A C 1
ATOM 2661 O O . ASN A 1 347 ? 12.340 15.551 0.429 1.00 64.00 347 ASN A O 1
ATOM 2665 N N . ASN A 1 348 ? 14.439 15.938 1.131 1.00 73.56 348 ASN A N 1
ATOM 2666 C CA . ASN A 1 348 ? 15.081 14.846 0.387 1.00 73.56 348 ASN A CA 1
ATOM 2667 C C . ASN A 1 348 ? 14.336 13.495 0.562 1.00 73.56 348 ASN A C 1
ATOM 2669 O O . ASN A 1 348 ? 14.146 12.738 -0.389 1.00 73.56 348 ASN A O 1
ATOM 2673 N N . GLN A 1 349 ? 13.791 13.236 1.753 1.00 84.12 349 GLN A N 1
ATOM 2674 C CA . GLN A 1 349 ? 13.028 12.017 2.035 1.00 84.12 349 GLN A CA 1
ATOM 2675 C C . GLN A 1 349 ? 11.717 11.893 1.235 1.00 84.12 349 GLN A C 1
ATOM 2677 O O . GLN A 1 349 ? 11.388 10.800 0.782 1.00 84.12 349 GLN A O 1
ATOM 2682 N N . GLN A 1 350 ? 10.982 12.991 1.029 1.00 83.31 350 GLN A N 1
ATOM 2683 C CA . GLN A 1 350 ? 9.733 12.971 0.255 1.00 83.31 350 GLN A CA 1
ATOM 2684 C C . GLN A 1 350 ? 10.008 12.718 -1.228 1.00 83.31 350 GLN A C 1
ATOM 2686 O O . GLN A 1 350 ? 9.328 11.901 -1.840 1.00 83.31 350 GLN A O 1
ATOM 2691 N N . ALA A 1 351 ? 11.047 13.347 -1.786 1.00 85.06 351 ALA A N 1
ATOM 2692 C CA . ALA A 1 351 ? 11.452 13.118 -3.172 1.00 85.06 351 ALA A CA 1
ATOM 2693 C C . ALA A 1 351 ? 11.797 11.640 -3.421 1.00 85.06 351 ALA A C 1
ATOM 2695 O O . ALA A 1 351 ? 11.299 11.043 -4.371 1.00 85.06 351 ALA A O 1
ATOM 2696 N N . ARG A 1 352 ? 12.565 11.011 -2.518 1.00 89.75 352 ARG A N 1
ATOM 2697 C CA . ARG A 1 352 ? 12.870 9.570 -2.592 1.00 89.75 352 ARG A CA 1
ATOM 2698 C C . ARG A 1 352 ? 11.620 8.694 -2.550 1.00 89.75 352 ARG A C 1
ATOM 2700 O O . ARG A 1 352 ? 11.543 7.722 -3.298 1.00 89.75 352 ARG A O 1
ATOM 2707 N N . ALA A 1 353 ? 10.648 9.038 -1.706 1.00 92.31 353 ALA A N 1
ATOM 2708 C CA . ALA A 1 353 ? 9.383 8.313 -1.639 1.00 92.31 353 ALA A CA 1
ATOM 2709 C C . ALA A 1 353 ? 8.595 8.430 -2.957 1.00 92.31 353 ALA A C 1
ATOM 2711 O O . ALA A 1 353 ? 8.123 7.417 -3.468 1.00 92.31 353 ALA A O 1
ATOM 2712 N N . ILE A 1 354 ? 8.539 9.623 -3.566 1.00 93.06 354 ILE A N 1
ATOM 2713 C CA . ILE A 1 354 ? 7.926 9.817 -4.892 1.00 93.06 354 ILE A CA 1
ATOM 2714 C C . ILE A 1 354 ? 8.637 8.958 -5.944 1.00 93.06 354 ILE A C 1
ATOM 2716 O O . ILE A 1 354 ? 7.974 8.240 -6.688 1.00 93.06 354 ILE A O 1
ATOM 2720 N N . TYR A 1 355 ? 9.973 8.977 -5.989 1.00 93.88 355 TYR A N 1
ATOM 2721 C CA . TYR A 1 355 ? 10.740 8.191 -6.963 1.00 93.88 355 TYR A CA 1
ATOM 2722 C C . TYR A 1 355 ? 10.497 6.687 -6.806 1.00 93.88 355 TYR A C 1
ATOM 2724 O O . TYR A 1 355 ? 10.347 5.979 -7.801 1.00 93.88 355 TYR A O 1
ATOM 2732 N N . SER A 1 356 ? 10.394 6.205 -5.564 1.00 94.38 356 SER A N 1
ATOM 2733 C CA . SER A 1 356 ? 10.063 4.809 -5.278 1.00 94.38 356 SER A CA 1
ATOM 2734 C C . SER A 1 356 ? 8.658 4.440 -5.763 1.00 94.38 356 SER A C 1
ATOM 2736 O O . SER A 1 356 ? 8.497 3.377 -6.359 1.00 94.38 356 SER A O 1
ATOM 2738 N N . VAL A 1 357 ? 7.665 5.319 -5.583 1.00 95.94 357 VAL A N 1
ATOM 2739 C CA . VAL A 1 357 ? 6.305 5.114 -6.109 1.00 95.94 357 VAL A CA 1
ATOM 2740 C C . VAL A 1 357 ? 6.299 5.106 -7.638 1.00 95.94 357 VAL A C 1
ATOM 2742 O O . VAL A 1 357 ? 5.709 4.208 -8.228 1.00 95.94 357 VAL A O 1
ATOM 2745 N N . VAL A 1 358 ? 6.987 6.048 -8.294 1.00 95.62 358 VAL A N 1
ATOM 2746 C CA . VAL A 1 358 ? 7.087 6.096 -9.766 1.00 95.62 358 VAL A CA 1
ATOM 2747 C C . VAL A 1 358 ? 7.726 4.819 -10.313 1.00 95.62 358 VAL A C 1
ATOM 2749 O O . VAL A 1 358 ? 7.195 4.223 -11.247 1.00 95.62 358 VAL A O 1
ATOM 2752 N N . CYS A 1 359 ? 8.818 4.344 -9.706 1.00 94.81 359 CYS A N 1
ATOM 2753 C CA . CYS A 1 359 ? 9.431 3.074 -10.101 1.00 94.81 359 CYS A CA 1
ATOM 2754 C C . CYS A 1 359 ? 8.487 1.886 -9.850 1.00 94.81 359 CYS A C 1
ATOM 2756 O O . CYS A 1 359 ? 8.385 1.005 -10.698 1.00 94.81 359 CYS A O 1
ATOM 2758 N N . GLY A 1 360 ? 7.748 1.875 -8.735 1.00 93.38 360 GLY A N 1
ATOM 2759 C CA . GLY A 1 360 ? 6.724 0.864 -8.452 1.00 93.38 360 GLY A CA 1
ATOM 2760 C C . GLY A 1 360 ? 5.588 0.848 -9.481 1.00 93.38 360 GLY A C 1
ATOM 2761 O O . GLY A 1 360 ? 5.147 -0.225 -9.890 1.00 93.38 360 GLY A O 1
ATOM 2762 N N . LEU A 1 361 ? 5.156 2.020 -9.961 1.00 94.25 361 LEU A N 1
ATOM 2763 C CA . LEU A 1 361 ? 4.172 2.143 -11.040 1.00 94.25 361 LEU A CA 1
ATOM 2764 C C . LEU A 1 361 ? 4.711 1.574 -12.356 1.00 94.25 361 LEU A C 1
ATOM 2766 O O . LEU A 1 361 ? 3.987 0.866 -13.045 1.00 94.25 361 LEU A O 1
ATOM 2770 N N . VAL A 1 362 ? 5.983 1.816 -12.688 1.00 92.75 362 VAL A N 1
ATOM 2771 C CA . VAL A 1 362 ? 6.612 1.206 -13.873 1.00 92.75 362 VAL A CA 1
ATOM 2772 C C . VAL A 1 362 ? 6.666 -0.318 -13.746 1.00 92.75 362 VAL A C 1
ATOM 2774 O O . VAL A 1 362 ? 6.324 -1.017 -14.691 1.00 92.75 362 VAL A O 1
ATOM 2777 N N . VAL A 1 363 ? 7.035 -0.849 -12.577 1.00 90.50 363 VAL A N 1
ATOM 2778 C CA . VAL A 1 363 ? 7.110 -2.305 -12.351 1.00 90.50 363 VAL A CA 1
ATOM 2779 C C . VAL A 1 363 ? 5.738 -2.978 -12.443 1.00 90.50 363 VAL A C 1
ATOM 2781 O O . VAL A 1 363 ? 5.640 -4.104 -12.917 1.00 90.50 363 VAL A O 1
ATOM 2784 N N . THR A 1 364 ? 4.679 -2.313 -11.987 1.00 87.44 364 THR A N 1
ATOM 2785 C CA . THR A 1 364 ? 3.326 -2.893 -11.950 1.00 87.44 364 THR A CA 1
ATOM 2786 C C . THR A 1 364 ? 2.548 -2.676 -13.247 1.00 87.44 364 THR A C 1
ATOM 2788 O O . THR A 1 364 ? 1.832 -3.574 -13.685 1.00 87.44 364 THR A O 1
ATOM 2791 N N . MET A 1 365 ? 2.692 -1.503 -13.869 1.00 87.38 365 MET A N 1
ATOM 2792 C CA . MET A 1 365 ? 1.861 -1.038 -14.987 1.00 87.38 365 MET A CA 1
ATOM 2793 C C . MET A 1 365 ? 2.642 -0.809 -16.288 1.00 87.38 365 MET A C 1
ATOM 2795 O O . MET A 1 365 ? 2.055 -0.381 -17.279 1.00 87.38 365 MET A O 1
ATOM 2799 N N . GLY A 1 366 ? 3.947 -1.091 -16.333 1.00 86.38 366 GLY A N 1
ATOM 2800 C CA . GLY A 1 366 ? 4.769 -0.909 -17.535 1.00 86.38 366 GLY A CA 1
ATOM 2801 C C . GLY A 1 366 ? 4.302 -1.749 -18.730 1.00 86.38 366 GLY A C 1
ATOM 2802 O O . GLY A 1 366 ? 4.359 -1.297 -19.871 1.00 86.38 366 GLY A O 1
ATOM 2803 N N . GLY A 1 367 ? 3.735 -2.933 -18.489 1.00 82.38 367 GLY A N 1
ATOM 2804 C CA . GLY A 1 367 ? 3.120 -3.757 -19.536 1.00 82.38 367 GLY A CA 1
ATOM 2805 C C . GLY A 1 367 ? 1.772 -3.243 -20.069 1.00 82.38 367 GLY A C 1
ATOM 2806 O O . GLY A 1 367 ? 1.278 -3.797 -21.048 1.00 82.38 367 GLY A O 1
ATOM 2807 N N . VAL A 1 368 ? 1.169 -2.219 -19.451 1.00 85.62 368 VAL A N 1
ATOM 2808 C CA . VAL A 1 368 ? -0.165 -1.699 -19.799 1.00 85.62 368 VAL A CA 1
ATOM 2809 C C . VAL A 1 368 ? -0.032 -0.466 -20.689 1.00 85.62 368 VAL A C 1
ATOM 2811 O O . VAL A 1 368 ? 0.459 0.580 -20.261 1.00 85.62 368 VAL A O 1
ATOM 2814 N N . GLY A 1 369 ? -0.508 -0.568 -21.928 1.00 84.94 369 GLY A N 1
ATOM 2815 C CA . GLY A 1 369 ? -0.410 0.480 -22.939 1.00 84.94 369 GLY A CA 1
ATOM 2816 C C . GLY A 1 369 ? -1.051 1.799 -22.503 1.00 84.94 369 GLY A C 1
ATOM 2817 O O . GLY A 1 369 ? -0.429 2.850 -22.636 1.00 84.94 369 GLY A O 1
ATOM 2818 N N . GLU A 1 370 ? -2.254 1.763 -21.917 1.00 86.31 370 GLU A N 1
ATOM 2819 C CA . GLU A 1 370 ? -2.966 2.975 -21.459 1.00 86.31 370 GLU A CA 1
ATOM 2820 C C . GLU A 1 370 ? -2.159 3.803 -20.442 1.00 86.31 370 GLU A C 1
ATOM 2822 O O . GLU A 1 370 ? -2.282 5.026 -20.376 1.00 86.31 370 GLU A O 1
ATOM 2827 N N . MET A 1 371 ? -1.298 3.142 -19.662 1.00 89.06 371 MET A N 1
ATOM 2828 C CA . MET A 1 371 ? -0.472 3.776 -18.634 1.00 89.06 371 MET A CA 1
ATOM 2829 C C . MET A 1 371 ? 0.836 4.355 -19.194 1.00 89.06 371 MET A C 1
ATOM 2831 O O . MET A 1 371 ? 1.445 5.217 -18.556 1.00 89.06 371 MET A O 1
ATOM 2835 N N . ARG A 1 372 ? 1.282 3.941 -20.387 1.00 89.69 372 ARG A N 1
ATOM 2836 C CA . ARG A 1 372 ? 2.578 4.352 -20.962 1.00 89.69 372 ARG A CA 1
ATOM 2837 C C . ARG A 1 372 ? 2.748 5.878 -21.055 1.00 89.69 372 ARG A C 1
ATOM 2839 O O . ARG A 1 372 ? 3.737 6.367 -20.507 1.00 89.69 372 ARG A O 1
ATOM 2846 N N . PRO A 1 373 ? 1.800 6.665 -21.607 1.00 90.81 373 PRO A N 1
ATOM 2847 C CA . PRO A 1 373 ? 1.988 8.114 -21.746 1.00 90.81 373 PRO A CA 1
ATOM 2848 C C . PRO A 1 373 ? 2.139 8.847 -20.404 1.00 90.81 373 PRO A C 1
ATOM 2850 O O . PRO A 1 373 ? 2.898 9.816 -20.278 1.00 90.81 373 PRO A O 1
ATOM 2853 N N . VAL A 1 374 ? 1.425 8.389 -19.369 1.00 92.69 374 VAL A N 1
ATOM 2854 C CA . VAL A 1 374 ? 1.504 9.009 -18.042 1.00 92.69 374 VAL A CA 1
ATOM 2855 C C . VAL A 1 374 ? 2.786 8.607 -17.306 1.00 92.69 374 VAL A C 1
ATOM 2857 O O . VAL A 1 374 ? 3.394 9.447 -16.638 1.00 92.69 374 VAL A O 1
ATOM 2860 N N . LEU A 1 375 ? 3.256 7.367 -17.488 1.00 94.12 375 LEU A N 1
ATOM 2861 C CA . LEU A 1 375 ? 4.552 6.910 -16.977 1.00 94.12 375 LEU A CA 1
ATOM 2862 C C . LEU A 1 375 ? 5.713 7.662 -17.639 1.00 94.12 375 LEU A C 1
ATOM 2864 O O . LEU A 1 375 ? 6.629 8.093 -16.939 1.00 94.12 375 LEU A O 1
ATOM 2868 N N . GLU A 1 376 ? 5.652 7.895 -18.953 1.00 92.50 376 GLU A N 1
ATOM 2869 C CA . GLU A 1 376 ? 6.622 8.731 -19.673 1.00 92.50 376 GLU A CA 1
ATOM 2870 C C . GLU A 1 376 ? 6.675 10.143 -19.083 1.00 92.50 376 GLU A C 1
ATOM 2872 O O . GLU A 1 376 ? 7.752 10.655 -18.779 1.00 92.50 376 GLU A O 1
ATOM 2877 N N . SER A 1 377 ? 5.511 10.749 -18.830 1.00 92.31 377 SER A N 1
ATOM 2878 C CA . SER A 1 377 ? 5.413 12.084 -18.228 1.00 92.31 377 SER A CA 1
ATOM 2879 C C . SER A 1 377 ? 6.028 12.144 -16.821 1.00 92.31 377 SER A C 1
ATOM 2881 O O . SER A 1 377 ? 6.730 13.105 -16.487 1.00 92.31 377 SER A O 1
ATOM 2883 N N . LEU A 1 378 ? 5.793 11.118 -15.995 1.00 94.25 378 LEU A N 1
ATOM 2884 C CA . LEU A 1 378 ? 6.373 10.994 -14.655 1.00 94.25 378 LEU A CA 1
ATOM 2885 C C . LEU A 1 378 ? 7.895 10.817 -14.706 1.00 94.25 378 LEU A C 1
ATOM 2887 O O . LEU A 1 378 ? 8.612 11.554 -14.027 1.00 94.25 378 LEU A O 1
ATOM 2891 N N . LEU A 1 379 ? 8.393 9.885 -15.527 1.00 93.81 379 LEU A N 1
ATOM 2892 C CA . LEU A 1 379 ? 9.829 9.643 -15.689 1.00 93.81 379 LEU A CA 1
ATOM 2893 C C . LEU A 1 379 ? 10.540 10.867 -16.259 1.00 93.81 379 LEU A C 1
ATOM 2895 O O . LEU A 1 379 ? 11.597 11.237 -15.760 1.00 93.81 379 LEU A O 1
ATOM 2899 N N . HIS A 1 380 ? 9.944 11.554 -17.233 1.00 91.38 380 HIS A N 1
ATOM 2900 C CA . HIS A 1 380 ? 10.494 12.792 -17.769 1.00 91.38 380 HIS A CA 1
ATOM 2901 C C . HIS A 1 380 ? 10.607 13.870 -16.678 1.00 91.38 380 HIS A C 1
ATOM 2903 O O . HIS A 1 380 ? 11.652 14.511 -16.546 1.00 91.38 380 HIS A O 1
ATOM 2909 N N . ARG A 1 381 ? 9.570 14.065 -15.846 1.00 89.19 381 ARG A N 1
ATOM 2910 C CA . ARG A 1 381 ? 9.640 15.008 -14.710 1.00 89.19 381 ARG A CA 1
ATOM 2911 C C . ARG A 1 381 ? 10.634 14.593 -13.631 1.00 89.19 381 ARG A C 1
ATOM 2913 O O . ARG A 1 381 ? 11.222 15.459 -12.994 1.00 89.19 381 ARG A O 1
ATOM 2920 N N . MET A 1 382 ? 10.817 13.297 -13.420 1.00 90.50 382 MET A N 1
ATOM 2921 C CA . MET A 1 382 ? 11.751 12.769 -12.432 1.00 90.50 382 MET A CA 1
ATOM 2922 C C . MET A 1 382 ? 13.212 12.861 -12.902 1.00 90.50 382 MET A C 1
ATOM 2924 O O . MET A 1 382 ? 14.088 13.200 -12.109 1.00 90.50 382 MET A O 1
ATOM 2928 N N . LEU A 1 383 ? 13.477 12.547 -14.172 1.00 90.81 383 LEU A N 1
ATOM 2929 C CA . LEU A 1 383 ? 14.822 12.279 -14.686 1.00 90.81 383 LEU A CA 1
ATOM 2930 C C . LEU A 1 383 ? 15.351 13.337 -15.640 1.00 90.81 383 LEU A C 1
ATOM 2932 O O . LEU A 1 383 ? 16.540 13.595 -15.608 1.00 90.81 383 LEU A O 1
ATOM 2936 N N . LEU A 1 384 ? 14.524 13.956 -16.477 1.00 89.56 384 LEU A N 1
ATOM 2937 C CA . LEU A 1 384 ? 15.011 14.913 -17.480 1.00 89.56 384 LEU A CA 1
ATOM 2938 C C . LEU A 1 384 ? 14.774 16.360 -17.058 1.00 89.56 384 LEU A C 1
ATOM 2940 O O . LEU A 1 384 ? 15.564 17.246 -17.374 1.00 89.56 384 LEU A O 1
ATOM 2944 N N . TYR A 1 385 ? 13.723 16.600 -16.277 1.00 85.81 385 TYR A N 1
ATOM 2945 C CA . TYR A 1 385 ? 13.368 17.941 -15.832 1.00 85.81 385 TYR A CA 1
ATOM 2946 C C . TYR A 1 385 ? 14.370 18.574 -14.836 1.00 85.81 385 TYR A C 1
ATOM 2948 O O . TYR A 1 385 ? 14.715 19.746 -15.014 1.00 85.81 385 TYR A O 1
ATOM 2956 N N . PRO A 1 386 ? 14.882 17.871 -13.801 1.00 84.69 386 PRO A N 1
ATOM 2957 C CA . PRO A 1 386 ? 15.894 18.431 -12.903 1.00 84.69 386 PRO A CA 1
ATOM 2958 C C . PRO A 1 386 ? 17.256 18.549 -13.604 1.00 84.69 386 PRO A C 1
ATOM 2960 O O . PRO A 1 386 ? 17.567 17.725 -14.466 1.00 84.69 386 PRO A O 1
ATOM 2963 N N . PRO A 1 387 ? 18.130 19.496 -13.216 1.00 84.25 387 PRO A N 1
ATOM 2964 C CA . PRO A 1 387 ? 19.488 19.544 -13.750 1.00 84.25 387 PRO A CA 1
ATOM 2965 C C . PRO A 1 387 ? 20.271 18.271 -13.365 1.00 84.25 387 PRO A C 1
ATOM 2967 O O . PRO A 1 387 ? 20.103 17.785 -12.242 1.00 84.25 387 PRO A O 1
ATOM 2970 N N . PRO A 1 388 ? 21.174 17.760 -14.227 1.00 85.00 388 PRO A N 1
ATOM 2971 C CA . PRO A 1 388 ? 21.897 16.501 -14.007 1.00 85.00 388 PRO A CA 1
ATOM 2972 C C . PRO A 1 388 ? 22.577 16.339 -12.637 1.00 85.00 388 PRO A C 1
ATOM 2974 O O . PRO A 1 388 ? 22.587 15.251 -12.066 1.00 85.00 388 PRO A O 1
ATOM 2977 N N . GLN A 1 389 ? 23.082 17.434 -12.064 1.00 82.50 389 GLN A N 1
ATOM 2978 C CA . GLN A 1 389 ? 23.753 17.471 -10.756 1.00 82.50 389 GLN A CA 1
ATOM 2979 C C . GLN A 1 389 ? 22.817 17.133 -9.581 1.00 82.50 389 GLN A C 1
ATOM 2981 O O . GLN A 1 389 ? 23.274 16.720 -8.522 1.00 82.50 389 GLN A O 1
ATOM 2986 N N . CYS A 1 390 ? 21.505 17.307 -9.754 1.00 82.75 390 CYS A N 1
ATOM 2987 C CA . CYS A 1 390 ? 20.497 17.077 -8.719 1.00 82.75 390 CYS A CA 1
ATOM 2988 C C . CYS A 1 390 ? 19.788 15.722 -8.865 1.00 82.75 390 CYS A C 1
ATOM 2990 O O . CYS A 1 390 ? 18.926 15.392 -8.052 1.00 82.75 390 CYS A O 1
ATOM 2992 N N . ARG A 1 391 ? 20.131 14.922 -9.884 1.00 87.19 391 ARG A N 1
ATOM 2993 C CA . ARG A 1 391 ? 19.432 13.664 -10.200 1.00 87.19 391 ARG A CA 1
ATOM 2994 C C . ARG A 1 391 ? 19.906 12.470 -9.377 1.00 87.19 391 ARG A C 1
ATOM 2996 O O . ARG A 1 391 ? 19.351 11.392 -9.531 1.00 87.19 391 ARG A O 1
ATOM 3003 N N . GLN A 1 392 ? 20.897 12.630 -8.496 1.00 88.75 392 GLN A N 1
ATOM 3004 C CA . GLN A 1 392 ? 21.547 11.513 -7.801 1.00 88.75 392 GLN A CA 1
ATOM 3005 C C . GLN A 1 392 ? 20.553 10.545 -7.133 1.00 88.75 392 GLN A C 1
ATOM 3007 O O . GLN A 1 392 ? 20.669 9.334 -7.305 1.00 88.75 392 GLN A O 1
ATOM 3012 N N . ASP A 1 393 ? 19.571 11.058 -6.389 1.00 89.06 393 ASP A N 1
ATOM 3013 C CA . ASP A 1 393 ? 18.611 10.208 -5.675 1.00 89.06 393 ASP A CA 1
ATOM 3014 C C . ASP A 1 393 ? 17.536 9.606 -6.601 1.00 89.06 393 ASP A C 1
ATOM 3016 O O . ASP A 1 393 ? 17.091 8.487 -6.355 1.00 89.06 393 ASP A O 1
ATOM 3020 N N . ALA A 1 394 ? 17.183 10.281 -7.701 1.00 91.25 394 ALA A N 1
ATOM 3021 C CA . ALA A 1 394 ? 16.318 9.717 -8.742 1.00 91.25 394 ALA A CA 1
ATOM 3022 C C . ALA A 1 394 ? 17.031 8.594 -9.513 1.00 91.25 394 ALA A C 1
ATOM 3024 O O . ALA A 1 394 ? 16.462 7.529 -9.740 1.00 91.25 394 ALA A O 1
ATOM 3025 N N . LEU A 1 395 ? 18.311 8.796 -9.842 1.00 92.56 395 LEU A N 1
ATOM 3026 C CA . LEU A 1 395 ? 19.142 7.790 -10.493 1.00 92.56 395 LEU A CA 1
ATOM 3027 C C . LEU A 1 395 ? 19.315 6.551 -9.622 1.00 92.56 395 LEU A C 1
ATOM 3029 O O . LEU A 1 395 ? 19.216 5.459 -10.154 1.00 92.56 395 LEU A O 1
ATOM 3033 N N . LYS A 1 396 ? 19.497 6.687 -8.300 1.00 93.06 396 LYS A N 1
ATOM 3034 C CA . LYS A 1 396 ? 19.566 5.524 -7.395 1.00 93.06 396 LYS A CA 1
ATOM 3035 C C . LYS A 1 396 ? 18.304 4.661 -7.465 1.00 93.06 396 LYS A C 1
ATOM 3037 O O . LYS A 1 396 ? 18.419 3.441 -7.492 1.00 93.06 396 LYS A O 1
ATOM 3042 N N . ALA A 1 397 ? 17.122 5.282 -7.514 1.00 92.94 397 ALA A N 1
ATOM 3043 C CA . ALA A 1 397 ? 15.861 4.552 -7.653 1.00 92.94 397 ALA A CA 1
ATOM 3044 C C . ALA A 1 397 ? 15.787 3.811 -9.001 1.00 92.94 397 ALA A C 1
ATOM 3046 O O . ALA A 1 397 ? 15.417 2.641 -9.055 1.00 92.94 397 ALA A O 1
ATOM 3047 N N . VAL A 1 398 ? 16.228 4.456 -10.083 1.00 94.00 398 VAL A N 1
ATOM 3048 C CA . VAL A 1 398 ? 16.293 3.832 -11.414 1.00 94.00 398 VAL A CA 1
ATOM 3049 C C . VAL A 1 398 ? 17.363 2.742 -11.493 1.00 94.00 398 VAL A C 1
ATOM 3051 O O . VAL A 1 398 ? 17.142 1.724 -12.138 1.00 94.00 398 VAL A O 1
ATOM 3054 N N . THR A 1 399 ? 18.501 2.887 -10.814 1.00 93.44 399 THR A N 1
ATOM 3055 C CA . THR A 1 399 ? 19.535 1.845 -10.733 1.00 93.44 399 THR A CA 1
ATOM 3056 C C . THR A 1 399 ? 18.970 0.544 -10.166 1.00 93.44 399 THR A C 1
ATOM 3058 O O . THR A 1 399 ? 19.324 -0.526 -10.652 1.00 93.44 399 THR A O 1
ATOM 3061 N N . GLU A 1 400 ? 18.059 0.614 -9.192 1.00 91.38 400 GLU A N 1
ATOM 3062 C CA . GLU A 1 400 ? 17.372 -0.570 -8.662 1.00 91.38 400 GLU A CA 1
ATOM 3063 C C . GLU A 1 400 ? 16.474 -1.243 -9.715 1.00 91.38 400 GLU A C 1
ATOM 3065 O O . GLU A 1 400 ? 16.404 -2.470 -9.782 1.00 91.38 400 GLU A O 1
ATOM 3070 N N . LEU A 1 401 ? 15.812 -0.445 -10.559 1.00 91.69 401 LEU A N 1
ATOM 3071 C CA . LEU A 1 401 ? 14.988 -0.926 -11.669 1.00 91.69 401 LEU A CA 1
ATOM 3072 C C . LEU A 1 401 ? 15.846 -1.612 -12.745 1.00 91.69 401 LEU A C 1
ATOM 3074 O O . LEU A 1 401 ? 15.502 -2.696 -13.204 1.00 91.69 401 LEU A O 1
ATOM 3078 N N . LEU A 1 402 ? 16.982 -1.006 -13.105 1.00 94.69 402 LEU A N 1
ATOM 3079 C CA . LEU A 1 402 ? 17.914 -1.535 -14.107 1.00 94.69 402 LEU A CA 1
ATOM 3080 C C . LEU A 1 402 ? 18.686 -2.764 -13.609 1.00 94.69 402 LEU A C 1
ATOM 3082 O O . LEU A 1 402 ? 19.033 -3.628 -14.407 1.00 94.69 402 LEU A O 1
ATOM 3086 N N . GLY A 1 403 ? 18.958 -2.855 -12.306 1.00 92.94 403 GLY A N 1
ATOM 3087 C CA . GLY A 1 403 ? 19.703 -3.955 -11.683 1.00 92.94 403 GLY A CA 1
ATOM 3088 C C . GLY A 1 403 ? 18.900 -5.238 -11.448 1.00 92.94 403 GLY A C 1
ATOM 3089 O O . GLY A 1 403 ? 19.462 -6.228 -10.976 1.00 92.94 403 GLY A O 1
ATOM 3090 N N . ASN A 1 404 ? 17.602 -5.237 -11.758 1.00 91.06 404 ASN A N 1
ATOM 3091 C CA . ASN A 1 404 ? 16.738 -6.405 -11.649 1.00 91.06 404 ASN A CA 1
ATOM 3092 C C . ASN A 1 404 ? 16.149 -6.759 -13.031 1.00 91.06 404 ASN A C 1
ATOM 3094 O O . ASN A 1 404 ? 15.460 -5.925 -13.618 1.00 91.06 404 ASN A O 1
ATOM 3098 N N . PRO A 1 405 ? 16.367 -7.984 -13.548 1.00 90.38 405 PRO A N 1
ATOM 3099 C CA . PRO A 1 405 ? 15.951 -8.349 -14.900 1.00 90.38 405 PRO A CA 1
ATOM 3100 C C . PRO A 1 405 ? 14.426 -8.346 -15.071 1.00 90.38 405 PRO A C 1
ATOM 3102 O O . PRO A 1 405 ? 13.934 -7.859 -16.084 1.00 90.38 405 PRO A O 1
ATOM 3105 N N . THR A 1 406 ? 13.662 -8.789 -14.070 1.00 87.19 406 THR A N 1
ATOM 3106 C CA . THR A 1 406 ? 12.191 -8.785 -14.108 1.00 87.19 406 THR A CA 1
ATOM 3107 C C . THR A 1 406 ? 11.647 -7.360 -14.177 1.00 87.19 406 THR A C 1
ATOM 3109 O O . THR A 1 406 ? 10.768 -7.057 -14.982 1.00 87.19 406 THR A O 1
ATOM 3112 N N . LYS A 1 407 ? 12.203 -6.453 -13.365 1.00 90.06 407 LYS A N 1
ATOM 3113 C CA . LYS A 1 407 ? 11.827 -5.032 -13.369 1.00 90.06 407 LYS A CA 1
ATOM 3114 C C . LYS A 1 407 ? 12.241 -4.330 -14.667 1.00 90.06 407 LYS A C 1
ATOM 3116 O O . LYS A 1 407 ? 11.481 -3.516 -15.188 1.00 90.06 407 LYS A O 1
ATOM 3121 N N . LEU A 1 408 ? 13.411 -4.671 -15.208 1.00 91.50 408 LEU A N 1
ATOM 3122 C CA . LEU A 1 408 ? 13.902 -4.152 -16.483 1.00 91.50 408 LEU A CA 1
ATOM 3123 C C . LEU A 1 408 ? 12.970 -4.530 -17.641 1.00 91.50 408 LEU A C 1
ATOM 3125 O O . LEU A 1 408 ? 12.686 -3.687 -18.487 1.00 91.50 408 LEU A O 1
ATOM 3129 N N . VAL A 1 409 ? 12.435 -5.753 -17.652 1.00 88.38 409 VAL A N 1
ATOM 3130 C CA . VAL A 1 409 ? 11.453 -6.180 -18.662 1.00 88.38 409 VAL A CA 1
ATOM 3131 C C . VAL A 1 409 ? 10.149 -5.386 -18.551 1.00 88.38 409 VAL A C 1
ATOM 3133 O O . VAL A 1 409 ? 9.544 -5.082 -19.569 1.00 88.38 409 VAL A O 1
ATOM 3136 N N . GLN A 1 410 ? 9.722 -4.966 -17.360 1.00 87.44 410 GLN A N 1
ATOM 3137 C CA . GLN A 1 410 ? 8.544 -4.091 -17.238 1.00 87.44 410 GLN A CA 1
ATOM 3138 C C . GLN A 1 410 ? 8.804 -2.674 -17.777 1.00 87.44 410 GLN A C 1
ATOM 3140 O O . GLN A 1 410 ? 7.889 -2.015 -18.265 1.00 87.44 410 GLN A O 1
ATOM 3145 N N . LEU A 1 411 ? 10.056 -2.209 -17.728 1.00 90.31 411 LEU A N 1
ATOM 3146 C CA . LEU A 1 411 ? 10.473 -0.910 -18.263 1.00 90.31 411 LEU A CA 1
ATOM 3147 C C . LEU A 1 411 ? 10.671 -0.923 -19.791 1.00 90.31 411 LEU A C 1
ATOM 3149 O O . LEU A 1 411 ? 10.310 0.045 -20.459 1.00 90.31 411 LEU A O 1
ATOM 3153 N N . ALA A 1 412 ? 11.308 -1.970 -20.319 1.00 88.75 412 ALA A N 1
ATOM 3154 C CA . ALA A 1 412 ? 11.838 -2.026 -21.686 1.00 88.75 412 ALA A CA 1
ATOM 3155 C C . ALA A 1 412 ? 11.268 -3.178 -22.532 1.00 88.75 412 ALA A C 1
ATOM 3157 O O . ALA A 1 412 ? 11.625 -3.325 -23.695 1.00 88.75 412 ALA A O 1
ATOM 3158 N N . GLY A 1 413 ? 10.431 -4.033 -21.950 1.00 82.56 413 GLY A N 1
ATOM 3159 C CA . GLY A 1 413 ? 9.790 -5.140 -22.648 1.00 82.56 413 GLY A CA 1
ATOM 3160 C C . GLY A 1 413 ? 8.564 -4.706 -23.457 1.00 82.56 413 GLY A C 1
ATOM 3161 O O . GLY A 1 413 ? 8.099 -3.564 -23.326 1.00 82.56 413 GLY A O 1
ATOM 3162 N N . PRO A 1 414 ? 8.030 -5.632 -24.276 1.00 81.38 414 PRO A N 1
ATOM 3163 C CA . PRO A 1 414 ? 6.876 -5.368 -25.128 1.00 81.38 414 PRO A CA 1
ATOM 3164 C C . PRO A 1 414 ? 5.645 -4.990 -24.301 1.00 81.38 414 PRO A C 1
ATOM 3166 O O . PRO A 1 414 ? 5.453 -5.484 -23.183 1.00 81.38 414 PRO A O 1
ATOM 3169 N N . ILE A 1 415 ? 4.787 -4.134 -24.856 1.00 83.88 415 ILE A N 1
ATOM 3170 C CA . ILE A 1 415 ? 3.483 -3.843 -24.261 1.00 83.88 415 ILE A CA 1
ATOM 3171 C C . ILE A 1 415 ? 2.626 -5.112 -24.319 1.00 83.88 415 ILE A C 1
ATOM 3173 O O . ILE A 1 415 ? 2.327 -5.641 -25.386 1.00 83.88 415 ILE A O 1
ATOM 3177 N N . LEU A 1 416 ? 2.244 -5.607 -23.143 1.00 80.50 416 LEU A N 1
ATOM 3178 C CA . LEU A 1 416 ? 1.463 -6.836 -22.996 1.00 80.50 416 LEU A CA 1
ATOM 3179 C C . LEU A 1 416 ? -0.019 -6.595 -23.275 1.00 80.50 416 LEU A C 1
ATOM 3181 O O . LEU A 1 416 ? -0.700 -7.476 -23.789 1.00 80.50 416 LEU A O 1
ATOM 3185 N N . TYR A 1 417 ? -0.500 -5.401 -22.932 1.00 80.94 417 TYR A N 1
ATOM 3186 C CA . TYR A 1 417 ? -1.902 -5.017 -23.035 1.00 80.94 417 TYR A CA 1
ATOM 3187 C C . TYR A 1 417 ? -1.992 -3.694 -23.796 1.00 80.94 417 TYR A C 1
ATOM 3189 O O . TYR A 1 417 ? -1.896 -2.632 -23.172 1.00 80.94 417 TYR A O 1
ATOM 3197 N N . PRO A 1 418 ? -2.068 -3.734 -25.137 1.00 78.56 418 PRO A N 1
ATOM 3198 C CA . PRO A 1 418 ? -2.071 -2.529 -25.959 1.00 78.56 418 PRO A CA 1
ATOM 3199 C C . PRO A 1 418 ? -3.336 -1.697 -25.719 1.00 78.56 418 PRO A C 1
ATOM 3201 O O . PRO A 1 418 ? -4.406 -2.243 -25.458 1.00 78.56 418 PRO A O 1
ATOM 3204 N N . ASP A 1 419 ? -3.221 -0.369 -25.820 1.00 81.00 419 ASP A N 1
ATOM 3205 C CA . ASP A 1 419 ? -4.398 0.510 -25.767 1.00 81.00 419 ASP A CA 1
ATOM 3206 C C . ASP A 1 419 ? -5.151 0.419 -27.106 1.00 81.00 419 ASP A C 1
ATOM 3208 O O . ASP A 1 419 ? -4.590 0.812 -28.134 1.00 81.00 419 ASP A O 1
ATOM 3212 N N . PRO A 1 420 ? -6.421 -0.023 -27.138 1.00 75.12 420 PRO A N 1
ATOM 3213 C CA . PRO A 1 420 ? -7.190 -0.085 -28.382 1.00 75.12 420 PRO A CA 1
ATOM 3214 C C . PRO A 1 420 ? -7.357 1.290 -29.051 1.00 75.12 420 PRO A C 1
ATOM 3216 O O . PRO A 1 420 ? -7.587 1.367 -30.257 1.00 75.12 420 PRO A O 1
ATOM 3219 N N . ARG A 1 421 ? -7.229 2.389 -28.295 1.00 79.00 421 ARG A N 1
ATOM 3220 C CA . ARG A 1 421 ? -7.315 3.765 -28.806 1.00 79.00 421 ARG A CA 1
ATOM 3221 C C . ARG A 1 421 ? -6.010 4.246 -29.434 1.00 79.00 421 ARG A C 1
ATOM 3223 O O . ARG A 1 421 ? -6.031 5.237 -30.162 1.00 7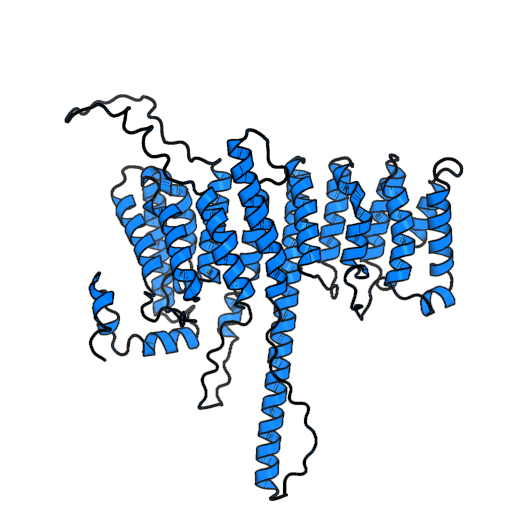9.00 421 ARG A O 1
ATOM 3230 N N . ASN A 1 422 ? -4.883 3.595 -29.144 1.00 77.19 422 ASN A N 1
ATOM 3231 C CA . ASN A 1 422 ? -3.575 3.993 -29.649 1.00 77.19 422 ASN A CA 1
ATOM 3232 C C . ASN A 1 422 ? -2.789 2.779 -30.175 1.00 77.19 422 ASN A C 1
ATOM 3234 O O . ASN A 1 422 ? -2.061 2.146 -29.414 1.00 77.19 422 ASN A O 1
ATOM 3238 N N . PRO A 1 423 ? -2.868 2.487 -31.484 1.00 67.69 423 PRO A N 1
ATOM 3239 C CA . PRO A 1 423 ? -2.164 1.357 -32.087 1.00 67.69 423 PRO A CA 1
ATOM 3240 C C . PRO A 1 423 ? -0.655 1.597 -32.293 1.00 67.69 423 PRO A C 1
ATOM 3242 O O . PRO A 1 423 ? 0.061 0.671 -32.661 1.00 67.69 423 PRO A O 1
ATOM 3245 N N . HIS A 1 424 ? -0.147 2.817 -32.079 1.00 69.38 424 HIS A N 1
ATOM 3246 C CA . HIS A 1 424 ? 1.243 3.197 -32.375 1.00 69.38 424 HIS A CA 1
ATOM 3247 C C . HIS A 1 424 ? 2.069 3.443 -31.106 1.00 69.38 424 HIS A C 1
ATOM 3249 O O . HIS A 1 424 ? 2.752 4.461 -30.969 1.00 69.38 424 HIS A O 1
ATOM 3255 N N . GLN A 1 425 ? 1.993 2.518 -30.152 1.00 75.25 425 GLN A N 1
ATOM 3256 C CA . GLN A 1 425 ? 2.736 2.624 -28.898 1.00 75.25 425 GLN A CA 1
ATOM 3257 C C . GLN A 1 425 ? 4.191 2.175 -29.068 1.00 75.25 425 GLN A C 1
ATOM 3259 O O . GLN A 1 425 ? 4.496 1.252 -29.816 1.00 75.25 425 GLN A O 1
ATOM 3264 N N . ASN A 1 426 ? 5.104 2.865 -28.383 1.00 77.06 426 ASN A N 1
ATOM 3265 C CA . ASN A 1 426 ? 6.533 2.578 -28.437 1.00 77.06 426 ASN A CA 1
ATOM 3266 C C . ASN A 1 426 ? 6.978 1.876 -27.150 1.00 77.06 426 ASN A C 1
ATOM 3268 O O . ASN A 1 426 ? 7.172 2.517 -26.114 1.00 77.06 426 ASN A O 1
ATOM 3272 N N . ASP A 1 427 ? 7.206 0.569 -27.250 1.00 77.56 427 ASP A N 1
ATOM 3273 C CA . ASP A 1 427 ? 7.624 -0.296 -26.139 1.00 77.56 427 ASP A CA 1
ATOM 3274 C C . ASP A 1 427 ? 8.913 0.183 -25.448 1.00 77.56 427 ASP A C 1
ATOM 3276 O O . ASP A 1 427 ? 9.108 -0.030 -24.251 1.00 77.56 427 ASP A O 1
ATOM 3280 N N . MET A 1 428 ? 9.774 0.904 -26.174 1.00 84.88 428 MET A N 1
ATOM 3281 C CA . MET A 1 428 ? 11.083 1.356 -25.695 1.00 84.88 428 MET A CA 1
ATOM 3282 C C . MET A 1 428 ? 11.095 2.803 -25.186 1.00 84.88 428 MET A C 1
ATOM 3284 O O . MET A 1 428 ? 12.155 3.295 -24.798 1.00 84.88 428 MET A O 1
ATOM 3288 N N . ALA A 1 429 ? 9.963 3.516 -25.183 1.00 87.38 429 ALA A N 1
ATOM 3289 C CA . ALA A 1 429 ? 9.926 4.938 -24.825 1.00 87.38 429 ALA A CA 1
ATOM 3290 C C . ALA A 1 429 ? 10.427 5.214 -23.395 1.00 87.38 429 ALA A C 1
ATOM 3292 O O . ALA A 1 429 ? 11.298 6.063 -23.197 1.00 87.38 429 ALA A O 1
ATOM 3293 N N . LEU A 1 430 ? 9.950 4.444 -22.409 1.00 91.88 430 LEU A N 1
ATOM 3294 C CA . LEU A 1 430 ? 10.370 4.581 -21.009 1.00 91.88 430 LEU A CA 1
ATOM 3295 C C . LEU A 1 430 ? 11.873 4.311 -20.841 1.00 91.88 430 LEU A C 1
ATOM 3297 O O . LEU A 1 430 ? 12.571 5.062 -20.160 1.00 91.88 430 LEU A O 1
ATOM 3301 N N . PHE A 1 431 ? 12.381 3.261 -21.493 1.00 93.19 431 PHE A N 1
ATOM 3302 C CA . PHE A 1 431 ? 13.801 2.917 -21.460 1.00 93.19 431 PHE A CA 1
ATOM 3303 C C . PHE A 1 431 ? 14.672 4.001 -22.107 1.00 93.19 431 PHE A C 1
ATOM 3305 O O . PHE A 1 431 ? 15.708 4.361 -21.551 1.00 93.19 431 PHE A O 1
ATOM 3312 N N . ARG A 1 432 ? 14.241 4.580 -23.236 1.00 90.44 432 ARG A N 1
ATOM 3313 C CA . ARG A 1 432 ? 14.955 5.689 -23.893 1.00 90.44 432 ARG A CA 1
ATOM 3314 C C . ARG A 1 432 ? 15.082 6.904 -22.979 1.00 90.44 432 ARG A C 1
ATOM 3316 O O . ARG A 1 432 ? 16.194 7.379 -22.796 1.00 90.44 432 ARG A O 1
ATOM 3323 N N . LEU A 1 433 ? 13.997 7.325 -22.320 1.00 92.19 433 LEU A N 1
ATOM 3324 C CA . LEU A 1 433 ? 14.032 8.435 -21.354 1.00 92.19 433 LEU A CA 1
ATOM 3325 C C . LEU A 1 433 ? 15.065 8.204 -20.239 1.00 92.19 433 LEU A C 1
ATOM 3327 O O . LEU A 1 433 ? 15.776 9.125 -19.831 1.00 92.19 433 LEU A O 1
ATOM 3331 N N . VAL A 1 434 ? 15.161 6.964 -19.748 1.00 94.19 434 VAL A N 1
ATOM 3332 C CA . VAL A 1 434 ? 16.168 6.579 -18.754 1.00 94.19 434 VAL A CA 1
ATOM 3333 C C . VAL A 1 434 ? 17.579 6.691 -19.335 1.00 94.19 434 VAL A C 1
ATOM 3335 O O . VAL A 1 434 ? 18.444 7.299 -18.704 1.00 94.19 434 VAL A O 1
ATOM 3338 N N . MET A 1 435 ? 17.816 6.151 -20.531 1.00 93.19 435 MET A N 1
ATOM 3339 C CA . MET A 1 435 ? 19.129 6.195 -21.182 1.00 93.19 435 MET A CA 1
ATOM 3340 C C . MET A 1 435 ? 19.574 7.622 -21.521 1.00 93.19 435 MET A C 1
ATOM 3342 O O . MET A 1 435 ? 20.738 7.950 -21.293 1.00 93.19 435 MET A O 1
ATOM 3346 N N . ASP A 1 436 ? 18.660 8.486 -21.966 1.00 91.25 436 ASP A N 1
ATOM 3347 C CA . ASP A 1 436 ? 18.926 9.907 -22.213 1.00 91.25 436 ASP A CA 1
ATOM 3348 C C . ASP A 1 436 ? 19.377 10.604 -20.921 1.00 91.25 436 ASP A C 1
ATOM 3350 O O . ASP A 1 436 ? 20.402 11.289 -20.894 1.00 91.25 436 ASP A O 1
ATOM 3354 N N . SER A 1 437 ? 18.690 10.342 -19.800 1.00 92.19 437 SER A N 1
ATOM 3355 C CA . SER A 1 437 ? 19.093 10.876 -18.495 1.00 92.19 437 SER A CA 1
ATOM 3356 C C . SER A 1 437 ? 20.471 10.377 -18.057 1.00 92.19 437 SER A C 1
ATOM 3358 O O . SER A 1 437 ? 21.239 11.148 -17.477 1.00 92.19 437 SER A O 1
ATOM 3360 N N . LEU A 1 438 ? 20.787 9.096 -18.272 1.00 92.56 438 LEU A N 1
ATOM 3361 C CA . LEU A 1 438 ? 22.102 8.538 -17.941 1.00 92.56 438 LEU A CA 1
ATOM 3362 C C . LEU A 1 438 ? 23.201 9.167 -18.810 1.00 92.56 438 LEU A C 1
ATOM 3364 O O . LEU A 1 438 ? 24.264 9.516 -18.290 1.00 92.56 438 LEU A O 1
ATOM 3368 N N . GLY A 1 439 ? 22.926 9.372 -20.101 1.00 89.69 439 GLY A N 1
ATOM 3369 C CA . GLY A 1 439 ? 23.819 10.042 -21.045 1.00 89.69 439 GLY A CA 1
ATOM 3370 C C . GLY A 1 439 ? 24.123 11.487 -20.645 1.00 89.69 439 GLY A C 1
ATOM 3371 O O . GLY A 1 439 ? 25.289 11.872 -20.572 1.00 89.69 439 GLY A O 1
ATOM 3372 N N . GLU A 1 440 ? 23.104 12.274 -20.291 1.00 88.88 440 GLU A N 1
ATOM 3373 C CA . GLU A 1 440 ? 23.285 13.647 -19.794 1.00 88.88 440 GLU A CA 1
ATOM 3374 C C . GLU A 1 440 ? 24.103 13.693 -18.491 1.00 88.88 440 GLU A C 1
ATOM 3376 O O . GLU A 1 440 ? 24.973 14.552 -18.306 1.00 88.88 440 GLU A O 1
ATOM 3381 N N . CYS A 1 441 ? 23.870 12.743 -17.582 1.00 88.75 441 CYS A N 1
ATOM 3382 C CA . CYS A 1 441 ? 24.615 12.636 -16.329 1.00 88.75 441 CYS A CA 1
ATOM 3383 C C . CYS A 1 441 ? 26.076 12.203 -16.523 1.00 88.75 441 CYS A C 1
ATOM 3385 O O . CYS A 1 441 ? 26.913 12.532 -15.678 1.00 88.75 441 CYS A O 1
ATOM 3387 N N . ALA A 1 442 ? 26.423 11.537 -17.628 1.00 87.25 442 ALA A N 1
ATOM 3388 C CA . ALA A 1 442 ? 27.805 11.167 -17.939 1.00 87.25 442 ALA A CA 1
ATOM 3389 C C . ALA A 1 442 ? 28.713 12.393 -18.129 1.00 87.25 442 ALA A C 1
ATOM 3391 O O . ALA A 1 442 ? 29.890 12.357 -17.767 1.00 87.25 442 ALA A O 1
ATOM 3392 N N . GLY A 1 443 ? 28.154 13.505 -18.619 1.00 82.69 443 GLY A N 1
ATOM 3393 C CA . GLY A 1 443 ? 28.861 14.780 -18.764 1.00 82.69 443 GLY A CA 1
ATOM 3394 C C . GLY A 1 443 ? 29.133 15.514 -17.444 1.00 82.69 443 GLY A C 1
ATOM 3395 O O . GLY A 1 443 ? 29.800 16.548 -17.442 1.00 82.69 443 GLY A O 1
ATOM 3396 N N . CYS A 1 444 ? 28.632 15.017 -16.306 1.00 81.38 444 CYS A N 1
ATOM 3397 C CA . CYS A 1 444 ? 28.755 15.702 -15.021 1.00 81.38 444 CYS A CA 1
ATOM 3398 C C . CYS A 1 444 ? 30.084 15.422 -14.301 1.00 81.38 444 CYS A C 1
ATOM 3400 O O . CYS A 1 444 ? 30.579 14.294 -14.218 1.00 81.38 444 CYS A O 1
ATOM 3402 N N . GLY A 1 445 ? 30.654 16.480 -13.716 1.00 76.38 445 GLY A N 1
ATOM 3403 C CA . GLY A 1 445 ? 31.876 16.429 -12.903 1.00 76.38 445 GLY A CA 1
ATOM 3404 C C . GLY A 1 445 ? 31.671 15.981 -11.450 1.00 76.38 445 GLY A C 1
ATOM 3405 O O . GLY A 1 445 ? 32.645 15.873 -10.712 1.00 76.38 445 GLY A O 1
ATOM 3406 N N . GLU A 1 446 ? 30.427 15.750 -11.026 1.00 84.19 446 GLU A N 1
ATOM 3407 C CA . GLU A 1 446 ? 30.074 15.439 -9.638 1.00 84.19 446 GLU A CA 1
ATOM 3408 C C . GLU A 1 446 ? 30.272 13.940 -9.352 1.00 84.19 446 GLU A C 1
ATOM 3410 O O . GLU A 1 446 ? 29.771 13.073 -10.074 1.00 84.19 446 GLU A O 1
ATOM 3415 N N . GLY A 1 447 ? 31.064 13.631 -8.320 1.00 85.50 447 GLY A N 1
ATOM 3416 C CA . GLY A 1 447 ? 31.476 12.260 -8.014 1.00 85.50 447 GLY A CA 1
ATOM 3417 C C . GLY A 1 447 ? 30.316 11.361 -7.580 1.00 85.50 447 GLY A C 1
ATOM 3418 O O . GLY A 1 447 ? 30.310 10.179 -7.926 1.00 85.50 447 GLY A O 1
ATOM 3419 N N . GLY A 1 448 ? 29.320 11.913 -6.877 1.00 85.94 448 GLY A N 1
ATOM 3420 C CA . GLY A 1 448 ? 28.135 11.189 -6.426 1.00 85.94 448 GLY A CA 1
ATOM 3421 C C . GLY A 1 448 ? 27.277 10.680 -7.583 1.00 85.94 448 GLY A C 1
ATOM 3422 O O . GLY A 1 448 ? 26.969 9.488 -7.633 1.00 85.94 448 GLY A O 1
ATOM 3423 N N . VAL A 1 449 ? 26.928 11.549 -8.533 1.00 87.88 449 VAL A N 1
ATOM 3424 C CA . VAL A 1 449 ? 26.192 11.198 -9.759 1.00 87.88 449 VAL A CA 1
ATOM 3425 C C . VAL A 1 449 ? 26.991 10.217 -10.614 1.00 87.88 449 VAL A C 1
ATOM 3427 O O . VAL A 1 449 ? 26.427 9.225 -11.072 1.00 87.88 449 VAL A O 1
ATOM 3430 N N . ARG A 1 450 ? 28.305 10.421 -10.780 1.00 88.88 450 ARG A N 1
ATOM 3431 C CA . ARG A 1 450 ? 29.148 9.503 -11.564 1.00 88.88 450 ARG A CA 1
ATOM 3432 C C . ARG A 1 450 ? 29.213 8.103 -10.953 1.00 88.88 450 ARG A C 1
ATOM 3434 O O . ARG A 1 450 ? 29.124 7.122 -11.684 1.00 88.88 450 ARG A O 1
ATOM 3441 N N . GLY A 1 451 ? 29.338 8.001 -9.629 1.00 90.94 451 GLY A N 1
ATOM 3442 C CA . GLY A 1 451 ? 29.329 6.713 -8.933 1.00 90.94 451 GLY A CA 1
ATOM 3443 C C . GLY A 1 451 ? 28.016 5.953 -9.139 1.00 90.94 451 GLY A C 1
ATOM 3444 O O . GLY A 1 451 ? 28.035 4.769 -9.468 1.00 90.94 451 GLY A O 1
ATOM 3445 N N . VAL A 1 452 ? 26.878 6.648 -9.021 1.00 91.75 452 VAL A N 1
ATOM 3446 C CA . VAL A 1 452 ? 25.553 6.055 -9.272 1.00 91.75 452 VAL A CA 1
ATOM 3447 C C . VAL A 1 452 ? 25.390 5.660 -10.740 1.00 91.75 452 VAL A C 1
ATOM 3449 O O . VAL A 1 452 ? 24.891 4.576 -11.010 1.00 91.75 452 VAL A O 1
ATOM 3452 N N . LEU A 1 453 ? 25.856 6.481 -11.685 1.00 93.00 453 LEU A N 1
ATOM 3453 C CA . LEU A 1 453 ? 25.815 6.181 -13.119 1.00 93.00 453 LEU A CA 1
ATOM 3454 C C . LEU A 1 453 ? 26.579 4.896 -13.461 1.00 93.00 453 LEU A C 1
ATOM 3456 O O . LEU A 1 453 ? 26.047 4.036 -14.157 1.00 93.00 453 LEU A O 1
ATOM 3460 N N . VAL A 1 454 ? 27.803 4.738 -12.949 1.00 93.00 454 VAL A N 1
ATOM 3461 C CA . VAL A 1 454 ? 28.592 3.511 -13.155 1.00 93.00 454 VAL A CA 1
ATOM 3462 C C . VAL A 1 454 ? 27.867 2.302 -12.559 1.00 93.00 454 VAL A C 1
ATOM 3464 O O . VAL A 1 454 ? 27.780 1.264 -13.211 1.00 93.00 454 VAL A O 1
ATOM 3467 N N . GLY A 1 455 ? 27.286 2.449 -11.363 1.00 93.50 455 GLY A N 1
ATOM 3468 C CA . GLY A 1 455 ? 26.444 1.415 -10.756 1.00 93.50 455 GLY A CA 1
ATOM 3469 C C . GLY A 1 455 ? 25.203 1.078 -11.592 1.00 93.50 455 GLY A C 1
ATOM 3470 O O . GLY A 1 455 ? 24.879 -0.095 -11.746 1.00 93.50 455 GLY A O 1
ATOM 3471 N N . ALA A 1 456 ? 24.546 2.081 -12.181 1.00 93.56 456 ALA A N 1
ATOM 3472 C CA . ALA A 1 456 ? 23.382 1.919 -13.052 1.00 93.56 456 ALA A CA 1
ATOM 3473 C C . ALA A 1 456 ? 23.721 1.135 -14.322 1.00 93.56 456 ALA A C 1
ATOM 3475 O O . ALA A 1 456 ? 23.018 0.186 -14.660 1.00 93.56 456 ALA A O 1
ATOM 3476 N N . VAL A 1 457 ? 24.818 1.495 -14.993 1.00 95.25 457 VAL A N 1
ATOM 3477 C CA . VAL A 1 457 ? 25.292 0.795 -16.194 1.00 95.25 457 VAL A CA 1
ATOM 3478 C C . VAL A 1 457 ? 25.731 -0.628 -15.850 1.00 95.25 457 VAL A C 1
ATOM 3480 O O . VAL A 1 457 ? 25.353 -1.563 -16.548 1.00 95.25 457 VAL A O 1
ATOM 3483 N N . GLY A 1 458 ? 26.469 -0.820 -14.753 1.00 95.44 458 GLY A N 1
ATOM 3484 C CA . GLY A 1 458 ? 26.859 -2.154 -14.288 1.00 95.44 458 GLY A CA 1
ATOM 3485 C C . GLY A 1 458 ? 25.654 -3.042 -13.960 1.00 95.44 458 GLY A C 1
ATOM 3486 O O . GLY A 1 458 ? 25.607 -4.195 -14.383 1.00 95.44 458 GLY A O 1
ATOM 3487 N N . GLY A 1 459 ? 24.651 -2.493 -13.266 1.00 94.81 459 GLY A N 1
ATOM 3488 C CA . GLY A 1 459 ? 23.394 -3.181 -12.971 1.00 94.81 459 GLY A CA 1
ATOM 3489 C C . GLY A 1 459 ? 22.609 -3.543 -14.232 1.00 94.81 459 GLY A C 1
ATOM 3490 O O . GLY A 1 459 ? 22.167 -4.681 -14.361 1.00 94.81 459 GLY A O 1
ATOM 3491 N N . LEU A 1 460 ? 22.503 -2.613 -15.188 1.00 96.06 460 LEU A N 1
ATOM 3492 C CA . LEU A 1 460 ? 21.866 -2.850 -16.484 1.00 96.06 460 LEU A CA 1
ATOM 3493 C C . LEU A 1 460 ? 22.541 -4.000 -17.239 1.00 96.06 460 LEU A C 1
ATOM 3495 O O . LEU A 1 460 ? 21.858 -4.919 -17.682 1.00 96.06 460 LEU A O 1
ATOM 3499 N N . LEU A 1 461 ? 23.871 -3.976 -17.360 1.00 95.94 461 LEU A N 1
ATOM 3500 C CA . LEU A 1 461 ? 24.619 -5.028 -18.051 1.00 95.94 461 LEU A CA 1
ATOM 3501 C C . LEU A 1 461 ? 24.428 -6.395 -17.381 1.00 95.94 461 LEU A C 1
ATOM 3503 O O . LEU A 1 461 ? 24.187 -7.377 -18.078 1.00 95.94 461 LEU A O 1
ATOM 3507 N N . GLY A 1 462 ? 24.450 -6.452 -16.045 1.00 95.38 462 GLY A N 1
ATOM 3508 C CA . GLY A 1 462 ? 24.190 -7.691 -15.305 1.00 95.38 462 GLY A CA 1
ATOM 3509 C C . GLY A 1 462 ? 22.760 -8.220 -15.480 1.00 95.38 462 GLY A C 1
ATOM 3510 O O . GLY A 1 462 ? 22.553 -9.429 -15.582 1.00 95.38 462 GLY A O 1
ATOM 3511 N N . SER A 1 463 ? 21.758 -7.340 -15.555 1.00 94.25 463 SER A N 1
ATOM 3512 C CA . SER A 1 463 ? 20.378 -7.740 -15.865 1.00 94.25 463 SER A CA 1
ATOM 3513 C C . SER A 1 463 ? 20.234 -8.243 -17.299 1.00 94.25 463 SER A C 1
ATOM 3515 O O . SER A 1 463 ? 19.595 -9.270 -17.516 1.00 94.25 463 SER A O 1
ATOM 3517 N N . LEU A 1 464 ? 20.849 -7.560 -18.269 1.00 93.56 464 LEU A N 1
ATOM 3518 C CA . LEU A 1 464 ? 20.839 -7.973 -19.673 1.00 93.56 464 LEU A CA 1
ATOM 3519 C C . LEU A 1 464 ? 21.520 -9.332 -19.867 1.00 93.56 464 LEU A C 1
ATOM 3521 O O . LEU A 1 464 ? 20.983 -10.170 -20.582 1.00 93.56 464 LEU A O 1
ATOM 3525 N N . GLU A 1 465 ? 22.638 -9.592 -19.186 1.00 94.00 465 GLU A N 1
ATOM 3526 C CA . GLU A 1 465 ? 23.305 -10.901 -19.202 1.00 94.00 465 GLU A CA 1
ATOM 3527 C C . GLU A 1 465 ? 22.387 -12.030 -18.699 1.00 94.00 465 GLU A C 1
ATOM 3529 O O . GLU A 1 465 ? 22.351 -13.116 -19.272 1.00 94.00 465 GLU A O 1
ATOM 3534 N N . ARG A 1 466 ? 21.587 -11.786 -17.655 1.00 90.56 466 ARG A N 1
ATOM 3535 C CA . ARG A 1 466 ? 20.610 -12.780 -17.176 1.00 90.56 466 ARG A CA 1
ATOM 3536 C C . ARG A 1 466 ? 19.463 -12.993 -18.164 1.00 90.56 466 ARG A C 1
ATOM 3538 O O . ARG A 1 466 ? 19.021 -14.129 -18.341 1.00 90.56 466 ARG A O 1
ATOM 3545 N N . LEU A 1 467 ? 18.999 -11.922 -18.810 1.00 88.69 467 LEU A N 1
ATOM 3546 C CA . LEU A 1 467 ? 17.943 -11.987 -19.824 1.00 88.69 467 LEU A CA 1
ATOM 3547 C C . LEU A 1 467 ? 18.398 -12.766 -21.065 1.00 88.69 467 LEU A C 1
ATOM 3549 O O . LEU A 1 467 ? 17.632 -13.580 -21.576 1.00 88.69 467 LEU A O 1
ATOM 3553 N N . THR A 1 468 ? 19.646 -12.598 -21.519 1.00 87.00 468 THR A N 1
ATOM 3554 C CA . THR A 1 468 ? 20.183 -13.368 -22.659 1.00 87.00 468 THR A CA 1
ATOM 3555 C C . THR A 1 468 ? 20.342 -14.854 -22.345 1.00 87.00 468 THR A C 1
ATOM 3557 O O . THR A 1 468 ? 20.271 -15.684 -23.247 1.00 87.00 468 THR A O 1
ATOM 3560 N N . GLN A 1 469 ? 20.486 -15.212 -21.068 1.00 87.31 469 GLN A N 1
ATOM 3561 C CA . GLN A 1 469 ? 20.455 -16.598 -20.593 1.00 87.31 469 GLN A CA 1
ATOM 3562 C C . GLN A 1 469 ? 19.024 -17.159 -20.451 1.00 87.31 469 GLN A C 1
ATOM 3564 O O . GLN A 1 469 ? 18.861 -18.302 -20.031 1.00 87.31 469 GLN A O 1
ATOM 3569 N N . GLY A 1 470 ? 17.986 -16.375 -20.768 1.00 79.88 470 GLY A N 1
ATOM 3570 C CA . GLY A 1 470 ? 16.581 -16.789 -20.709 1.00 79.88 470 GLY A CA 1
ATOM 3571 C C . GLY A 1 470 ? 15.938 -16.709 -19.320 1.00 79.88 470 GLY A C 1
ATOM 3572 O O . GLY A 1 470 ? 14.850 -17.247 -19.121 1.00 79.88 470 GLY A O 1
ATOM 3573 N N . HIS A 1 471 ? 16.576 -16.051 -18.349 1.00 81.38 471 HIS A N 1
ATOM 3574 C CA . HIS A 1 471 ? 15.991 -15.849 -17.020 1.00 81.38 471 HIS A CA 1
ATOM 3575 C C . HIS A 1 471 ? 15.005 -14.669 -17.030 1.00 81.38 471 HIS A C 1
ATOM 3577 O O . HIS A 1 471 ? 15.148 -13.752 -17.832 1.00 81.38 471 HIS A O 1
ATOM 3583 N N . ALA A 1 472 ? 14.035 -14.662 -16.107 1.00 75.88 472 ALA A N 1
ATOM 3584 C CA . ALA A 1 472 ? 13.083 -13.565 -15.855 1.00 75.88 472 ALA A CA 1
ATOM 3585 C C . ALA A 1 472 ? 12.064 -13.219 -16.966 1.00 75.88 472 ALA A C 1
ATOM 3587 O O . ALA A 1 472 ? 11.220 -12.349 -16.751 1.00 75.88 472 ALA A O 1
ATOM 3588 N N . LEU A 1 473 ? 12.091 -13.898 -18.117 1.00 81.38 473 LEU A N 1
ATOM 3589 C CA . LEU A 1 473 ? 11.097 -13.735 -19.183 1.00 81.38 473 LEU A CA 1
ATOM 3590 C C . LEU A 1 473 ? 9.974 -14.769 -19.053 1.00 81.38 473 LEU A C 1
ATOM 3592 O O . LEU A 1 473 ? 10.227 -15.967 -18.921 1.00 81.38 473 LEU A O 1
ATOM 3596 N N . SER A 1 474 ? 8.721 -14.321 -19.138 1.00 78.81 474 SER A N 1
ATOM 3597 C CA . SER A 1 474 ? 7.568 -15.224 -19.211 1.00 78.81 474 SER A CA 1
ATOM 3598 C C . SER A 1 474 ? 7.375 -15.775 -20.628 1.00 78.81 474 SER A C 1
ATOM 3600 O O . SER A 1 474 ? 7.720 -15.123 -21.615 1.00 78.81 474 SER A O 1
ATOM 3602 N N . LYS A 1 475 ? 6.752 -16.958 -20.764 1.00 78.19 475 LYS A N 1
ATOM 3603 C CA . LYS A 1 475 ? 6.418 -17.535 -22.086 1.00 78.19 475 LYS A CA 1
ATOM 3604 C C . LYS A 1 475 ? 5.597 -16.561 -22.949 1.00 78.19 475 LYS A C 1
ATOM 3606 O O . LYS A 1 475 ? 5.823 -16.473 -24.152 1.00 78.19 475 LYS A O 1
ATOM 3611 N N . HIS A 1 476 ? 4.688 -15.806 -22.328 1.00 77.88 476 HIS A N 1
ATOM 3612 C CA . HIS A 1 476 ? 3.876 -14.790 -23.001 1.00 77.88 476 HIS A CA 1
ATOM 3613 C C . HIS A 1 476 ? 4.729 -13.636 -23.552 1.00 77.88 476 HIS A C 1
ATOM 3615 O O . HIS A 1 476 ? 4.601 -13.276 -24.719 1.00 77.88 476 HIS A O 1
ATOM 3621 N N . GLN A 1 477 ? 5.658 -13.109 -22.746 1.00 81.69 477 GLN A N 1
ATOM 3622 C CA . GLN A 1 477 ? 6.595 -12.064 -23.173 1.00 81.69 477 GLN A CA 1
ATOM 3623 C C . GLN A 1 477 ? 7.484 -12.530 -24.326 1.00 81.69 477 GLN A C 1
ATOM 3625 O O . GLN A 1 477 ? 7.685 -11.782 -25.280 1.00 81.69 477 GLN A O 1
ATOM 3630 N N . VAL A 1 478 ? 7.985 -13.766 -24.266 1.00 83.25 478 VAL A N 1
ATOM 3631 C CA . VAL A 1 478 ? 8.793 -14.351 -25.345 1.00 83.25 478 VAL A CA 1
ATOM 3632 C C . VAL A 1 478 ? 7.973 -14.478 -26.629 1.00 83.25 478 VAL A C 1
ATOM 3634 O O . VAL A 1 478 ? 8.440 -14.073 -27.690 1.00 83.25 478 VAL A O 1
ATOM 3637 N N . GLY A 1 479 ? 6.739 -14.985 -26.536 1.00 83.25 479 GLY A N 1
ATOM 3638 C CA . GLY A 1 479 ? 5.835 -15.112 -27.681 1.00 83.25 479 GLY A CA 1
ATOM 3639 C C . GLY A 1 479 ? 5.553 -13.772 -28.363 1.00 83.25 479 GLY A C 1
ATOM 3640 O O . GLY A 1 479 ? 5.717 -13.661 -29.575 1.00 83.25 479 GLY A O 1
ATOM 3641 N N . LEU A 1 480 ? 5.211 -12.741 -27.583 1.00 81.31 480 LEU A N 1
ATOM 3642 C CA . LEU A 1 480 ? 4.988 -11.387 -28.098 1.00 81.31 480 LEU A CA 1
ATOM 3643 C C . LEU A 1 480 ? 6.255 -10.774 -28.697 1.00 81.31 480 LEU A C 1
ATOM 3645 O O . LEU A 1 480 ? 6.199 -10.194 -29.774 1.00 81.31 480 LEU A O 1
ATOM 3649 N N . THR A 1 481 ? 7.404 -10.933 -28.038 1.00 83.12 481 THR A N 1
ATOM 3650 C CA . THR A 1 481 ? 8.678 -10.402 -28.545 1.00 83.12 481 THR A CA 1
ATOM 3651 C C . THR A 1 481 ? 9.028 -11.022 -29.897 1.00 83.12 481 THR A C 1
ATOM 3653 O O . THR A 1 481 ? 9.366 -10.298 -30.826 1.00 83.12 481 THR A O 1
ATOM 3656 N N . ASN A 1 482 ? 8.883 -12.342 -30.039 1.00 84.88 482 ASN A N 1
ATOM 3657 C CA . ASN A 1 482 ? 9.148 -13.041 -31.299 1.00 84.88 482 ASN A CA 1
ATOM 3658 C C . ASN A 1 482 ? 8.123 -12.699 -32.394 1.00 84.88 482 ASN A C 1
ATOM 3660 O O . ASN A 1 482 ? 8.456 -12.746 -33.575 1.00 84.88 482 ASN A O 1
ATOM 3664 N N . ALA A 1 483 ? 6.885 -12.360 -32.020 1.00 84.00 483 ALA A N 1
ATOM 3665 C CA . ALA A 1 483 ? 5.875 -11.887 -32.964 1.00 84.00 483 ALA A CA 1
ATOM 3666 C C . ALA A 1 483 ? 6.167 -10.459 -33.458 1.00 84.00 483 ALA A C 1
ATOM 3668 O O . ALA A 1 483 ? 5.962 -10.166 -34.633 1.00 84.00 483 ALA A O 1
ATOM 3669 N N . LEU A 1 484 ? 6.662 -9.585 -32.574 1.00 78.62 484 LEU A N 1
ATOM 3670 C CA . LEU A 1 484 ? 7.043 -8.208 -32.903 1.00 78.62 484 LEU A CA 1
ATOM 3671 C C . LEU A 1 484 ? 8.348 -8.142 -33.708 1.00 78.62 484 LEU A C 1
ATOM 3673 O O . LEU A 1 484 ? 8.469 -7.329 -34.622 1.00 78.62 484 LEU A O 1
ATOM 3677 N N . TYR A 1 485 ? 9.310 -9.007 -33.384 1.00 81.00 485 TYR A N 1
ATOM 3678 C CA . TYR A 1 485 ? 10.639 -9.048 -33.991 1.00 81.00 485 TYR A CA 1
ATOM 3679 C C . TYR A 1 485 ? 10.886 -10.418 -34.627 1.00 81.00 485 TYR A C 1
ATOM 3681 O O . TYR A 1 485 ? 11.534 -11.288 -34.044 1.00 81.00 485 TYR A O 1
ATOM 3689 N N . ALA A 1 486 ? 10.353 -10.611 -35.838 1.00 80.56 486 ALA A N 1
ATOM 3690 C CA . ALA A 1 486 ? 10.457 -11.878 -36.563 1.00 80.56 486 ALA A CA 1
ATOM 3691 C C . ALA A 1 486 ? 11.910 -12.233 -36.933 1.00 80.56 486 ALA A C 1
ATOM 3693 O O . ALA A 1 486 ? 12.295 -13.404 -36.888 1.00 80.56 486 ALA A O 1
ATOM 3694 N N . ALA A 1 487 ? 12.727 -11.233 -37.279 1.00 81.88 487 ALA A N 1
ATOM 3695 C CA . ALA A 1 487 ? 14.165 -11.383 -37.463 1.00 81.88 487 ALA A CA 1
ATOM 3696 C C . ALA A 1 487 ? 14.946 -10.556 -36.434 1.00 81.88 487 ALA A C 1
ATOM 3698 O O . ALA A 1 487 ? 14.506 -9.498 -35.994 1.00 81.88 487 ALA A O 1
ATOM 3699 N N . LEU A 1 488 ? 16.170 -10.990 -36.109 1.00 77.31 488 LEU A N 1
ATOM 3700 C CA . LEU A 1 488 ? 17.044 -10.268 -35.172 1.00 77.31 488 LEU A CA 1
ATOM 3701 C C . LEU A 1 488 ? 17.305 -8.815 -35.619 1.00 77.31 488 LEU A C 1
ATOM 3703 O O . LEU A 1 488 ? 17.362 -7.911 -34.795 1.00 77.31 488 LEU A O 1
ATOM 3707 N N . GLN A 1 489 ? 17.400 -8.603 -36.937 1.00 79.88 489 GLN A N 1
ATOM 3708 C CA . GLN A 1 489 ? 17.614 -7.296 -37.573 1.00 79.88 489 GLN A CA 1
ATOM 3709 C C . GLN A 1 489 ? 16.436 -6.332 -37.365 1.00 79.88 489 GLN A C 1
ATOM 3711 O O . GLN A 1 489 ? 16.603 -5.119 -37.463 1.00 79.88 489 GLN A O 1
ATOM 3716 N N . ASP A 1 490 ? 15.238 -6.849 -37.079 1.00 73.69 490 ASP A N 1
ATOM 3717 C CA . ASP A 1 490 ? 14.072 -6.014 -36.783 1.00 73.69 490 ASP A CA 1
ATOM 3718 C C . ASP A 1 490 ? 14.137 -5.413 -35.379 1.00 73.69 490 ASP A C 1
ATOM 3720 O O . ASP A 1 490 ? 13.513 -4.382 -35.127 1.00 73.69 490 ASP A O 1
ATOM 3724 N N . GLY A 1 491 ? 14.910 -6.033 -34.483 1.00 70.69 491 GLY A N 1
ATOM 3725 C CA . GLY A 1 491 ? 15.184 -5.526 -33.141 1.00 70.69 491 GLY A CA 1
ATOM 3726 C C . GLY A 1 491 ? 16.284 -4.462 -33.091 1.00 70.69 491 GLY A C 1
ATOM 3727 O O . GLY A 1 491 ? 16.475 -3.841 -32.043 1.00 70.69 491 GLY A O 1
ATOM 3728 N N . ASP A 1 492 ? 17.004 -4.226 -34.193 1.00 73.00 492 ASP A N 1
ATOM 3729 C CA . ASP A 1 492 ? 18.082 -3.241 -34.225 1.00 73.00 492 ASP A CA 1
ATOM 3730 C C . ASP A 1 492 ? 17.532 -1.821 -34.053 1.00 73.00 492 ASP A C 1
ATOM 3732 O O . ASP A 1 492 ? 16.624 -1.361 -34.754 1.00 73.00 492 ASP A O 1
ATOM 3736 N N . TYR A 1 493 ? 18.123 -1.077 -33.117 1.00 67.75 493 TYR A N 1
ATOM 3737 C CA . TYR A 1 493 ? 17.720 0.297 -32.858 1.00 67.75 493 TYR A CA 1
ATOM 3738 C C . TYR A 1 493 ? 18.102 1.216 -34.028 1.00 67.75 493 TYR A C 1
ATOM 3740 O O . TYR A 1 493 ? 19.239 1.667 -34.147 1.00 67.75 493 TYR A O 1
ATOM 3748 N N . SER A 1 494 ? 17.127 1.562 -34.869 1.00 60.78 494 SER A N 1
ATOM 3749 C CA . SER A 1 494 ? 17.314 2.429 -36.041 1.00 60.78 494 SER A CA 1
ATOM 3750 C C . SER A 1 494 ? 17.083 3.931 -35.770 1.00 60.78 494 SER A C 1
ATOM 3752 O O . SER A 1 494 ? 16.777 4.688 -36.695 1.00 60.78 494 SER A O 1
ATOM 3754 N N . GLY A 1 495 ? 17.166 4.384 -34.512 1.00 59.66 495 GLY A N 1
ATOM 3755 C CA . GLY A 1 495 ? 16.912 5.782 -34.122 1.00 59.66 495 GLY A CA 1
ATOM 3756 C C . GLY A 1 495 ? 15.424 6.178 -34.087 1.00 59.66 495 GLY A C 1
ATOM 3757 O O . GLY A 1 495 ? 14.541 5.326 -33.991 1.00 59.66 495 GLY A O 1
ATOM 3758 N N . HIS A 1 496 ? 15.124 7.485 -34.189 1.00 48.28 496 HIS A N 1
ATOM 3759 C CA . HIS A 1 496 ? 13.755 8.058 -34.180 1.00 48.28 496 HIS A CA 1
ATOM 3760 C C . HIS A 1 496 ? 12.801 7.487 -35.256 1.00 48.28 496 HIS A C 1
ATOM 3762 O O . HIS A 1 496 ? 11.594 7.716 -35.210 1.00 48.28 496 HIS A O 1
ATOM 3768 N N . SER A 1 497 ? 13.333 6.711 -36.195 1.00 39.03 497 SER A N 1
ATOM 3769 C CA . SER A 1 497 ? 12.670 6.109 -37.352 1.00 39.03 497 SER A CA 1
ATOM 3770 C C . SER A 1 497 ? 11.648 5.010 -37.022 1.00 39.03 497 SER A C 1
ATOM 3772 O O . SER A 1 497 ? 10.937 4.565 -37.919 1.00 39.03 497 SER A O 1
ATOM 3774 N N . PHE A 1 498 ? 11.532 4.570 -35.761 1.00 40.16 498 PHE A N 1
ATOM 3775 C CA . PHE A 1 498 ? 10.555 3.537 -35.370 1.00 40.16 498 PHE A CA 1
ATOM 3776 C C . PHE A 1 498 ? 9.090 3.977 -35.584 1.00 40.16 498 PHE A C 1
ATOM 3778 O O . PHE A 1 498 ? 8.209 3.138 -35.720 1.00 40.16 498 PHE A O 1
ATOM 3785 N N . LEU A 1 499 ? 8.832 5.287 -35.708 1.00 39.03 499 LEU A N 1
ATOM 3786 C CA . LEU A 1 499 ? 7.514 5.835 -36.058 1.00 39.03 499 LEU A CA 1
ATOM 3787 C C . LEU A 1 499 ? 7.120 5.632 -37.535 1.00 39.03 499 LEU A C 1
ATOM 3789 O O . LEU A 1 499 ? 5.960 5.836 -37.875 1.00 39.03 499 LEU A O 1
ATOM 3793 N N . HIS A 1 500 ? 8.042 5.228 -38.419 1.00 34.28 500 HIS A N 1
ATOM 3794 C CA . HIS A 1 500 ? 7.768 5.136 -39.861 1.00 34.28 500 HIS A CA 1
ATOM 3795 C C . HIS A 1 500 ? 7.524 3.712 -40.390 1.00 34.28 500 HIS A C 1
ATOM 3797 O O . HIS A 1 500 ? 7.023 3.571 -41.507 1.00 34.28 500 HIS A O 1
ATOM 3803 N N . ARG A 1 501 ? 7.809 2.647 -39.621 1.00 35.72 501 ARG A N 1
ATOM 3804 C CA . ARG A 1 501 ? 7.605 1.256 -40.089 1.00 35.72 501 ARG A CA 1
ATOM 3805 C C . ARG A 1 501 ? 6.135 0.816 -40.168 1.00 35.72 501 ARG A C 1
ATOM 3807 O O . ARG A 1 501 ? 5.864 -0.204 -40.783 1.00 35.72 501 ARG A O 1
ATOM 3814 N N . ALA A 1 502 ? 5.187 1.603 -39.656 1.00 37.59 502 ALA A N 1
ATOM 3815 C CA . ALA A 1 502 ? 3.750 1.337 -39.800 1.00 37.59 502 ALA A CA 1
ATOM 3816 C C . ALA A 1 502 ? 3.126 1.913 -41.093 1.00 37.59 502 ALA A C 1
ATOM 3818 O O . ALA A 1 502 ? 1.908 1.958 -41.211 1.00 37.59 502 ALA A O 1
ATOM 3819 N N . THR A 1 503 ? 3.931 2.380 -42.058 1.00 32.06 503 THR A N 1
ATOM 3820 C CA . THR A 1 503 ? 3.420 2.902 -43.348 1.00 32.06 503 THR A CA 1
ATOM 3821 C C . THR A 1 503 ? 3.454 1.891 -44.498 1.00 32.06 503 THR A C 1
ATOM 3823 O O . THR A 1 503 ? 3.071 2.230 -45.612 1.00 32.06 503 THR A O 1
ATOM 3826 N N . HIS A 1 504 ? 3.858 0.644 -44.241 1.00 28.80 504 HIS A N 1
ATOM 3827 C CA . HIS A 1 504 ? 3.839 -0.420 -45.245 1.00 28.80 504 HIS A CA 1
ATOM 3828 C C . HIS A 1 504 ? 3.422 -1.773 -44.652 1.00 28.80 504 HIS A C 1
ATOM 3830 O O . HIS A 1 504 ? 4.218 -2.706 -44.650 1.00 28.80 504 HIS A O 1
ATOM 3836 N N . ILE A 1 505 ? 2.174 -1.867 -44.176 1.00 31.53 505 ILE A N 1
ATOM 3837 C CA . ILE A 1 505 ? 1.305 -3.051 -44.327 1.00 31.53 505 ILE A CA 1
ATOM 3838 C C . ILE A 1 505 ? -0.098 -2.543 -44.646 1.00 31.53 505 ILE A C 1
ATOM 3840 O O . ILE A 1 505 ? -0.552 -1.629 -43.920 1.00 31.53 505 ILE A O 1
#

Radius of gyration: 28.57 Å; chains: 1; bounding box: 69×82×86 Å

pLDDT: mean 80.1, std 19.89, range [25.36, 98.12]

Secondary structure (DSSP, 8-state):
-HHHHHHHHHHS-TTT-HHHHHHHHHHHHHHH-HHHHHHS-HHHHHHHHHHHHHHHHTSS-HHHHHHHHHHHHHHHH-GGG--SS--S-GGGSHHHHHHHHTTTGGGS-HHHHHHHHHHHHHHTTSTT----HHHHHHHHHHHHHHHHH--HHHHHHHHHHHHHHHHHHHHHHHHHHHHHHHHHHHHHHHHHHHHHHHHHHT-----------------GGGGHHHHHHHHHHHHHHHHHHTTTPPPSS-HHHHHHHHHHHHHHHSPPTTTTTT----S---S----PPPTT--HHHHHHIIIIIHHHHHHHT----TTSSTTT----S---------------SS-HHHHHHHHHHHHHHHHHHTTBGGGHHHHHHHHIIIIISS-GGG-HHHHHHHHHHHT-HHHHHHHHSPPSB--TT-S---TTHHHHHHHHHHHHHHT---HHHHHHHHHHHHHHHHHHHHHHTT-S--HHHHHHHHHH-SSGGGGS--GGGGGSGGG--

Foldseek 3Di:
DLVLLVVLLVPADCPPLVVLVVLSVVLNVLVVDPVSLVPDQLLRSLLSLLSNLLSLCPDPDPSSLVSSLVSLVVLLVDCSNDDLDDDPDPCSFPLNSLLVSCPCLLVDDLVSNLSSLVSLQSNLVRPNGDDFLVSLLSLLVVLLLQLLPDDPSSVVSSLNSSLSNLLSNLVVLVVVQVVLVVVLVVVVVVVVVVVVVCVVVVDDDDPDPDDPSDRDQRPLVSNLSLLQSLLVLLVVCLVVVVVVHHRSGDNLSSLSSLLSNLVSLQDPLVCLVVPPPPPDDPDDDPLDDPSNPDVSNLCSCQVGNLVSLLVVLPDDPPDPVVVVPPDDDDDDDDDDDDDDDPDRPDDPSSLLSSLSSLLSCLSNCLLPASCVVSSLSNLCSLQVVDQLVPNLSSLLSLLVQLLALLSVCSQQFHNSNHDPVDPLGDSHSSVVSSVVSLVNNVPDPDPSSVVSSVSSVVSNVNSVVCVVVVRNDHPSRVVVVCVCPVDPVSVDCPDPCSSPPVPPD

Organism: Chionoecetes opilio (NCBI:txid41210)

Sequence (505 aa):
MEEVLEALHREASPTKHSHIRFACTQARDVLESQVGLLRSPPHQLRALCLAALQGALETRQSKLVTLAVSGYYKLLRDTQFHSGYEEDDDSTWLAAQVLASLHSLPHHTEDTQVDLLKVVLNMSCVAGVSSSGQLVTQVVGVCGLAWGRGGAPLRTAAQAAASQAIAQLVRQLKEESEEQEKLYLRGSQRRKKKEEEEEEEGKRKEEEEEEDYDFIAPAFDESVPIINFVAEKLMDVKRLEDSKKGAEIPALYLLECVKTLLACLALPETLAHLHKPSEGVSSTPASGTPSYCSTLFTTSLWQRLCPALVALLGTPTSHRLARASGRTEGQMGRGSGCMAHPAPLFNNQQARAIYSVVCGLVVTMGGVGEMRPVLESLLHRMLLYPPPQCRQDALKAVTELLGNPTKLVQLAGPILYPDPRNPHQNDMALFRLVMDSLGECAGCGEGGVRGVLVGAVGGLLGSLERLTQGHALSKHQVGLTNALYAALQDGDYSGHSFLHRATHI

InterPro domains:
  IPR016024 Armadillo-type fold [SSF48371] (25-412)